Protein AF-A0A838IMT4-F1 (afdb_monomer)

Structure (mmCIF, N/CA/C/O backbone):
data_AF-A0A838IMT4-F1
#
_entry.id   AF-A0A838IMT4-F1
#
loop_
_atom_site.group_PDB
_atom_site.id
_atom_site.type_symbol
_atom_site.label_atom_id
_atom_site.label_alt_id
_atom_site.label_comp_id
_atom_site.label_asym_id
_atom_site.label_entity_id
_atom_site.label_seq_id
_atom_site.pdbx_PDB_ins_code
_atom_site.Cartn_x
_atom_site.Cartn_y
_atom_site.Cartn_z
_atom_site.occupancy
_atom_site.B_iso_or_equiv
_atom_site.auth_seq_id
_atom_site.auth_comp_id
_atom_site.auth_asym_id
_atom_site.auth_atom_id
_atom_site.pdbx_PDB_model_num
ATOM 1 N N . MET A 1 1 ? 3.061 51.584 -43.488 1.00 33.81 1 MET A N 1
ATOM 2 C CA . MET A 1 1 ? 2.482 52.390 -44.582 1.00 33.81 1 MET A CA 1
ATOM 3 C C . MET A 1 1 ? 1.877 51.439 -45.599 1.00 33.81 1 MET A C 1
ATOM 5 O O . MET A 1 1 ? 2.563 50.518 -46.006 1.00 33.81 1 MET A O 1
ATOM 9 N N . SER A 1 2 ? 0.575 51.619 -45.841 1.00 34.62 2 SER A N 1
ATOM 10 C CA . SER A 1 2 ? -0.239 51.247 -47.015 1.00 34.62 2 SER A CA 1
ATOM 11 C C . SER A 1 2 ? 0.308 50.240 -48.043 1.00 34.62 2 SER A C 1
ATOM 13 O O . SER A 1 2 ? 1.299 50.531 -48.696 1.00 34.62 2 SER A O 1
ATOM 15 N N . GLU A 1 3 ? -0.429 49.159 -48.323 1.00 31.17 3 GLU A N 1
ATOM 16 C CA . GLU A 1 3 ? -1.283 49.049 -49.527 1.00 31.17 3 GLU A CA 1
ATOM 17 C C . GLU A 1 3 ? -1.974 47.679 -49.651 1.00 31.17 3 GLU A C 1
ATOM 19 O O . GLU A 1 3 ? -1.508 46.655 -49.162 1.00 31.17 3 GLU A O 1
ATOM 24 N N . GLN A 1 4 ? -3.149 47.707 -50.282 1.00 36.06 4 GLN A N 1
ATOM 25 C CA . GLN A 1 4 ? -4.089 46.606 -50.493 1.00 36.06 4 GLN A CA 1
ATOM 26 C C . GLN A 1 4 ? -3.712 45.681 -51.665 1.00 36.06 4 GLN A C 1
ATOM 28 O O . GLN A 1 4 ? -3.199 46.161 -52.670 1.00 36.06 4 GLN A O 1
ATOM 33 N N . ARG A 1 5 ? -4.177 44.416 -51.629 1.00 29.59 5 ARG A N 1
ATOM 34 C CA . ARG A 1 5 ? -4.923 43.711 -52.717 1.00 29.59 5 ARG A CA 1
ATOM 35 C C . ARG A 1 5 ? -5.259 42.274 -52.274 1.00 29.59 5 ARG A C 1
ATOM 37 O O . ARG A 1 5 ? -4.373 41.530 -51.894 1.00 29.59 5 ARG A O 1
ATOM 44 N N . LYS A 1 6 ? -6.536 41.948 -52.036 1.00 31.09 6 LYS A N 1
ATOM 45 C CA . LYS A 1 6 ? -7.580 41.411 -52.948 1.00 31.09 6 LYS A CA 1
ATOM 46 C C . LYS A 1 6 ? -7.515 39.891 -53.220 1.00 31.09 6 LYS A C 1
ATOM 48 O O . LYS A 1 6 ? -6.675 39.427 -53.971 1.00 31.09 6 LYS A O 1
ATOM 53 N N . GLN A 1 7 ? -8.592 39.251 -52.743 1.00 30.72 7 GLN A N 1
ATOM 54 C CA . GLN A 1 7 ? -9.487 38.282 -53.406 1.00 30.72 7 GLN A CA 1
ATOM 55 C C . GLN A 1 7 ? -9.280 36.755 -53.302 1.00 30.72 7 GLN A C 1
ATOM 57 O O . GLN A 1 7 ? -8.290 36.199 -53.751 1.00 30.72 7 GLN A O 1
ATOM 62 N N . SER A 1 8 ? -10.396 36.147 -52.847 1.00 29.25 8 SER A N 1
ATOM 63 C CA . SER A 1 8 ? -10.973 34.805 -53.092 1.00 29.25 8 SER A CA 1
ATOM 64 C C . SER A 1 8 ? -10.205 33.584 -52.580 1.00 29.25 8 SER A C 1
ATOM 66 O O . SER A 1 8 ? -9.045 33.418 -52.899 1.00 29.25 8 SER A O 1
ATOM 68 N N . GLY A 1 9 ? -10.788 32.630 -51.855 1.00 25.86 9 GLY A N 1
ATOM 69 C CA . GLY A 1 9 ? -12.163 32.407 -51.412 1.00 25.86 9 GLY A CA 1
ATOM 70 C C . GLY A 1 9 ? -12.357 30.912 -51.111 1.00 25.86 9 GLY A C 1
ATOM 71 O O . GLY A 1 9 ? -11.765 30.085 -51.790 1.00 25.86 9 GLY A O 1
ATOM 72 N N . TRP A 1 10 ? -13.236 30.629 -50.140 1.00 26.02 10 TRP A N 1
ATOM 73 C CA . TRP A 1 10 ? -13.835 29.339 -49.738 1.00 26.02 10 TRP A CA 1
ATOM 74 C C . TRP A 1 10 ? -13.150 28.502 -48.646 1.00 26.02 10 TRP A C 1
ATOM 76 O O . TRP A 1 10 ? -12.015 28.068 -48.779 1.00 26.02 10 TRP A O 1
ATOM 86 N N . GLY A 1 11 ? -13.931 28.208 -47.593 1.00 25.17 11 GLY A N 1
ATOM 87 C CA . GLY A 1 11 ? -13.650 27.122 -46.648 1.00 25.17 11 GLY A CA 1
ATOM 88 C C . GLY A 1 11 ? -14.035 27.371 -45.187 1.00 25.17 11 GLY A C 1
ATOM 89 O O . GLY A 1 11 ? -13.162 27.559 -44.357 1.00 25.17 11 GLY A O 1
ATOM 90 N N . SER A 1 12 ? -15.337 27.294 -44.884 1.00 29.08 12 SER A N 1
ATOM 91 C CA . SER A 1 12 ? -15.966 27.033 -43.567 1.00 29.08 12 SER A CA 1
ATOM 92 C C . SER A 1 12 ? -15.750 27.997 -42.385 1.00 29.08 12 SER A C 1
ATOM 94 O O . SER A 1 12 ? -14.658 28.214 -41.875 1.00 29.08 12 SER A O 1
ATOM 96 N N . ARG A 1 13 ? -16.890 28.522 -41.920 1.00 28.00 13 ARG A N 1
ATOM 97 C CA . ARG A 1 13 ? -17.084 29.521 -40.868 1.00 28.00 13 ARG A CA 1
ATOM 98 C C . ARG A 1 13 ? -16.949 28.957 -39.456 1.00 28.00 13 ARG A C 1
ATOM 100 O O . ARG A 1 13 ? -17.481 27.901 -39.130 1.00 28.00 13 ARG A O 1
ATOM 107 N N . SER A 1 14 ? -16.340 29.786 -38.621 1.00 27.75 14 SER A N 1
ATOM 108 C CA . SER A 1 14 ? -16.332 29.746 -37.172 1.00 27.75 14 SER A CA 1
ATOM 109 C C . SER A 1 14 ? -17.545 30.479 -36.568 1.00 27.75 14 SER A C 1
ATOM 111 O O . SER A 1 14 ? -18.043 31.459 -37.115 1.00 27.75 14 SER A O 1
ATOM 113 N N . TRP A 1 15 ? -17.962 29.963 -35.410 1.00 27.00 15 TRP A N 1
ATOM 114 C CA . TRP A 1 15 ? -18.145 30.669 -34.135 1.00 27.00 15 TRP A CA 1
ATOM 115 C C . TRP A 1 15 ? -19.270 31.699 -33.910 1.00 27.00 15 TRP A C 1
ATOM 117 O O . TRP A 1 15 ? -19.452 32.674 -34.625 1.00 27.00 15 TRP A O 1
ATOM 127 N N . ALA A 1 16 ? -19.855 31.502 -32.722 1.00 29.53 16 ALA A N 1
ATOM 128 C CA . ALA A 1 16 ? -20.198 32.491 -31.703 1.00 29.53 16 ALA A CA 1
ATOM 129 C C . ALA A 1 16 ? -21.367 33.455 -31.964 1.00 29.53 16 ALA A C 1
ATOM 131 O O . ALA A 1 16 ? -21.300 34.434 -32.699 1.00 29.53 16 ALA A O 1
ATOM 132 N N . TRP A 1 17 ? -22.428 33.186 -31.207 1.00 25.17 17 TRP A N 1
ATOM 133 C CA . TRP A 1 17 ? -23.591 34.029 -30.980 1.00 25.17 17 TRP A CA 1
ATOM 134 C C . TRP A 1 17 ? -23.323 35.149 -29.966 1.00 25.17 17 TRP A C 1
ATOM 136 O O . TRP A 1 17 ? -22.798 34.895 -28.882 1.00 25.17 17 TRP A O 1
ATOM 146 N N . ARG A 1 18 ? -23.852 36.346 -30.254 1.00 29.22 18 ARG A N 1
ATOM 147 C CA . ARG A 1 18 ? -24.416 37.274 -29.258 1.00 29.22 18 ARG A CA 1
ATOM 148 C C . ARG A 1 18 ? -25.664 37.976 -29.821 1.00 29.22 18 ARG A C 1
ATOM 150 O O . ARG A 1 18 ? -25.575 38.703 -30.799 1.00 29.22 18 ARG A O 1
ATOM 157 N N . LEU A 1 19 ? -26.793 37.685 -29.168 1.00 30.95 19 LEU A N 1
ATOM 158 C CA . LEU A 1 19 ? -27.935 38.532 -28.770 1.00 30.95 19 LEU A CA 1
ATOM 159 C C . LEU A 1 19 ? -28.290 39.792 -29.591 1.00 30.95 19 LEU A C 1
ATOM 161 O O . LEU A 1 19 ? -27.517 40.742 -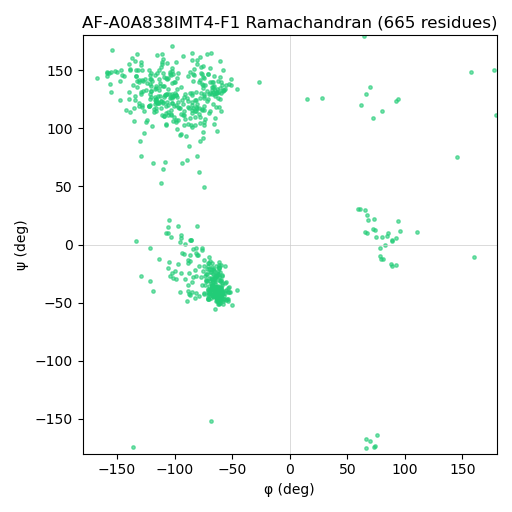29.614 1.00 30.95 19 LEU A O 1
ATOM 165 N N . CYS A 1 20 ? -29.555 39.882 -30.035 1.00 25.77 20 CYS A N 1
ATOM 166 C CA . CYS A 1 20 ? -30.503 40.864 -29.480 1.00 25.77 20 CYS A CA 1
ATOM 167 C C . CYS A 1 20 ? -31.979 40.625 -29.880 1.00 25.77 20 CYS A C 1
ATOM 169 O O . CYS A 1 20 ? -32.295 40.221 -30.993 1.00 25.77 20 CYS A O 1
ATOM 171 N N . PHE A 1 21 ? -32.829 40.912 -28.893 1.00 27.97 21 PHE A N 1
ATOM 172 C CA . PHE A 1 21 ? -34.288 41.052 -28.789 1.00 27.97 21 PHE A CA 1
ATOM 173 C C . PHE A 1 21 ? -35.126 41.455 -30.020 1.00 27.97 21 PHE A C 1
ATOM 175 O O . PHE A 1 21 ? -34.841 42.461 -30.661 1.00 27.97 21 PHE A O 1
ATOM 182 N N . ALA A 1 22 ? -36.301 40.817 -30.158 1.00 28.11 22 ALA A N 1
ATOM 183 C CA . ALA A 1 22 ? -37.596 41.499 -30.318 1.00 28.11 22 ALA A CA 1
ATOM 184 C C . ALA A 1 22 ? -38.766 40.568 -29.922 1.00 28.11 22 ALA A C 1
ATOM 186 O O . ALA A 1 22 ? -38.701 39.355 -30.096 1.00 28.11 22 ALA A O 1
ATOM 187 N N . ALA A 1 23 ? -39.804 41.164 -29.336 1.00 34.50 23 ALA A N 1
ATOM 188 C CA . ALA A 1 23 ? -40.899 40.541 -28.599 1.00 34.50 23 ALA A CA 1
ATOM 189 C C . ALA A 1 23 ? -42.047 40.002 -29.471 1.00 34.50 23 ALA A C 1
ATOM 191 O O . ALA A 1 23 ? -42.385 40.611 -30.482 1.00 34.50 23 ALA A O 1
ATOM 192 N N . PHE A 1 24 ? -42.736 38.958 -28.992 1.00 28.27 24 PHE A N 1
ATOM 193 C CA . PHE A 1 24 ? -44.176 38.781 -29.209 1.00 28.27 24 PHE A CA 1
ATOM 194 C C . PHE A 1 24 ? -44.791 37.900 -28.107 1.00 28.27 24 PHE A C 1
ATOM 196 O O . PHE A 1 24 ? -44.266 36.849 -27.750 1.00 28.27 24 PHE A O 1
ATOM 203 N N . THR A 1 25 ? -45.892 38.382 -27.542 1.00 36.84 25 THR A N 1
ATOM 204 C CA . THR A 1 25 ? -46.711 37.789 -26.478 1.00 36.84 25 THR A CA 1
ATOM 205 C C . THR A 1 25 ? -47.488 36.562 -26.955 1.00 36.84 25 THR A C 1
ATOM 207 O O . THR A 1 25 ? -48.232 36.682 -27.925 1.00 36.84 25 THR A O 1
ATOM 210 N N . LEU A 1 26 ? -47.425 35.434 -26.233 1.00 31.12 26 LEU A N 1
ATOM 211 C CA . LEU A 1 26 ? -48.472 34.402 -26.257 1.00 31.12 26 LEU A CA 1
ATOM 212 C C . LEU A 1 26 ? -48.439 33.506 -25.005 1.00 31.12 26 LEU A C 1
ATOM 214 O O . LEU A 1 26 ? -47.399 33.296 -24.388 1.00 31.12 26 LEU A O 1
ATOM 218 N N . ALA A 1 27 ? -49.634 33.058 -24.629 1.00 31.86 27 ALA A N 1
ATOM 219 C CA . ALA A 1 27 ? -50.050 32.437 -23.377 1.00 31.86 27 ALA A CA 1
ATOM 220 C C . ALA A 1 27 ? -49.133 31.332 -22.809 1.00 31.86 27 ALA A C 1
ATOM 222 O O . ALA A 1 27 ? -48.761 30.380 -23.490 1.00 31.86 27 ALA A O 1
ATOM 223 N N . PHE A 1 28 ? -48.865 31.430 -21.503 1.00 29.89 28 PHE A N 1
ATOM 224 C CA . PHE A 1 28 ? -48.197 30.414 -20.690 1.00 29.89 28 PHE A CA 1
ATOM 225 C C . PHE A 1 28 ? -49.169 29.257 -20.387 1.00 29.89 28 PHE A C 1
ATOM 227 O O . PHE A 1 28 ? -49.955 29.319 -19.445 1.00 29.89 28 PHE A O 1
ATOM 234 N N . ALA A 1 29 ? -49.096 28.187 -21.178 1.00 33.03 29 ALA A N 1
ATOM 235 C CA . ALA A 1 29 ? -49.524 26.850 -20.777 1.00 33.03 29 ALA A CA 1
ATOM 236 C C . ALA A 1 29 ? -48.253 26.012 -20.573 1.00 33.03 29 ALA A C 1
ATOM 238 O O . ALA A 1 29 ? -47.578 25.632 -21.529 1.00 33.03 29 ALA A O 1
ATOM 239 N N . LEU A 1 30 ? -47.874 25.797 -19.312 1.00 33.31 30 LEU A N 1
ATOM 240 C CA . LEU A 1 30 ? -46.681 25.043 -18.928 1.00 33.31 30 LEU A CA 1
ATOM 241 C C . LEU A 1 30 ? -46.910 23.539 -19.122 1.00 33.31 30 LEU A C 1
ATOM 243 O O . LEU A 1 30 ? -47.360 22.849 -18.212 1.00 33.31 30 LEU A O 1
ATOM 247 N N . GLY A 1 31 ? -46.556 23.029 -20.300 1.00 29.78 31 GLY A N 1
ATOM 248 C CA . GLY A 1 31 ? -46.234 21.617 -20.499 1.00 29.78 31 GLY A CA 1
ATOM 249 C C . GLY A 1 31 ? -44.784 21.358 -20.086 1.00 29.78 31 GLY A C 1
ATOM 250 O O . GLY A 1 31 ? -43.856 21.822 -20.746 1.00 29.78 31 GLY A O 1
ATOM 251 N N . ARG A 1 32 ? -44.585 20.644 -18.974 1.00 33.62 32 ARG A N 1
ATOM 252 C CA . ARG A 1 32 ? -43.292 20.057 -18.581 1.00 33.62 32 ARG A CA 1
ATOM 253 C C . ARG A 1 32 ? -43.015 18.789 -19.406 1.00 33.62 32 ARG A C 1
ATOM 255 O O . ARG A 1 32 ? -43.970 18.127 -19.809 1.00 33.62 32 ARG A O 1
ATOM 262 N N . PRO A 1 33 ? -41.739 18.423 -19.633 1.00 30.00 33 PRO A N 1
ATOM 263 C CA . PRO A 1 33 ? -41.394 17.165 -20.282 1.00 30.00 33 PRO A CA 1
ATOM 264 C C . PRO A 1 33 ? -41.841 16.001 -19.392 1.00 30.00 33 PRO A C 1
ATOM 266 O O . PRO A 1 33 ? -41.615 16.017 -18.181 1.00 30.00 33 PRO A O 1
ATOM 269 N N . ALA A 1 34 ? -42.499 15.015 -19.997 1.00 28.94 34 ALA A N 1
ATOM 270 C CA . ALA A 1 34 ? -42.914 13.793 -19.331 1.00 28.94 34 ALA A CA 1
ATOM 271 C C . ALA A 1 34 ? -41.672 12.996 -18.906 1.00 28.94 34 ALA A C 1
ATOM 273 O O . ALA A 1 34 ? -41.002 12.367 -19.722 1.00 28.94 34 ALA A O 1
ATOM 274 N N . VAL A 1 35 ? -41.365 13.060 -17.613 1.00 31.50 35 VAL A N 1
ATOM 275 C CA . VAL A 1 35 ? -40.592 12.040 -16.909 1.00 31.50 35 VAL A CA 1
ATOM 276 C C . VAL A 1 35 ? -41.558 10.880 -16.692 1.00 31.50 35 VAL A C 1
ATOM 278 O O . VAL A 1 35 ? -42.584 11.058 -16.039 1.00 31.50 35 VAL A O 1
ATOM 281 N N . ALA A 1 36 ? -41.270 9.720 -17.279 1.00 30.38 36 ALA A N 1
ATOM 282 C CA . ALA A 1 36 ? -41.964 8.488 -16.935 1.00 30.38 36 ALA A CA 1
ATOM 283 C C . ALA A 1 36 ? -41.623 8.156 -15.473 1.00 30.38 36 ALA A C 1
ATOM 285 O O . ALA A 1 36 ? -40.470 7.870 -15.154 1.00 30.38 36 ALA A O 1
ATOM 286 N N . GLN A 1 37 ? -42.606 8.306 -14.586 1.00 29.69 37 GLN A N 1
ATOM 287 C CA . GLN A 1 37 ? -42.544 7.832 -13.210 1.00 29.69 37 GLN A CA 1
ATOM 288 C C . GLN A 1 37 ? -42.972 6.365 -13.191 1.00 29.69 37 GLN A C 1
ATOM 290 O O . GLN A 1 37 ? -44.073 6.032 -13.626 1.00 29.69 37 GLN A O 1
ATOM 295 N N . ASP A 1 38 ? -42.090 5.510 -12.681 1.00 31.83 38 ASP A N 1
ATOM 296 C CA . ASP A 1 38 ? -42.415 4.163 -12.226 1.00 31.83 38 ASP A CA 1
ATOM 297 C C . ASP A 1 38 ? -43.392 4.257 -11.036 1.00 31.83 38 ASP A C 1
ATOM 299 O O . ASP A 1 38 ? -42.978 4.482 -9.898 1.00 31.83 38 ASP A O 1
ATOM 303 N N . ASP A 1 39 ? -44.692 4.104 -11.299 1.00 31.77 39 ASP A N 1
ATOM 304 C CA . ASP A 1 39 ? -45.774 4.116 -10.294 1.00 31.77 39 ASP A CA 1
ATOM 305 C C . ASP A 1 39 ? -46.204 2.700 -9.837 1.00 31.77 39 ASP A C 1
ATOM 307 O O . ASP A 1 39 ? -47.227 2.534 -9.179 1.00 31.77 39 ASP A O 1
ATOM 311 N N . GLU A 1 40 ? -45.416 1.650 -10.101 1.00 35.22 40 GLU A N 1
ATOM 312 C CA . GLU A 1 40 ? -45.731 0.280 -9.633 1.00 35.22 40 GLU A CA 1
ATOM 313 C C . GLU A 1 40 ? -45.370 0.022 -8.150 1.00 35.22 40 GLU A C 1
ATOM 315 O O . GLU A 1 40 ? -45.749 -0.996 -7.568 1.00 35.22 40 GLU A O 1
ATOM 320 N N . GLY A 1 41 ? -44.659 0.942 -7.486 1.00 31.59 41 GLY A N 1
ATOM 321 C CA . GLY A 1 41 ? -44.205 0.762 -6.099 1.00 31.59 41 GLY A CA 1
ATOM 322 C C . GLY A 1 41 ? -45.229 1.128 -5.014 1.00 31.59 41 GLY A C 1
ATOM 323 O O . GLY A 1 41 ? -45.185 0.570 -3.915 1.00 31.59 41 GLY A O 1
ATOM 324 N N . ALA A 1 42 ? -46.150 2.057 -5.292 1.00 34.31 42 ALA A N 1
ATOM 325 C CA . ALA A 1 42 ? -47.020 2.650 -4.270 1.00 34.31 42 ALA A CA 1
ATOM 326 C C . ALA A 1 42 ? -48.288 1.818 -3.972 1.00 34.31 42 ALA A C 1
ATOM 328 O O . ALA A 1 42 ? -48.723 1.756 -2.818 1.00 34.31 42 ALA A O 1
ATOM 329 N N . GLU A 1 43 ? -48.846 1.106 -4.958 1.00 37.97 43 GLU A N 1
ATOM 330 C CA . GLU A 1 43 ? -50.007 0.221 -4.746 1.00 37.97 43 GLU A CA 1
ATOM 331 C C . GLU A 1 43 ? -49.644 -1.065 -3.971 1.00 37.97 43 GLU A C 1
ATOM 333 O O . GLU A 1 43 ? -50.430 -1.556 -3.160 1.00 37.97 43 GLU A O 1
ATOM 338 N N . GLY A 1 44 ? -48.418 -1.585 -4.122 1.00 40.12 44 GLY A N 1
ATOM 339 C CA . GLY A 1 44 ? -47.969 -2.804 -3.430 1.00 40.12 44 GLY A CA 1
ATOM 340 C C . GLY A 1 44 ? -47.674 -2.632 -1.930 1.00 40.12 44 GLY A C 1
ATOM 341 O O . GLY A 1 44 ? -47.792 -3.589 -1.157 1.00 40.12 44 GLY A O 1
ATOM 342 N N . LEU A 1 45 ? -47.302 -1.422 -1.497 1.00 45.66 45 LEU A N 1
ATOM 343 C CA . LEU A 1 45 ? -47.043 -1.098 -0.087 1.00 45.66 45 LEU A CA 1
ATOM 344 C C . LEU A 1 45 ? -48.347 -0.992 0.720 1.00 45.66 45 LEU A C 1
ATOM 346 O O . LEU A 1 45 ? -48.439 -1.569 1.803 1.00 45.66 45 LEU A O 1
ATOM 350 N N . THR A 1 46 ? -49.381 -0.363 0.157 1.00 54.00 46 THR A N 1
ATOM 351 C CA . THR A 1 46 ? -50.685 -0.186 0.822 1.00 54.00 46 THR A CA 1
ATOM 352 C C . THR A 1 46 ? -51.461 -1.502 0.962 1.00 54.00 46 THR A C 1
ATOM 354 O O . THR A 1 46 ? -52.074 -1.749 2.002 1.00 54.00 46 THR A O 1
ATOM 357 N N . ALA A 1 47 ? -51.365 -2.408 -0.020 1.00 56.84 47 ALA A N 1
ATOM 358 C CA . ALA A 1 47 ? -51.966 -3.743 0.050 1.00 56.84 47 ALA A CA 1
ATOM 359 C C . ALA A 1 47 ? -51.289 -4.656 1.092 1.00 56.84 47 ALA A C 1
ATOM 361 O O . ALA A 1 47 ? -51.965 -5.400 1.809 1.00 56.84 47 ALA A O 1
ATOM 362 N N . ARG A 1 48 ? -49.954 -4.584 1.220 1.00 59.34 48 ARG A N 1
ATOM 363 C CA . ARG A 1 48 ? -49.208 -5.308 2.264 1.00 59.34 48 ARG A CA 1
ATOM 364 C C . ARG A 1 48 ? -49.542 -4.786 3.659 1.00 59.34 48 ARG A C 1
ATOM 366 O O . ARG A 1 48 ? -49.799 -5.596 4.542 1.00 59.34 48 ARG A O 1
ATOM 373 N N . GLU A 1 49 ? -49.605 -3.472 3.854 1.00 58.75 49 GLU A N 1
ATOM 374 C CA . GLU A 1 49 ? -49.978 -2.875 5.144 1.00 58.75 49 GLU A CA 1
ATOM 375 C C . GLU A 1 49 ? -51.430 -3.203 5.542 1.00 58.75 49 GLU A C 1
ATOM 377 O O . GLU A 1 49 ? -51.691 -3.541 6.700 1.00 58.75 49 GLU A O 1
ATOM 382 N N . ALA A 1 50 ? -52.364 -3.221 4.582 1.00 62.06 50 ALA A N 1
ATOM 383 C CA . ALA A 1 50 ? -53.751 -3.633 4.813 1.00 62.06 50 ALA A CA 1
ATOM 384 C C . ALA A 1 50 ? -53.879 -5.115 5.223 1.00 62.06 50 ALA A C 1
ATOM 386 O O . ALA A 1 50 ? -54.686 -5.447 6.093 1.00 62.06 50 ALA A O 1
ATOM 387 N N . ALA A 1 51 ? -53.055 -6.003 4.654 1.00 70.38 51 ALA A N 1
ATOM 388 C CA . ALA A 1 51 ? -53.016 -7.423 5.017 1.00 70.38 51 ALA A CA 1
ATOM 389 C C . ALA A 1 51 ? -52.428 -7.677 6.419 1.00 70.38 51 ALA A C 1
ATOM 391 O O . ALA A 1 51 ? -52.668 -8.727 7.017 1.00 70.38 51 ALA A O 1
ATOM 392 N N . GLU A 1 52 ? -51.657 -6.734 6.965 1.00 76.25 52 GLU A N 1
ATOM 393 C CA . GLU A 1 52 ? -51.056 -6.854 8.296 1.00 76.25 52 GLU A CA 1
ATOM 394 C C . GLU A 1 52 ? -51.886 -6.221 9.412 1.00 76.25 52 GLU A C 1
ATOM 396 O O . GLU A 1 52 ? -51.805 -6.683 10.553 1.00 76.25 52 GLU A O 1
ATOM 401 N N . ALA A 1 53 ? -52.732 -5.240 9.086 1.00 76.19 53 ALA A N 1
ATOM 402 C CA . ALA A 1 53 ? -53.591 -4.522 10.028 1.00 76.19 53 ALA A CA 1
ATOM 403 C C . ALA A 1 53 ? -54.356 -5.409 11.043 1.00 76.19 53 ALA A C 1
ATOM 405 O O . ALA A 1 53 ? -54.397 -5.036 12.218 1.00 76.19 53 ALA A O 1
ATOM 406 N N . PRO A 1 54 ? -54.899 -6.598 10.687 1.00 83.38 54 PRO A N 1
ATOM 407 C CA . PRO A 1 54 ? -55.628 -7.444 11.640 1.00 83.38 54 PRO A CA 1
ATOM 408 C C . PRO A 1 54 ? -54.761 -8.019 12.770 1.00 83.38 54 PRO A C 1
ATOM 410 O O . PRO A 1 54 ? -55.286 -8.396 13.820 1.00 83.38 54 PRO A O 1
ATOM 413 N N . PHE A 1 55 ? -53.448 -8.118 12.558 1.00 86.25 55 PHE A N 1
ATOM 414 C CA . PHE A 1 55 ? -52.513 -8.815 13.444 1.00 86.25 55 PHE A CA 1
ATOM 415 C C . PHE A 1 55 ? -51.743 -7.862 14.364 1.00 86.25 55 PHE A C 1
ATOM 417 O O . PHE A 1 55 ? -51.254 -8.284 15.413 1.00 86.25 55 PHE A O 1
ATOM 424 N N . ILE A 1 56 ? -51.627 -6.586 13.986 1.00 87.25 56 ILE A N 1
ATOM 425 C CA . ILE A 1 56 ? -50.826 -5.589 14.705 1.00 87.25 56 ILE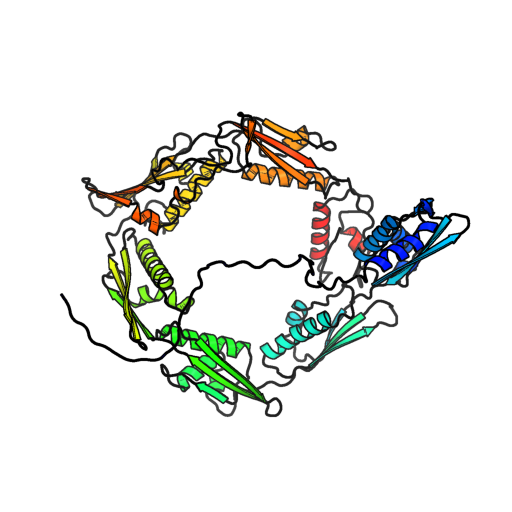 A CA 1
ATOM 426 C C . ILE A 1 56 ? -51.336 -5.425 16.144 1.00 87.25 56 ILE A C 1
ATOM 428 O O . ILE A 1 56 ? -52.527 -5.249 16.391 1.00 87.25 56 ILE A O 1
ATOM 432 N N . GLY A 1 57 ? -50.418 -5.494 17.111 1.00 84.50 57 GLY A N 1
ATOM 433 C CA . GLY A 1 57 ? -50.702 -5.262 18.532 1.00 84.50 57 GLY A CA 1
ATOM 434 C C . GLY A 1 57 ? -51.360 -6.433 19.269 1.00 84.50 57 GLY A C 1
ATOM 435 O O . GLY A 1 57 ? -51.406 -6.418 20.499 1.00 84.50 57 GLY A O 1
ATOM 436 N N . LYS A 1 58 ? -51.818 -7.478 18.567 1.00 90.75 58 LYS A N 1
ATOM 437 C CA . LYS A 1 58 ? -52.307 -8.707 19.208 1.00 90.75 58 LYS A CA 1
ATOM 438 C C . LYS A 1 58 ? -51.132 -9.545 19.727 1.00 90.75 58 LYS A C 1
ATOM 440 O O . LYS A 1 58 ? -50.084 -9.583 19.078 1.00 90.75 58 LYS A O 1
ATOM 445 N N . PRO A 1 59 ? -51.277 -10.231 20.874 1.00 92.06 59 PRO A N 1
ATOM 446 C CA . PRO A 1 59 ? -50.211 -11.067 21.409 1.00 92.06 59 PRO A CA 1
ATOM 447 C C . PRO A 1 59 ? -49.997 -12.302 20.527 1.00 92.06 59 PRO A C 1
ATOM 449 O O . PRO A 1 59 ? -50.956 -12.930 20.067 1.00 92.06 59 PRO A O 1
ATOM 452 N N . ILE A 1 60 ? -48.737 -12.675 20.321 1.00 90.75 60 ILE A N 1
ATOM 453 C CA . ILE A 1 60 ? -48.362 -13.930 19.666 1.00 90.75 60 ILE A CA 1
ATOM 454 C C . ILE A 1 60 ? -48.790 -15.088 20.575 1.00 90.75 60 ILE A C 1
ATOM 456 O O . ILE A 1 60 ? -48.386 -15.157 21.730 1.00 90.75 60 ILE A O 1
ATOM 460 N N . GLY A 1 61 ? -49.646 -15.981 20.087 1.00 87.75 61 GLY A N 1
ATOM 461 C CA . GLY A 1 61 ? -50.171 -17.110 20.859 1.00 87.75 61 GLY A CA 1
ATOM 462 C C . GLY A 1 61 ? -49.300 -18.358 20.780 1.00 87.75 61 GLY A C 1
ATOM 463 O O . GLY A 1 61 ? -49.191 -19.087 21.761 1.00 87.75 61 GLY A O 1
ATOM 464 N N . HIS A 1 62 ? -48.678 -18.590 19.626 1.00 89.12 62 HIS A N 1
ATOM 465 C CA . HIS A 1 62 ? -47.822 -19.740 19.364 1.00 89.12 62 HIS A CA 1
ATOM 466 C C . HIS A 1 62 ? -46.850 -19.412 18.227 1.00 89.12 62 HIS A C 1
ATOM 468 O O . HIS A 1 62 ? -47.201 -18.660 17.316 1.00 89.12 62 HIS A O 1
ATOM 474 N N . ILE A 1 63 ? -45.647 -19.989 18.279 1.00 88.81 63 ILE A N 1
ATOM 475 C CA . ILE A 1 63 ? -44.644 -19.907 17.214 1.00 88.81 63 ILE A CA 1
ATOM 476 C C . ILE A 1 63 ? -44.270 -21.339 16.837 1.00 88.81 63 ILE A C 1
ATOM 478 O O . ILE A 1 63 ? -43.570 -22.013 17.592 1.00 88.81 63 ILE A O 1
ATOM 482 N N . ALA A 1 64 ? -44.759 -21.803 15.690 1.00 88.62 64 ALA A N 1
ATOM 483 C CA . ALA A 1 64 ? -44.315 -23.046 15.079 1.00 88.62 64 ALA A CA 1
ATOM 484 C C . ALA A 1 64 ? -43.059 -22.758 14.246 1.00 88.62 64 ALA A C 1
ATOM 486 O O . ALA A 1 64 ? -43.051 -21.816 13.457 1.00 88.62 64 ALA A O 1
ATOM 487 N N . PHE A 1 65 ? -42.003 -23.548 14.430 1.00 89.25 65 PHE A N 1
ATOM 488 C CA . PHE A 1 65 ? -40.778 -23.455 13.639 1.00 89.25 65 PHE A CA 1
ATOM 489 C C . PHE A 1 65 ? -40.504 -24.814 13.006 1.00 89.25 65 PHE A C 1
ATOM 491 O O . PHE A 1 65 ? -40.124 -25.763 13.693 1.00 89.25 65 PHE A O 1
ATOM 498 N N . ASN A 1 66 ? -40.716 -24.895 11.698 1.00 88.81 66 ASN A N 1
ATOM 499 C CA . ASN A 1 66 ? -40.524 -26.099 10.909 1.00 88.81 66 ASN A CA 1
ATOM 500 C C . ASN A 1 66 ? -39.283 -25.924 10.045 1.00 88.81 66 ASN A C 1
ATOM 502 O O . ASN A 1 66 ? -39.130 -24.920 9.354 1.00 88.81 66 ASN A O 1
ATOM 506 N N . CYS A 1 67 ? -38.387 -26.900 10.103 1.00 87.12 67 CYS A N 1
ATOM 507 C CA . CYS A 1 67 ? -37.090 -26.834 9.456 1.00 87.12 67 CYS A CA 1
ATOM 508 C C . CYS A 1 67 ? -36.650 -28.231 9.012 1.00 87.12 67 CYS A C 1
ATOM 510 O O . CYS A 1 67 ? -36.852 -29.207 9.733 1.00 87.12 67 CYS A O 1
ATOM 512 N N . ASP A 1 68 ? -36.044 -28.317 7.831 1.00 85.62 68 ASP A N 1
ATOM 513 C CA . ASP A 1 68 ? -35.613 -29.562 7.180 1.00 85.62 68 ASP A CA 1
ATOM 514 C C . ASP A 1 68 ? -34.142 -29.950 7.457 1.00 85.62 68 ASP A C 1
ATOM 516 O O . ASP A 1 68 ? -33.731 -31.070 7.146 1.00 85.62 68 ASP A O 1
ATOM 520 N N . LEU A 1 69 ? -33.355 -29.088 8.117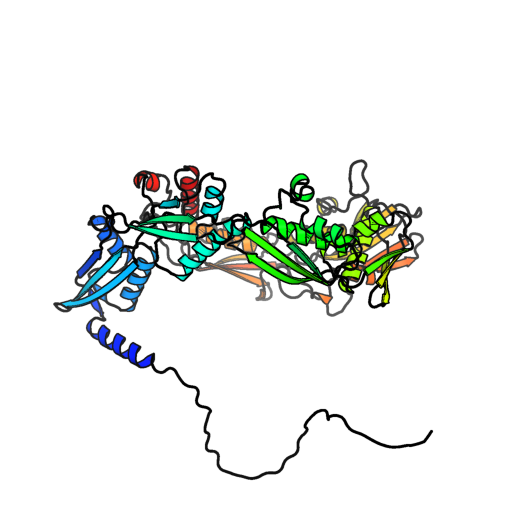 1.00 84.56 69 LEU A N 1
ATOM 521 C CA . LEU A 1 69 ? -31.985 -29.407 8.543 1.00 84.56 69 LEU A CA 1
ATOM 522 C C . LEU A 1 69 ? -31.948 -30.520 9.602 1.00 84.56 69 LEU A C 1
ATOM 524 O O . LEU A 1 69 ? -32.748 -30.535 10.537 1.00 84.56 69 LEU A O 1
ATOM 528 N N . GLU A 1 70 ? -30.915 -31.372 9.557 1.00 79.38 70 GLU A N 1
ATOM 529 C CA . GLU A 1 70 ? -30.655 -32.383 10.602 1.00 79.38 70 GLU A CA 1
ATOM 530 C C . GLU A 1 70 ? -30.577 -31.770 12.008 1.00 79.38 70 GLU A C 1
ATOM 532 O O . GLU A 1 70 ? -31.085 -32.353 12.966 1.00 79.38 70 GLU A O 1
ATOM 537 N N . LEU A 1 71 ? -29.998 -30.569 12.119 1.00 77.94 71 LEU A N 1
ATOM 538 C CA . LEU A 1 71 ? -29.919 -29.810 13.369 1.00 77.94 71 LEU A CA 1
ATOM 539 C C . LEU A 1 71 ? -31.308 -29.596 13.985 1.00 77.94 71 LEU A C 1
ATOM 541 O O . LEU A 1 71 ? -31.458 -29.754 15.191 1.00 77.94 71 LEU A O 1
ATOM 545 N N . CYS A 1 72 ? -32.334 -29.337 13.175 1.00 82.06 72 CYS A N 1
ATOM 546 C CA . CYS A 1 72 ? -33.697 -29.068 13.634 1.00 82.06 72 CYS A CA 1
ATOM 547 C C . CYS A 1 72 ? -34.473 -30.313 14.083 1.00 82.06 72 CYS A C 1
ATOM 549 O O . CYS A 1 72 ? -35.572 -30.187 14.611 1.00 82.06 72 CYS A O 1
ATOM 551 N N . ARG A 1 73 ? -33.915 -31.524 13.941 1.00 82.00 73 ARG A N 1
ATOM 552 C CA . ARG A 1 73 ? -34.506 -32.720 14.572 1.00 82.00 73 ARG A CA 1
ATOM 553 C C . ARG A 1 73 ? -34.386 -32.684 16.092 1.00 82.00 73 ARG A C 1
ATOM 555 O O . ARG A 1 73 ? -35.153 -33.349 16.782 1.00 82.00 73 ARG A O 1
ATOM 562 N N . SER A 1 74 ? -33.416 -31.935 16.614 1.00 82.31 74 SER A N 1
ATOM 563 C CA . SER A 1 74 ? -33.276 -31.712 18.046 1.00 82.31 74 SER A CA 1
ATOM 564 C C . SER A 1 74 ? -34.250 -30.619 18.495 1.00 82.31 74 SER A C 1
ATOM 566 O O . SER A 1 74 ? -34.108 -29.479 18.040 1.00 82.31 74 SER A O 1
ATOM 568 N N . PRO A 1 75 ? -35.178 -30.904 19.432 1.00 82.75 75 PRO A N 1
ATOM 569 C CA . PRO A 1 75 ? -36.063 -29.883 19.996 1.00 82.75 75 PRO A CA 1
ATOM 570 C C . PRO A 1 75 ? -35.285 -28.707 20.592 1.00 82.75 75 PRO A C 1
ATOM 572 O O . PRO A 1 75 ? -35.721 -27.565 20.504 1.00 82.75 75 PRO A O 1
ATOM 575 N N . VAL A 1 76 ? -34.091 -28.982 21.132 1.00 82.75 76 VAL A N 1
ATOM 576 C CA . VAL A 1 76 ? -33.190 -27.954 21.654 1.00 82.75 76 VAL A CA 1
ATOM 577 C C . VAL A 1 76 ? -32.777 -27.006 20.533 1.00 82.75 76 VAL A C 1
ATOM 579 O O . VAL A 1 76 ? -32.951 -25.810 20.668 1.00 82.75 76 VAL A O 1
ATOM 582 N N . ALA A 1 77 ? -32.295 -27.504 19.394 1.00 80.25 77 ALA A N 1
ATOM 583 C CA . ALA A 1 77 ? -31.841 -26.649 18.294 1.00 80.25 77 ALA A CA 1
ATOM 584 C C . ALA A 1 77 ? -32.965 -25.840 17.626 1.00 80.25 77 ALA A C 1
ATOM 586 O O . ALA A 1 77 ? -32.723 -24.734 17.151 1.00 80.25 77 ALA A O 1
ATOM 587 N N . VAL A 1 78 ? -34.192 -26.360 17.601 1.00 84.31 78 VAL A N 1
ATOM 588 C CA . VAL A 1 78 ? -35.356 -25.593 17.130 1.00 84.31 78 VAL A CA 1
ATOM 589 C C . VAL A 1 78 ? -35.642 -24.423 18.065 1.00 84.31 78 VAL A C 1
ATOM 591 O O . VAL A 1 78 ? -35.836 -23.298 17.606 1.00 84.31 78 VAL A O 1
ATOM 594 N N . GLU A 1 79 ? -35.598 -24.671 19.373 1.00 83.88 79 GLU A N 1
ATOM 595 C CA . GLU A 1 79 ? -35.760 -23.628 20.383 1.00 83.88 79 GLU A CA 1
ATOM 596 C C . GLU A 1 79 ? -34.688 -22.536 20.238 1.00 83.88 79 GLU A C 1
ATOM 598 O O . GLU A 1 79 ? -34.998 -21.350 20.256 1.00 83.88 79 GLU A O 1
ATOM 603 N N . ARG A 1 80 ? -33.447 -22.928 19.942 1.00 84.12 80 ARG A N 1
ATOM 604 C CA . ARG A 1 80 ? -32.327 -22.014 19.670 1.00 84.12 80 ARG A CA 1
ATOM 605 C C . ARG A 1 80 ? -32.576 -21.056 18.507 1.00 84.12 80 ARG A C 1
ATOM 607 O O . ARG A 1 80 ? -32.383 -19.846 18.625 1.00 84.12 80 ARG A O 1
ATOM 614 N N . PHE A 1 81 ? -33.035 -21.575 17.368 1.00 86.62 81 PHE A N 1
ATOM 615 C CA . PHE A 1 81 ? -33.392 -20.725 16.229 1.00 86.62 81 PHE A CA 1
ATOM 616 C C . PHE A 1 81 ? -34.602 -19.839 16.543 1.00 86.62 81 PHE A C 1
ATOM 618 O O . PHE A 1 81 ? -34.635 -18.671 16.146 1.00 86.62 81 PHE A O 1
ATOM 625 N N . ARG A 1 82 ? -35.570 -20.348 17.314 1.00 85.75 82 ARG A N 1
ATOM 626 C CA . ARG A 1 82 ? -36.703 -19.549 17.789 1.00 85.75 82 ARG A CA 1
ATOM 627 C C . ARG A 1 82 ? -36.227 -18.366 18.633 1.00 85.75 82 ARG A C 1
ATOM 629 O O . ARG A 1 82 ? -36.621 -17.236 18.350 1.00 85.75 82 ARG A O 1
ATOM 636 N N . GLU A 1 83 ? -35.328 -18.591 19.586 1.00 84.50 83 GLU A N 1
ATOM 637 C CA . GLU A 1 83 ? -34.733 -17.535 20.410 1.00 84.50 83 GLU A CA 1
ATOM 638 C C . GLU A 1 83 ? -33.958 -16.505 19.571 1.00 84.50 83 GLU A C 1
ATOM 640 O O . GLU A 1 83 ? -34.130 -15.300 19.767 1.00 84.50 83 GLU A O 1
ATOM 645 N N . LEU A 1 84 ? -33.172 -16.947 18.580 1.00 85.44 84 LEU A N 1
ATOM 646 C CA . LEU A 1 84 ? -32.409 -16.062 17.683 1.00 85.44 84 LEU A CA 1
ATOM 647 C C . LEU A 1 84 ? -33.287 -15.170 16.799 1.00 85.44 84 LEU A C 1
ATOM 649 O O . LEU A 1 84 ? -32.887 -14.053 16.454 1.00 85.44 84 LEU A O 1
ATOM 653 N N . SER A 1 85 ? -34.500 -15.616 16.460 1.00 86.44 85 SER A N 1
ATOM 654 C CA . SER A 1 85 ? -35.476 -14.765 15.772 1.00 86.44 85 SER A CA 1
ATOM 655 C C . SER A 1 85 ? -35.882 -13.550 16.627 1.00 86.44 85 SER A C 1
ATOM 657 O O . SER A 1 85 ? -36.235 -12.495 16.100 1.00 86.44 85 SER A O 1
ATOM 659 N N . GLY A 1 86 ? -35.774 -13.645 17.957 1.00 86.19 86 GLY A N 1
ATOM 660 C CA . GLY A 1 86 ? -36.210 -12.610 18.894 1.00 86.19 86 GLY A CA 1
ATOM 661 C C . GLY A 1 86 ? -37.727 -12.403 18.922 1.00 86.19 86 GLY A C 1
ATOM 662 O O . GLY A 1 86 ? -38.176 -11.297 19.231 1.00 86.19 86 GLY A O 1
ATOM 663 N N . LEU A 1 87 ? -38.493 -13.438 18.563 1.00 88.50 87 LEU A N 1
ATOM 664 C CA . LEU A 1 87 ? -39.949 -13.497 18.665 1.00 88.50 87 LEU A CA 1
ATOM 665 C C . LEU A 1 87 ? -40.336 -14.438 19.810 1.00 88.50 87 LEU A C 1
ATOM 667 O O . LEU A 1 87 ? -39.876 -15.578 19.854 1.00 88.50 87 LEU A O 1
ATOM 671 N N . TYR A 1 88 ? -41.211 -13.981 20.708 1.00 89.19 88 TYR A N 1
ATOM 672 C CA . TYR A 1 88 ? -41.649 -14.760 21.871 1.00 89.19 88 TYR A CA 1
ATOM 673 C C . TYR A 1 88 ? -43.173 -14.816 21.979 1.00 89.19 88 TYR A C 1
ATOM 675 O O . TYR A 1 88 ? -43.886 -13.881 21.608 1.00 89.19 88 TYR A O 1
ATOM 683 N N . VAL A 1 89 ? -43.686 -15.912 22.537 1.00 90.19 89 VAL A N 1
ATOM 684 C CA . VAL A 1 89 ? -45.113 -16.050 22.853 1.00 90.19 89 VAL A CA 1
ATOM 685 C C . VAL A 1 89 ? -45.512 -14.998 23.898 1.00 90.19 89 VAL A C 1
ATOM 687 O O . VAL A 1 89 ? -44.809 -14.782 24.879 1.00 90.19 89 VAL A O 1
ATOM 690 N N . GLY A 1 90 ? -46.638 -14.322 23.674 1.00 86.94 90 GLY A N 1
ATOM 691 C CA . GLY A 1 90 ? -47.159 -13.224 24.492 1.00 86.94 90 GLY A CA 1
ATOM 692 C C . GLY A 1 90 ? -46.723 -11.827 24.038 1.00 86.94 90 GLY A C 1
ATOM 693 O O . GLY A 1 90 ? -47.385 -10.851 24.384 1.00 86.94 90 GLY A O 1
ATOM 694 N N . GLN A 1 91 ? -45.669 -11.711 23.223 1.00 91.44 91 GLN A N 1
ATOM 695 C CA . GLN A 1 91 ? -45.217 -10.435 22.660 1.00 91.44 91 GLN A CA 1
ATOM 696 C C . GLN A 1 91 ? -46.260 -9.874 21.675 1.00 91.44 91 GLN A C 1
ATOM 698 O O . GLN A 1 91 ? -46.814 -10.648 20.890 1.00 91.44 91 GLN A O 1
ATOM 703 N N . PRO A 1 92 ? -46.532 -8.553 21.653 1.00 91.12 92 PRO A N 1
ATOM 704 C CA . PRO A 1 92 ? -47.384 -7.962 20.625 1.00 91.12 92 PRO A CA 1
ATOM 705 C C . PRO A 1 92 ? -46.725 -8.095 19.247 1.00 91.12 92 PRO A C 1
ATOM 707 O O . PRO A 1 92 ? -45.568 -7.708 19.056 1.00 91.12 92 PRO A O 1
ATOM 710 N N . TYR A 1 93 ? -47.464 -8.632 18.276 1.00 90.75 93 TYR A N 1
ATOM 711 C CA . TYR A 1 93 ? -46.983 -8.755 16.905 1.00 90.75 93 TYR A CA 1
ATOM 712 C C . TYR A 1 93 ? -46.835 -7.371 16.263 1.00 90.75 93 TYR A C 1
ATOM 714 O O . TYR A 1 93 ? -47.769 -6.562 16.266 1.00 90.75 93 TYR A O 1
ATOM 722 N N . THR A 1 94 ? -45.665 -7.120 15.670 1.00 90.69 94 THR A N 1
ATOM 723 C CA . THR A 1 94 ? -45.447 -5.999 14.753 1.00 90.69 94 THR A CA 1
ATOM 724 C C . THR A 1 94 ? -44.701 -6.484 13.507 1.00 90.69 94 THR A C 1
ATOM 726 O O . THR A 1 94 ? -43.802 -7.328 13.621 1.00 90.69 94 THR A O 1
ATOM 729 N N . PRO A 1 95 ? -45.002 -5.918 12.326 1.00 88.12 95 PRO A N 1
ATOM 730 C CA . PRO A 1 95 ? -44.295 -6.225 11.082 1.00 88.12 95 PRO A CA 1
ATOM 731 C C . PRO A 1 95 ? -42.778 -6.063 11.189 1.00 88.12 95 PRO A C 1
ATOM 733 O O . PRO A 1 95 ? -41.998 -6.883 10.710 1.00 88.12 95 PRO A O 1
ATOM 736 N N . GLN A 1 96 ? -42.352 -5.006 11.882 1.00 88.62 96 GLN A N 1
ATOM 737 C CA . GLN A 1 96 ? -40.943 -4.673 12.069 1.00 88.62 96 GLN A CA 1
ATOM 738 C C . GLN A 1 96 ? -40.212 -5.724 12.910 1.00 88.62 96 GLN A C 1
ATOM 740 O O . GLN A 1 96 ? -39.071 -6.060 12.600 1.00 88.62 96 GLN A O 1
ATOM 745 N N . ASN A 1 97 ? -40.851 -6.267 13.952 1.00 89.31 97 ASN A N 1
ATOM 746 C CA . ASN A 1 97 ? -40.248 -7.313 14.777 1.00 89.31 97 ASN A CA 1
ATOM 747 C C . ASN A 1 97 ? -40.125 -8.627 13.998 1.00 89.31 97 ASN A C 1
ATOM 749 O O . ASN A 1 97 ? -39.069 -9.253 14.046 1.00 89.31 97 ASN A O 1
ATOM 753 N N . ALA A 1 98 ? -41.158 -9.004 13.235 1.00 86.81 98 ALA A N 1
ATOM 754 C CA . ALA A 1 98 ? -41.124 -10.192 12.380 1.00 86.81 98 ALA A CA 1
ATOM 755 C C . ALA A 1 98 ? -40.015 -10.092 11.318 1.00 86.81 98 ALA A C 1
ATOM 757 O O . ALA A 1 98 ? -39.189 -10.998 11.202 1.00 86.81 98 ALA A O 1
ATOM 758 N N . ARG A 1 99 ? -39.921 -8.948 10.627 1.00 89.19 99 ARG A N 1
ATOM 759 C CA . ARG A 1 99 ? -38.868 -8.680 9.637 1.00 89.19 99 ARG A CA 1
ATOM 760 C C . ARG A 1 99 ? -37.467 -8.709 10.249 1.00 89.19 99 ARG A C 1
ATOM 762 O O . ARG A 1 99 ? -36.579 -9.350 9.701 1.00 89.19 99 ARG A O 1
ATOM 769 N N . ARG A 1 100 ? -37.263 -8.078 11.412 1.00 89.62 100 ARG A N 1
ATOM 770 C CA . ARG A 1 100 ? -35.981 -8.146 12.140 1.00 89.62 100 ARG A CA 1
ATOM 771 C C . ARG A 1 100 ? -35.616 -9.581 12.518 1.00 89.62 100 ARG A C 1
ATOM 773 O O . ARG A 1 100 ? -34.441 -9.932 12.462 1.00 89.62 100 ARG A O 1
ATOM 780 N N . GLY A 1 101 ? -36.594 -10.404 12.896 1.00 88.19 101 GLY A N 1
ATOM 781 C CA . GLY A 1 101 ? -36.370 -11.818 13.191 1.00 88.19 101 GLY A CA 1
ATOM 782 C C . GLY A 1 101 ? -35.966 -12.626 11.963 1.00 88.19 101 GLY A C 1
ATOM 783 O O . GLY A 1 101 ? -35.001 -13.388 12.029 1.00 88.19 101 GLY A O 1
ATOM 784 N N . GLN A 1 102 ? -36.626 -12.387 10.829 1.00 89.56 102 GLN A N 1
ATOM 785 C CA . GLN A 1 102 ? -36.253 -12.977 9.544 1.00 89.56 102 GLN A CA 1
ATOM 786 C C . GLN A 1 102 ? -34.829 -12.570 9.137 1.00 89.56 102 GLN A C 1
ATOM 788 O O . GLN A 1 102 ? -34.024 -13.425 8.776 1.00 89.56 102 GLN A O 1
ATOM 793 N N . GLU A 1 103 ? -34.480 -11.285 9.256 1.00 88.50 103 GLU A N 1
ATOM 794 C CA . GLU A 1 103 ? -33.138 -10.773 8.950 1.00 88.50 103 GLU A CA 1
ATOM 795 C C . GLU A 1 103 ? -32.060 -11.382 9.862 1.00 88.50 103 GLU A C 1
ATOM 797 O O . GLU A 1 103 ? -30.979 -11.729 9.385 1.00 88.50 103 GLU A O 1
ATOM 802 N N . ARG A 1 104 ? -32.338 -11.557 11.163 1.00 88.06 104 ARG A N 1
ATOM 803 C CA . ARG A 1 104 ? -31.418 -12.222 12.104 1.00 88.06 104 ARG A CA 1
ATOM 804 C C . ARG A 1 104 ? -31.160 -13.669 11.712 1.00 88.06 104 ARG A C 1
ATOM 806 O O . ARG A 1 104 ? -30.003 -14.066 11.630 1.00 88.06 104 ARG A O 1
ATOM 813 N N . LEU A 1 105 ? -32.216 -14.432 11.430 1.00 88.12 105 LEU A N 1
ATOM 814 C CA . LEU A 1 105 ? -32.091 -15.828 11.015 1.00 88.12 105 LEU A CA 1
ATOM 815 C C . LEU A 1 105 ? -31.396 -15.964 9.658 1.00 88.12 105 LEU A C 1
ATOM 817 O O . LEU A 1 105 ? -30.539 -16.833 9.506 1.00 88.12 105 LEU A O 1
ATOM 821 N N . ALA A 1 106 ? -31.680 -15.079 8.702 1.00 86.56 106 ALA A N 1
ATOM 822 C CA . ALA A 1 106 ? -31.001 -15.058 7.410 1.00 86.56 106 ALA A CA 1
ATOM 823 C C . ALA A 1 106 ? -29.492 -14.788 7.560 1.00 86.56 106 ALA A C 1
ATOM 825 O O . ALA A 1 106 ? -28.679 -15.481 6.948 1.00 86.56 106 ALA A O 1
ATOM 826 N N . LYS A 1 107 ? -29.102 -13.850 8.436 1.00 85.06 107 LYS A N 1
ATOM 827 C CA . LYS A 1 107 ? -27.690 -13.533 8.720 1.00 85.06 107 LYS A CA 1
ATOM 828 C C . LYS A 1 107 ? -26.900 -14.696 9.317 1.00 85.06 107 LYS A C 1
ATOM 830 O O . LYS A 1 107 ? -25.688 -14.730 9.157 1.00 85.06 107 LYS A O 1
ATOM 835 N N . THR A 1 108 ? -27.558 -15.672 9.944 1.00 83.38 108 THR A N 1
ATOM 836 C CA . THR A 1 108 ? -26.870 -16.883 10.426 1.00 83.38 108 THR A CA 1
ATOM 837 C C . THR A 1 108 ? -26.330 -17.754 9.282 1.00 83.38 108 THR A C 1
ATOM 839 O O . THR A 1 108 ? -25.460 -18.601 9.485 1.00 83.38 108 THR A O 1
ATOM 842 N N . GLY A 1 109 ? -26.876 -17.596 8.070 1.00 82.94 109 GLY A N 1
ATOM 843 C CA . GLY A 1 109 ? -26.514 -18.379 6.895 1.00 82.94 109 GLY A CA 1
ATOM 844 C C . GLY A 1 109 ? -26.891 -19.863 6.970 1.00 82.94 109 GLY A C 1
ATOM 845 O O . GLY A 1 109 ? -26.423 -20.629 6.124 1.00 82.94 109 GLY A O 1
ATOM 846 N N . PHE A 1 110 ? -27.676 -20.305 7.960 1.00 85.88 110 PHE A N 1
ATOM 847 C CA . PHE A 1 110 ? -28.178 -21.686 8.041 1.00 85.88 110 PHE A CA 1
ATOM 848 C C . PHE A 1 110 ? -29.371 -21.942 7.124 1.00 85.88 110 PHE A C 1
ATOM 850 O O . PHE A 1 110 ? -29.641 -23.097 6.817 1.00 85.88 110 PHE A O 1
ATOM 857 N N . PHE A 1 111 ? -30.060 -20.899 6.664 1.00 88.62 111 PHE A N 1
ATOM 858 C CA . PHE A 1 111 ? -31.300 -21.023 5.902 1.00 88.62 111 PHE A CA 1
ATOM 859 C C . PHE A 1 111 ? -31.166 -20.370 4.528 1.00 88.62 111 PHE A C 1
ATOM 861 O O . PHE A 1 111 ? -30.572 -19.302 4.396 1.00 88.62 111 PHE A O 1
ATOM 868 N N . GLN A 1 112 ? -31.702 -21.035 3.507 1.00 86.19 112 GLN A N 1
ATOM 869 C CA . GLN A 1 112 ? -31.798 -20.521 2.143 1.00 86.19 112 GLN A CA 1
ATOM 870 C C . GLN A 1 112 ? -33.051 -19.658 1.965 1.00 86.19 112 GLN A C 1
ATOM 872 O O . GLN A 1 112 ? -32.992 -18.621 1.309 1.00 86.19 112 GLN A O 1
ATOM 877 N N . SER A 1 113 ? -34.175 -20.084 2.544 1.00 87.38 113 SER A N 1
ATOM 878 C CA . SER A 1 113 ? -35.423 -19.323 2.571 1.00 87.38 113 SER A CA 1
ATOM 879 C C . SER A 1 113 ? -36.088 -19.442 3.938 1.00 87.38 113 SER A C 1
ATOM 881 O O . SER A 1 113 ? -35.910 -20.431 4.653 1.00 87.38 113 SER A O 1
ATOM 883 N N . LEU A 1 114 ? -36.827 -18.397 4.300 1.00 90.19 114 LEU A N 1
ATOM 884 C CA . LEU A 1 114 ? -37.574 -18.297 5.545 1.00 90.19 114 LEU A CA 1
ATOM 885 C C . LEU A 1 114 ? -38.954 -17.735 5.216 1.00 90.19 114 LEU A C 1
ATOM 887 O O . LEU A 1 114 ? -39.074 -16.538 4.937 1.00 90.19 114 LEU A O 1
ATOM 891 N N . ASP A 1 115 ? -39.963 -18.595 5.254 1.00 89.50 115 ASP A N 1
ATOM 892 C CA . ASP A 1 115 ? -41.344 -18.255 4.940 1.00 89.50 115 ASP A CA 1
ATOM 893 C C . ASP A 1 115 ? -42.135 -18.096 6.245 1.00 89.50 115 ASP A C 1
ATOM 895 O O . ASP A 1 115 ? -42.175 -18.994 7.086 1.00 89.50 115 ASP A O 1
ATOM 899 N N . TYR A 1 116 ? -42.728 -16.917 6.445 1.00 88.88 116 TYR A N 1
ATOM 900 C CA . TYR A 1 116 ? -43.479 -16.573 7.653 1.00 88.88 116 TYR A CA 1
ATOM 901 C C . TYR A 1 116 ? -44.969 -16.500 7.328 1.00 88.88 116 TYR A C 1
ATOM 903 O O . TYR A 1 116 ? -45.425 -15.560 6.673 1.00 88.88 116 TYR A O 1
ATOM 911 N N . THR A 1 117 ? -45.735 -17.453 7.846 1.00 88.88 117 THR A N 1
ATOM 912 C CA . THR A 1 117 ? -47.196 -17.491 7.730 1.00 88.88 117 THR A CA 1
ATOM 913 C C . THR A 1 117 ? -47.827 -17.111 9.063 1.00 88.88 117 THR A C 1
ATOM 915 O O . THR A 1 117 ? -47.310 -17.443 10.132 1.00 88.88 117 THR A O 1
ATOM 918 N N . LYS A 1 118 ? -48.943 -16.382 9.015 1.00 88.94 118 LYS A N 1
ATOM 919 C CA . LYS A 1 118 ? -49.646 -15.893 10.203 1.00 88.94 118 LYS A CA 1
ATOM 920 C C . LYS A 1 118 ? -51.138 -16.171 10.110 1.00 88.94 118 LYS A C 1
ATOM 922 O O . LYS A 1 118 ? -51.759 -15.898 9.089 1.00 88.94 118 LYS A O 1
ATOM 927 N N . GLU A 1 119 ? -51.705 -16.653 11.207 1.00 90.81 119 GLU A N 1
ATOM 928 C CA . GLU A 1 119 ? -53.137 -16.907 11.351 1.00 90.81 119 GLU A CA 1
ATOM 929 C C . GLU A 1 119 ? -53.656 -16.312 12.658 1.00 90.81 119 GLU A C 1
ATOM 931 O O . GLU A 1 119 ? -52.930 -16.191 13.645 1.00 90.81 119 GLU A O 1
ATOM 936 N N . LEU A 1 120 ? -54.925 -15.906 12.674 1.00 88.62 120 LEU A N 1
ATOM 937 C CA . LEU A 1 120 ? -55.548 -15.300 13.845 1.00 88.62 120 LEU A CA 1
ATOM 938 C C . LEU A 1 120 ? -56.486 -16.315 14.490 1.00 88.62 120 LEU A C 1
ATOM 940 O O . LEU A 1 120 ? -57.500 -16.682 13.905 1.00 88.62 120 LEU A O 1
ATOM 944 N N . SER A 1 121 ? -56.163 -16.756 15.703 1.00 90.00 121 SER A N 1
ATOM 945 C CA . SER A 1 121 ? -56.966 -17.744 16.427 1.00 90.00 121 SER A CA 1
ATOM 946 C C . SER A 1 121 ? -57.154 -17.312 17.877 1.00 90.00 121 SER A C 1
ATOM 948 O O . SER A 1 121 ? -56.191 -16.996 18.580 1.00 90.00 121 SER A O 1
ATOM 950 N N . GLY A 1 122 ? -58.413 -17.209 18.316 1.00 83.81 122 GLY A N 1
ATOM 951 C CA . GLY A 1 122 ? -58.761 -16.786 19.679 1.00 83.81 122 GLY A CA 1
ATOM 952 C C . GLY A 1 122 ? -58.246 -15.390 20.059 1.00 83.81 122 GLY A C 1
ATOM 953 O O . GLY A 1 122 ? -57.888 -15.157 21.211 1.00 83.81 122 GLY A O 1
ATOM 954 N N . GLY A 1 123 ? -58.131 -14.472 19.091 1.00 85.44 123 GLY A N 1
ATOM 955 C CA . GLY A 1 123 ? -57.594 -13.123 19.314 1.00 85.44 123 GLY A CA 1
ATOM 956 C C . GLY A 1 123 ? -56.069 -13.051 19.480 1.00 85.44 123 GLY A C 1
ATOM 957 O O . GLY A 1 123 ? -55.553 -11.969 19.762 1.00 85.44 123 GLY A O 1
ATOM 958 N N . ARG A 1 124 ? -55.354 -14.165 19.276 1.00 89.44 124 ARG A N 1
ATOM 959 C CA . ARG A 1 124 ? -53.888 -14.256 19.296 1.00 89.44 124 ARG A CA 1
ATOM 960 C C . ARG A 1 124 ? -53.343 -14.554 17.899 1.00 89.44 124 ARG A C 1
ATOM 962 O O . ARG A 1 124 ? -54.028 -15.169 17.083 1.00 89.44 124 ARG A O 1
ATOM 969 N N . VAL A 1 125 ? -52.110 -14.128 17.638 1.00 89.88 125 VAL A N 1
ATOM 970 C CA . VAL A 1 125 ? -51.413 -14.390 16.368 1.00 89.88 125 VAL A CA 1
ATOM 971 C C . VAL A 1 125 ? -50.676 -15.724 16.464 1.00 89.88 125 VAL A C 1
ATOM 973 O O . VAL A 1 125 ? -49.793 -15.880 17.305 1.00 89.88 125 VAL A O 1
ATOM 976 N N . MET A 1 126 ? -51.038 -16.682 15.620 1.00 91.56 126 MET A N 1
ATOM 977 C CA . MET A 1 126 ? -50.315 -17.939 15.444 1.00 91.56 126 MET A CA 1
ATOM 978 C C . MET A 1 126 ? -49.311 -17.747 14.316 1.00 91.56 126 MET A C 1
ATOM 980 O O . MET A 1 126 ? -49.704 -17.486 13.181 1.00 91.56 126 MET A O 1
ATOM 984 N N . LEU A 1 127 ? -48.023 -17.816 14.642 1.00 89.62 127 LEU A N 1
ATOM 985 C CA . LEU A 1 127 ? -46.941 -17.645 13.679 1.00 89.62 127 LEU A CA 1
ATOM 986 C C . LEU A 1 127 ? -46.382 -19.017 13.302 1.00 89.62 127 LEU A C 1
ATOM 988 O O . LEU A 1 127 ? -46.023 -19.793 14.186 1.00 89.62 127 LEU A O 1
ATOM 992 N N . SER A 1 128 ? -46.289 -19.303 12.009 1.00 90.50 128 SER A N 1
ATOM 993 C CA . SER A 1 128 ? -45.608 -20.481 11.473 1.00 90.50 128 SER A CA 1
ATOM 994 C C . SER A 1 128 ? -44.419 -20.033 10.635 1.00 90.50 128 SER A C 1
ATOM 996 O O . SER A 1 128 ? -44.578 -19.232 9.716 1.00 90.50 128 SER A O 1
ATOM 998 N N . ILE A 1 129 ? -43.231 -20.518 10.982 1.00 90.81 129 ILE A N 1
ATOM 999 C CA . ILE A 1 129 ? -41.978 -20.245 10.284 1.00 90.81 129 ILE A CA 1
ATOM 1000 C C . ILE A 1 129 ? -41.570 -21.534 9.580 1.00 90.81 129 ILE A C 1
ATOM 1002 O O . ILE A 1 129 ? -41.191 -22.504 10.237 1.00 90.81 129 ILE A O 1
ATOM 1006 N N . GLU A 1 130 ? -41.646 -21.539 8.255 1.00 91.38 130 GLU A N 1
ATOM 1007 C CA . GLU A 1 130 ? -41.130 -22.616 7.414 1.00 91.38 130 GLU A CA 1
ATOM 1008 C C . GLU A 1 130 ? -39.737 -22.226 6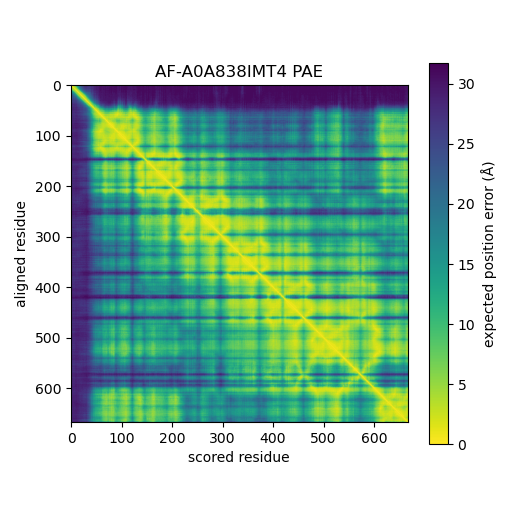.914 1.00 91.38 130 GLU A C 1
ATOM 1010 O O . GLU A 1 130 ? -39.564 -21.330 6.087 1.00 91.38 130 GLU A O 1
ATOM 1015 N N . ALA A 1 131 ? -38.716 -22.872 7.469 1.00 90.38 131 ALA A N 1
ATOM 1016 C CA . ALA A 1 131 ? -37.319 -22.588 7.195 1.00 90.38 131 ALA A CA 1
ATOM 1017 C C . ALA A 1 131 ? -36.705 -23.697 6.336 1.00 90.38 131 ALA A C 1
ATOM 1019 O O . ALA A 1 131 ? -36.618 -24.846 6.768 1.00 90.38 131 ALA A O 1
ATOM 1020 N N . ARG A 1 132 ? -36.228 -23.350 5.136 1.00 89.81 132 ARG A N 1
ATOM 1021 C CA . ARG A 1 132 ? -35.484 -24.286 4.280 1.00 89.81 132 ARG A CA 1
ATOM 1022 C C . ARG A 1 132 ? -33.991 -24.142 4.515 1.00 89.81 132 ARG A C 1
ATOM 1024 O O . ARG A 1 132 ? -33.426 -23.056 4.374 1.00 89.81 132 ARG A O 1
ATOM 1031 N N . GLY A 1 133 ? -33.345 -25.243 4.853 1.00 88.12 133 GLY A N 1
ATOM 1032 C CA . GLY A 1 133 ? -31.938 -25.349 5.176 1.00 88.12 133 GLY A CA 1
ATOM 1033 C C . GLY A 1 133 ? -31.028 -24.987 4.012 1.00 88.12 133 GLY A C 1
ATOM 1034 O O . GLY A 1 133 ? -31.169 -25.494 2.896 1.00 88.12 133 GLY A O 1
ATOM 1035 N N . ALA A 1 134 ? -30.040 -24.140 4.284 1.00 88.19 134 ALA A N 1
ATOM 1036 C CA . ALA A 1 134 ? -28.984 -23.828 3.340 1.00 88.19 134 ALA A CA 1
ATOM 1037 C C . ALA A 1 134 ? -28.171 -25.087 3.040 1.00 88.19 134 ALA A C 1
ATOM 1039 O O . ALA A 1 134 ? -27.701 -25.785 3.938 1.00 88.19 134 ALA A O 1
ATOM 1040 N N . THR A 1 135 ? -27.967 -25.350 1.753 1.00 89.31 135 THR A N 1
ATOM 1041 C CA . THR A 1 135 ? -27.099 -26.441 1.317 1.00 89.31 135 THR A CA 1
ATOM 1042 C C . THR A 1 135 ? -25.646 -26.031 1.533 1.00 89.31 135 THR A C 1
ATOM 1044 O O . THR A 1 135 ? -25.253 -24.972 1.059 1.00 89.31 135 THR A O 1
ATOM 1047 N N . LEU A 1 136 ? -24.838 -26.820 2.241 1.00 88.69 136 LEU A N 1
ATOM 1048 C CA . LEU A 1 136 ? -23.434 -26.501 2.517 1.00 88.69 136 LEU A CA 1
ATOM 1049 C C . LEU A 1 136 ? -22.480 -27.317 1.654 1.00 88.69 136 LEU A C 1
ATOM 1051 O O . LEU A 1 136 ? -22.711 -28.492 1.362 1.00 88.69 136 LEU A O 1
ATOM 1055 N N . ILE A 1 137 ? -21.362 -26.692 1.300 1.00 90.50 137 ILE A N 1
ATOM 1056 C CA . ILE A 1 137 ? -20.278 -27.341 0.568 1.00 90.50 137 ILE A CA 1
ATOM 1057 C C . ILE A 1 137 ? -19.474 -28.159 1.566 1.00 90.50 137 ILE A C 1
ATOM 1059 O O . ILE A 1 137 ? -18.807 -27.603 2.436 1.00 90.50 137 ILE A O 1
ATOM 1063 N N . ARG A 1 138 ? -19.516 -29.485 1.459 1.00 88.06 138 ARG A N 1
ATOM 1064 C CA . ARG A 1 138 ? -18.752 -30.361 2.354 1.00 88.06 138 ARG A CA 1
ATOM 1065 C C . ARG A 1 138 ? -17.307 -30.501 1.899 1.00 88.06 138 ARG A C 1
ATOM 1067 O O . ARG A 1 138 ? -16.386 -30.436 2.711 1.00 88.06 138 ARG A O 1
ATOM 1074 N N . LYS A 1 139 ? -17.116 -30.738 0.604 1.00 88.56 139 LYS A N 1
ATOM 1075 C CA . LYS A 1 139 ? -15.808 -30.960 -0.006 1.00 88.56 139 LYS A CA 1
ATOM 1076 C C . LYS A 1 139 ? -15.789 -30.387 -1.416 1.00 88.56 139 LYS A C 1
ATOM 1078 O O . LYS A 1 139 ? -16.782 -30.457 -2.137 1.00 88.56 139 LYS A O 1
ATOM 1083 N N . VAL A 1 140 ? -14.623 -29.879 -1.801 1.00 91.12 140 VAL A N 1
ATOM 1084 C CA . VAL A 1 140 ? -14.291 -29.562 -3.189 1.00 91.12 140 VAL A CA 1
ATOM 1085 C C . VAL A 1 140 ? -13.186 -30.502 -3.657 1.00 91.12 140 VAL A C 1
ATOM 1087 O O . VAL A 1 140 ? -12.215 -30.743 -2.930 1.00 91.12 140 VAL A O 1
ATOM 1090 N N . SER A 1 141 ? -13.356 -31.075 -4.844 1.00 90.00 141 SER A N 1
ATOM 1091 C CA . SER A 1 141 ? -12.384 -31.984 -5.453 1.00 90.00 141 SER A CA 1
ATOM 1092 C C . SER A 1 141 ? -12.246 -31.739 -6.947 1.00 90.00 141 SER A C 1
ATOM 1094 O O . SER A 1 141 ? -13.167 -31.235 -7.586 1.00 90.00 141 SER A O 1
ATOM 1096 N N . PHE A 1 142 ? -11.091 -32.118 -7.482 1.00 89.88 142 PHE A N 1
ATOM 1097 C CA . PHE A 1 142 ? -10.753 -31.992 -8.891 1.00 89.88 142 PHE A CA 1
ATOM 1098 C C . PHE A 1 142 ? -10.549 -33.391 -9.481 1.00 89.88 142 PHE A C 1
ATOM 1100 O O . PHE A 1 142 ? -9.902 -34.234 -8.860 1.00 89.88 142 PHE A O 1
ATOM 1107 N N . GLN A 1 143 ? -11.118 -33.646 -10.655 1.00 88.56 143 GLN A N 1
ATOM 1108 C CA . GLN A 1 143 ? -10.968 -34.893 -11.411 1.00 88.56 143 GLN A CA 1
ATOM 1109 C C . GLN A 1 143 ? -10.397 -34.586 -12.798 1.00 88.56 143 GLN A C 1
ATOM 1111 O O . GLN A 1 143 ? -10.640 -33.507 -13.330 1.00 88.56 143 GLN A O 1
ATOM 1116 N N . GLY A 1 144 ? -9.651 -35.531 -13.379 1.00 80.00 144 GLY A N 1
ATOM 1117 C CA . GLY A 1 144 ? -9.001 -35.360 -14.690 1.00 80.00 144 GLY A CA 1
ATOM 1118 C C . GLY A 1 144 ? -7.589 -34.759 -14.639 1.00 80.00 144 GLY A C 1
ATOM 1119 O O . GLY A 1 144 ? -6.965 -34.556 -15.673 1.00 80.00 144 GLY A O 1
ATOM 1120 N N . LEU A 1 145 ? -7.044 -34.523 -13.440 1.00 72.69 145 LEU A N 1
ATOM 1121 C CA . LEU A 1 145 ? -5.679 -34.030 -13.243 1.00 72.69 145 LEU A CA 1
ATOM 1122 C C . LEU A 1 145 ? -4.711 -35.197 -13.006 1.00 72.69 145 LEU A C 1
ATOM 1124 O O . LEU A 1 145 ? -4.565 -35.660 -11.878 1.00 72.69 145 LEU A O 1
ATOM 1128 N N . SER A 1 146 ? -4.044 -35.678 -14.056 1.00 59.31 146 SER A N 1
ATOM 1129 C CA . SER A 1 146 ? -2.910 -36.603 -13.922 1.00 59.31 146 SER A CA 1
ATOM 1130 C C . SER A 1 146 ? -1.881 -36.373 -15.039 1.00 59.31 146 SER A C 1
ATOM 1132 O O . SER A 1 146 ? -2.274 -36.444 -16.204 1.00 59.31 146 SER A O 1
ATOM 1134 N N . PRO A 1 147 ? -0.586 -36.118 -14.736 1.00 53.12 147 PRO A N 1
ATOM 1135 C CA . PRO A 1 147 ? 0.039 -35.994 -13.410 1.00 53.12 147 PRO A CA 1
ATOM 1136 C C . PRO A 1 147 ? -0.083 -34.571 -12.796 1.00 53.12 147 PRO A C 1
ATOM 1138 O O . PRO A 1 147 ? -0.310 -33.608 -13.531 1.00 53.12 147 PRO A O 1
ATOM 1141 N N . PRO A 1 148 ? 0.043 -34.408 -11.458 1.00 53.72 148 PRO A N 1
ATOM 1142 C CA . PRO A 1 148 ? -0.353 -33.183 -10.756 1.00 53.72 148 PRO A CA 1
ATOM 1143 C C . PRO A 1 148 ? 0.811 -32.211 -10.482 1.00 53.72 148 PRO A C 1
ATOM 1145 O O . PRO A 1 148 ? 1.739 -32.549 -9.749 1.00 53.72 148 PRO A O 1
ATOM 1148 N N . PRO A 1 149 ? 0.707 -30.962 -10.972 1.00 57.62 149 PRO A N 1
ATOM 1149 C CA . PRO A 1 149 ? 1.238 -29.819 -10.218 1.00 57.62 149 PRO A CA 1
ATOM 1150 C C . PRO A 1 149 ? 0.186 -28.741 -9.881 1.00 57.62 149 PRO A C 1
ATOM 1152 O O . PRO A 1 149 ? 0.498 -27.790 -9.173 1.00 57.62 149 PRO A O 1
ATOM 1155 N N . PHE A 1 150 ? -1.072 -28.878 -10.321 1.00 69.44 150 PHE A N 1
ATOM 1156 C CA . PHE A 1 150 ? -2.039 -27.768 -10.260 1.00 69.44 150 PHE A CA 1
ATOM 1157 C C . PHE A 1 150 ? -2.999 -27.766 -9.066 1.00 69.44 150 PHE A C 1
ATOM 1159 O O . PHE A 1 150 ? -3.583 -26.726 -8.781 1.00 69.44 150 PHE A O 1
ATOM 1166 N N . GLU A 1 151 ? -3.181 -28.872 -8.336 1.00 78.31 151 GLU A N 1
ATOM 1167 C CA . GLU A 1 151 ? -4.248 -28.940 -7.321 1.00 78.31 151 GLU A CA 1
ATOM 1168 C C . GLU A 1 151 ? -4.099 -27.866 -6.229 1.00 78.31 151 GLU A C 1
ATOM 1170 O O . GLU A 1 151 ? -5.076 -27.212 -5.863 1.00 78.31 151 GLU A O 1
ATOM 1175 N N . THR A 1 152 ? -2.878 -27.630 -5.746 1.00 81.44 152 THR A N 1
ATOM 1176 C CA . THR A 1 152 ? -2.604 -26.612 -4.724 1.00 81.44 152 THR A CA 1
ATOM 1177 C C . THR A 1 152 ? -2.930 -25.202 -5.219 1.00 81.44 152 THR A C 1
ATOM 1179 O O . THR A 1 152 ? -3.535 -24.426 -4.481 1.00 81.44 152 THR A O 1
ATOM 1182 N N . GLU A 1 153 ? -2.582 -24.870 -6.465 1.00 81.75 153 GLU A N 1
ATOM 1183 C CA . GLU A 1 153 ? -2.866 -23.554 -7.051 1.00 81.75 153 GLU A CA 1
ATOM 1184 C C . GLU A 1 153 ? -4.361 -23.361 -7.321 1.00 81.75 153 GLU A C 1
ATOM 1186 O O . GLU A 1 153 ? -4.923 -22.321 -6.978 1.00 81.75 153 GLU A O 1
ATOM 1191 N N . LEU A 1 154 ? -5.044 -24.389 -7.835 1.00 87.50 154 LEU A N 1
ATOM 1192 C CA . LEU A 1 154 ? -6.492 -24.347 -8.052 1.00 87.50 154 LEU A CA 1
ATOM 1193 C C . LEU A 1 154 ? -7.249 -24.178 -6.728 1.00 87.50 154 LEU A C 1
ATOM 1195 O O . LEU A 1 154 ? -8.198 -23.399 -6.659 1.00 87.50 154 LEU A O 1
ATOM 1199 N N . ARG A 1 155 ? -6.801 -24.842 -5.650 1.00 87.25 155 ARG A N 1
ATOM 1200 C CA . ARG A 1 155 ? -7.391 -24.703 -4.306 1.00 87.25 155 ARG A CA 1
ATOM 1201 C C . ARG A 1 155 ? -7.318 -23.273 -3.768 1.00 87.25 155 ARG A C 1
ATOM 1203 O O . ARG A 1 155 ? -8.274 -22.833 -3.133 1.00 87.25 155 ARG A O 1
ATOM 1210 N N . LYS A 1 156 ? -6.234 -22.533 -4.035 1.00 86.38 156 LYS A N 1
ATOM 1211 C CA . LYS A 1 156 ? -6.090 -21.127 -3.602 1.00 86.38 156 LYS A CA 1
ATOM 1212 C C . LYS A 1 156 ? -7.109 -20.200 -4.274 1.00 86.38 156 LYS A C 1
ATOM 1214 O O . LYS A 1 156 ? -7.508 -19.203 -3.675 1.00 86.38 156 LYS A O 1
ATOM 1219 N N . LEU A 1 157 ? -7.547 -20.546 -5.484 1.00 89.44 157 LEU A N 1
ATOM 1220 C CA . LEU A 1 157 ? -8.470 -19.762 -6.313 1.00 89.44 157 LEU A CA 1
ATOM 1221 C C . LEU A 1 157 ? -9.944 -20.176 -6.146 1.00 89.44 157 LEU A C 1
ATOM 1223 O O . LEU A 1 157 ? -10.820 -19.682 -6.859 1.00 89.44 157 LEU A O 1
ATOM 1227 N N . LEU A 1 158 ? -10.250 -21.087 -5.215 1.00 90.69 158 LEU A N 1
ATOM 1228 C CA . LEU A 1 158 ? -11.626 -21.497 -4.940 1.00 90.69 158 LEU A CA 1
ATOM 1229 C C . LEU A 1 158 ? -12.415 -20.371 -4.250 1.00 90.69 158 LEU A C 1
ATOM 1231 O O . LEU A 1 158 ? -12.176 -20.024 -3.087 1.00 90.69 158 LEU A O 1
ATOM 1235 N N . ILE A 1 159 ? -13.406 -19.857 -4.977 1.00 91.69 159 ILE A N 1
ATOM 1236 C CA . ILE A 1 159 ? -14.511 -19.027 -4.493 1.00 91.69 159 ILE A CA 1
ATOM 1237 C C . ILE A 1 159 ? -15.468 -19.895 -3.668 1.00 91.69 159 ILE A C 1
ATOM 1239 O O . ILE A 1 159 ? -15.917 -19.484 -2.601 1.00 91.69 159 ILE A O 1
ATOM 1243 N N . TYR A 1 160 ? -15.770 -21.104 -4.148 1.00 91.00 160 TYR A N 1
ATOM 1244 C CA . TYR A 1 160 ? -16.567 -22.089 -3.419 1.00 91.00 160 TYR A CA 1
ATOM 1245 C C . TYR A 1 160 ? -15.689 -22.840 -2.422 1.00 91.00 160 TYR A C 1
ATOM 1247 O O . TYR A 1 160 ? -14.937 -23.736 -2.804 1.00 91.00 160 TYR A O 1
ATOM 1255 N N . ARG A 1 161 ? -15.779 -22.488 -1.137 1.00 88.19 161 ARG A N 1
ATOM 1256 C CA . ARG A 1 161 ? -14.975 -23.126 -0.085 1.00 88.19 161 ARG A CA 1
ATOM 1257 C C . ARG A 1 161 ? -15.791 -24.113 0.751 1.00 88.19 161 ARG A C 1
ATOM 1259 O O . ARG A 1 161 ? -16.981 -23.878 0.973 1.00 88.19 161 ARG A O 1
ATOM 1266 N N . PRO A 1 162 ? -15.169 -25.193 1.260 1.00 87.62 162 PRO A N 1
ATOM 1267 C CA . PRO A 1 162 ? -15.802 -26.053 2.253 1.00 87.62 162 PRO A CA 1
ATOM 1268 C C . PRO A 1 162 ? -16.364 -25.245 3.435 1.00 87.62 162 PRO A C 1
ATOM 1270 O O . PRO A 1 162 ? -15.738 -24.302 3.910 1.00 87.62 162 PRO A O 1
ATOM 1273 N N . GLY A 1 163 ? -17.566 -25.598 3.888 1.00 82.00 163 GLY A N 1
ATOM 1274 C CA . GLY A 1 163 ? -18.298 -24.938 4.974 1.00 82.00 163 GLY A CA 1
ATOM 1275 C C . GLY A 1 163 ? -19.195 -23.771 4.543 1.00 82.00 163 GLY A C 1
ATOM 1276 O O . GLY A 1 163 ? -20.123 -23.418 5.275 1.00 82.00 163 GLY A O 1
ATOM 1277 N N . GLN A 1 164 ? -18.987 -23.200 3.352 1.00 84.94 164 GLN A N 1
ATOM 1278 C CA . GLN A 1 164 ? -19.830 -22.119 2.834 1.00 84.94 164 GLN A CA 1
ATOM 1279 C C . GLN A 1 164 ? -21.191 -22.630 2.332 1.00 84.94 164 GLN A C 1
ATOM 1281 O O . GLN A 1 164 ? -21.302 -23.788 1.913 1.00 84.94 164 GLN A O 1
ATOM 1286 N N . PRO A 1 165 ? -22.236 -21.775 2.342 1.00 85.94 165 PRO A N 1
ATOM 1287 C CA . PRO A 1 165 ? -23.489 -22.098 1.677 1.00 85.94 165 PRO A CA 1
ATOM 1288 C C . PRO A 1 165 ? -23.279 -22.167 0.159 1.00 85.94 165 PRO A C 1
ATOM 1290 O O . PRO A 1 165 ? -22.691 -21.275 -0.455 1.00 85.94 165 PRO A O 1
ATOM 1293 N N . TYR A 1 166 ? -23.766 -23.246 -0.441 1.00 89.31 166 TYR A N 1
ATOM 1294 C CA . TYR A 1 166 ? -23.884 -23.414 -1.875 1.00 89.31 166 TYR A CA 1
ATOM 1295 C C . TYR A 1 166 ? -25.141 -22.694 -2.364 1.00 89.31 166 TYR A C 1
ATOM 1297 O O . TYR A 1 166 ? -26.265 -23.050 -2.007 1.00 89.31 166 TYR A O 1
ATOM 1305 N N . THR A 1 167 ? -24.934 -21.694 -3.210 1.00 86.25 167 THR A N 1
ATOM 1306 C CA . THR A 1 167 ? -25.981 -21.043 -3.991 1.00 86.25 167 THR A CA 1
ATOM 1307 C C . THR A 1 167 ? -25.802 -21.428 -5.454 1.00 86.25 167 THR A C 1
ATOM 1309 O O . THR A 1 167 ? -24.677 -21.441 -5.965 1.00 86.25 167 THR A O 1
ATOM 1312 N N . ASN A 1 168 ? -26.908 -21.745 -6.133 1.00 85.31 168 ASN A N 1
ATOM 1313 C CA . ASN A 1 168 ? -26.911 -21.970 -7.578 1.00 85.31 168 ASN A CA 1
ATOM 1314 C C . ASN A 1 168 ? -26.903 -20.624 -8.317 1.00 85.31 168 ASN A C 1
ATOM 1316 O O . ASN A 1 168 ? -27.867 -20.246 -8.974 1.00 85.31 168 ASN A O 1
ATOM 1320 N N . ASP A 1 169 ? -25.835 -19.872 -8.091 1.00 88.75 169 ASP A N 1
ATOM 1321 C CA . ASP A 1 169 ? -25.566 -18.580 -8.701 1.00 88.75 169 ASP A CA 1
ATOM 1322 C C . ASP A 1 169 ? -24.735 -18.815 -9.966 1.00 88.75 169 ASP A C 1
ATOM 1324 O O . ASP A 1 169 ? -23.585 -19.262 -9.892 1.00 88.75 169 ASP A O 1
ATOM 1328 N N . SER A 1 170 ? -25.344 -18.560 -11.126 1.00 89.75 170 SER A N 1
ATOM 1329 C CA . SER A 1 170 ? -24.710 -18.762 -12.428 1.00 89.75 170 SER A CA 1
ATOM 1330 C C . SER A 1 170 ? -23.517 -17.838 -12.646 1.00 89.75 170 SER A C 1
ATOM 1332 O O . SER A 1 170 ? -22.544 -18.262 -13.263 1.00 89.75 170 SER A O 1
ATOM 1334 N N . GLU A 1 171 ? -23.551 -16.610 -12.123 1.00 92.00 171 GLU A N 1
ATOM 1335 C CA . GLU A 1 171 ? -22.450 -15.654 -12.268 1.00 92.00 171 GLU A CA 1
ATOM 1336 C C . GLU A 1 171 ? -21.256 -16.093 -11.427 1.00 92.00 171 GLU A C 1
ATOM 1338 O O . GLU A 1 171 ? -20.131 -16.168 -11.924 1.00 92.00 171 GLU A O 1
ATOM 1343 N N . LYS A 1 172 ? -21.504 -16.483 -10.171 1.00 92.44 172 LYS A N 1
ATOM 1344 C CA . LYS A 1 172 ? -20.465 -17.024 -9.284 1.00 92.44 172 LYS A CA 1
ATOM 1345 C C . LYS A 1 172 ? -19.866 -18.321 -9.831 1.00 92.44 172 LYS A C 1
ATOM 1347 O O . LYS A 1 172 ? -18.647 -18.505 -9.773 1.00 92.44 172 LYS A O 1
ATOM 1352 N N . ALA A 1 173 ? -20.700 -19.210 -10.374 1.00 92.19 173 ALA A N 1
ATOM 1353 C CA . ALA A 1 173 ? -20.250 -20.443 -11.012 1.00 92.19 173 ALA A CA 1
ATOM 1354 C C . ALA A 1 173 ? -19.387 -20.145 -12.241 1.00 92.19 173 ALA A C 1
ATOM 1356 O O . ALA A 1 173 ? -18.284 -20.680 -12.351 1.00 92.19 173 ALA A O 1
ATOM 1357 N N . GLN A 1 174 ? -19.831 -19.240 -13.114 1.00 93.12 174 GLN A N 1
ATOM 1358 C CA . GLN A 1 174 ? -19.070 -18.846 -14.293 1.00 93.12 174 GLN A CA 1
ATOM 1359 C C . GLN A 1 174 ? -17.738 -18.189 -13.911 1.00 93.12 174 GLN A C 1
ATOM 1361 O O . GLN A 1 174 ? -16.703 -18.557 -14.457 1.00 93.12 174 GLN A O 1
ATOM 1366 N N . ALA A 1 175 ? -17.727 -17.288 -12.925 1.00 93.44 175 ALA A N 1
ATOM 1367 C CA . ALA A 1 175 ? -16.509 -16.649 -12.432 1.00 93.44 175 ALA A CA 1
ATOM 1368 C C . ALA A 1 175 ? -15.504 -17.668 -11.873 1.00 93.44 175 ALA A C 1
ATOM 1370 O O . ALA A 1 175 ? -14.301 -17.559 -12.127 1.00 93.44 175 ALA A O 1
ATOM 1371 N N . GLN A 1 176 ? -15.985 -18.683 -11.146 1.00 93.88 176 GLN A N 1
ATOM 1372 C CA . GLN A 1 176 ? -15.151 -19.785 -10.669 1.00 93.88 176 GLN A CA 1
ATOM 1373 C C . GLN A 1 176 ? -14.556 -20.582 -11.833 1.00 93.88 176 GLN A C 1
ATOM 1375 O O . GLN A 1 176 ? -13.356 -20.854 -11.813 1.00 93.88 176 GLN A O 1
ATOM 1380 N N . LEU A 1 177 ? -15.374 -20.967 -12.818 1.00 93.38 177 LEU A N 1
ATOM 1381 C CA . LEU A 1 177 ? -14.933 -21.758 -13.970 1.00 93.38 177 LEU A CA 1
ATOM 1382 C C . LEU A 1 177 ? -13.913 -20.989 -14.815 1.00 93.38 177 LEU A C 1
ATOM 1384 O O . LEU A 1 177 ? -12.836 -21.520 -15.070 1.00 93.38 177 LEU A O 1
ATOM 1388 N N . SER A 1 178 ? -14.190 -19.723 -15.142 1.00 91.50 178 SER A N 1
ATOM 1389 C CA . SER A 1 178 ? -13.270 -18.855 -15.887 1.00 91.50 178 SER A CA 1
ATOM 1390 C C . SER A 1 178 ? -11.938 -18.669 -15.154 1.00 91.50 178 SER A C 1
ATOM 1392 O O . SER A 1 178 ? -10.878 -18.706 -15.772 1.00 91.50 178 SER A O 1
ATOM 1394 N N . SER A 1 179 ? -11.972 -18.519 -13.824 1.00 91.50 179 SER A N 1
ATOM 1395 C CA . SER A 1 179 ? -10.762 -18.359 -13.005 1.00 91.50 179 SER A CA 1
ATOM 1396 C C . SER A 1 179 ? -9.897 -19.626 -12.984 1.00 91.50 179 SER A C 1
ATOM 1398 O O . SER A 1 179 ? -8.673 -19.525 -12.977 1.00 91.50 179 SER A O 1
ATOM 1400 N N . LEU A 1 180 ? -10.510 -20.817 -12.989 1.00 90.44 180 LEU A N 1
ATOM 1401 C CA . LEU A 1 180 ? -9.788 -22.092 -13.082 1.00 90.44 180 LEU A CA 1
ATOM 1402 C C . LEU A 1 180 ? -9.268 -22.338 -14.508 1.00 90.44 180 LEU A C 1
ATOM 1404 O O . LEU A 1 180 ? -8.119 -22.738 -14.664 1.00 90.44 180 LEU A O 1
ATOM 1408 N N . GLN A 1 181 ? -10.072 -22.053 -15.537 1.00 89.31 181 GLN A N 1
ATOM 1409 C CA . GLN A 1 181 ? -9.692 -22.186 -16.950 1.00 89.31 181 GLN A CA 1
ATOM 1410 C C . GLN A 1 181 ? -8.494 -21.294 -17.304 1.00 89.31 181 GLN A C 1
ATOM 1412 O O . GLN A 1 181 ? -7.551 -21.756 -17.945 1.00 89.31 181 GLN A O 1
ATOM 1417 N N . ALA A 1 182 ? -8.467 -20.060 -16.794 1.00 87.12 182 ALA A N 1
ATOM 1418 C CA . ALA A 1 182 ? -7.355 -19.134 -16.993 1.00 87.12 182 ALA A CA 1
ATOM 1419 C C . ALA A 1 182 ? -6.009 -19.675 -16.473 1.00 87.12 182 ALA A C 1
ATOM 1421 O O . ALA A 1 182 ? -4.955 -19.292 -16.981 1.00 87.12 182 ALA A O 1
ATOM 1422 N N . VAL A 1 183 ? -6.015 -20.570 -15.474 1.00 86.88 183 VAL A N 1
ATOM 1423 C CA . VAL A 1 183 ? -4.790 -21.245 -15.020 1.00 86.88 183 VAL A CA 1
ATOM 1424 C C . VAL A 1 183 ? -4.280 -22.198 -16.097 1.00 86.88 183 VAL A C 1
ATOM 1426 O O . VAL A 1 183 ? -3.100 -22.150 -16.409 1.00 86.88 183 VAL A O 1
ATOM 1429 N N . PHE A 1 184 ? -5.137 -23.017 -16.708 1.00 85.31 184 PHE A N 1
ATOM 1430 C CA . PHE A 1 184 ? -4.719 -23.960 -17.754 1.00 85.31 184 PHE A CA 1
ATOM 1431 C C . PHE A 1 184 ? -4.190 -23.244 -18.997 1.00 85.31 184 PHE A C 1
ATOM 1433 O O . PHE A 1 184 ? -3.111 -23.585 -19.481 1.00 85.31 184 PHE A O 1
ATOM 1440 N N . GLU A 1 185 ? -4.876 -22.190 -19.439 1.00 82.62 185 GLU A N 1
ATOM 1441 C CA . GLU A 1 185 ? -4.430 -21.363 -20.568 1.00 82.62 185 GLU A CA 1
ATOM 1442 C C . GLU A 1 185 ? -3.088 -20.681 -20.275 1.00 82.62 185 GLU A C 1
ATOM 1444 O O . GLU A 1 185 ? -2.226 -20.566 -21.150 1.00 82.62 185 GLU A O 1
ATOM 1449 N N . ARG A 1 186 ? -2.856 -20.270 -19.021 1.00 81.56 186 ARG A N 1
ATOM 1450 C CA . ARG A 1 186 ? -1.565 -19.715 -18.599 1.00 81.56 186 ARG A CA 1
ATOM 1451 C C . ARG A 1 186 ? -0.416 -20.700 -18.734 1.00 81.56 186 ARG A C 1
ATOM 1453 O O . ARG A 1 186 ? 0.667 -20.302 -19.154 1.00 81.56 186 ARG A O 1
ATOM 1460 N N . GLU A 1 187 ? -0.680 -21.957 -18.423 1.00 78.88 187 GLU A N 1
ATOM 1461 C CA . GLU A 1 187 ? 0.289 -23.052 -18.460 1.00 78.88 187 GLU A CA 1
ATOM 1462 C C . GLU A 1 187 ? 0.402 -23.687 -19.859 1.00 78.88 187 GLU A C 1
ATOM 1464 O O . GLU A 1 187 ? 1.139 -24.652 -20.038 1.00 78.88 187 GLU A O 1
ATOM 1469 N N . GLY A 1 188 ? -0.302 -23.134 -20.857 1.00 77.56 188 GLY A N 1
ATOM 1470 C CA . GLY A 1 188 ? -0.197 -23.516 -22.269 1.00 77.56 188 GLY A CA 1
ATOM 1471 C C . GLY A 1 188 ? -1.226 -24.530 -22.764 1.00 77.56 188 GLY A C 1
ATOM 1472 O O . GLY A 1 188 ? -1.081 -25.046 -23.872 1.00 77.56 188 GLY A O 1
ATOM 1473 N N . TYR A 1 189 ? -2.264 -24.809 -21.976 1.00 83.88 189 TYR A N 1
ATOM 1474 C CA . TYR A 1 189 ? -3.336 -25.727 -22.350 1.00 83.88 189 TYR A CA 1
ATOM 1475 C C . TYR A 1 189 ? -4.587 -24.957 -22.766 1.00 83.88 189 TYR A C 1
ATOM 1477 O O . TYR A 1 189 ? -5.206 -24.263 -21.959 1.00 83.88 189 TYR A O 1
ATOM 1485 N N . PHE A 1 190 ? -4.966 -25.091 -24.034 1.00 83.62 190 PHE A N 1
ATOM 1486 C CA . PHE A 1 190 ? -6.083 -24.368 -24.637 1.00 83.62 190 PHE A CA 1
ATOM 1487 C C . PHE A 1 190 ? -7.243 -25.306 -24.954 1.00 83.62 190 PHE A C 1
ATOM 1489 O O . PHE A 1 190 ? -7.072 -26.513 -25.129 1.00 83.62 190 PHE A O 1
ATOM 1496 N N . GLY A 1 191 ? -8.450 -24.740 -25.006 1.00 83.75 191 GLY A N 1
ATOM 1497 C CA . GLY A 1 191 ? -9.674 -25.528 -25.152 1.00 83.75 191 GLY A CA 1
ATOM 1498 C C . GLY A 1 191 ? -9.983 -26.385 -23.921 1.00 83.75 191 GLY A C 1
ATOM 1499 O O . GLY A 1 191 ? -10.714 -27.367 -24.035 1.00 83.75 191 GLY A O 1
ATOM 1500 N N . SER A 1 192 ? -9.422 -26.039 -22.754 1.00 87.75 192 SER A N 1
ATOM 1501 C CA . SER A 1 192 ? -9.737 -26.736 -21.507 1.00 87.75 192 SER A CA 1
ATOM 1502 C C . SER A 1 192 ? -11.231 -26.611 -21.206 1.00 87.75 192 SER A C 1
ATOM 1504 O O . SER A 1 192 ? -11.821 -25.537 -21.340 1.00 87.75 192 SER A O 1
ATOM 1506 N N . SER A 1 193 ? -11.857 -27.721 -20.821 1.00 88.94 193 SER A N 1
ATOM 1507 C CA . SER A 1 193 ? -13.273 -27.736 -20.464 1.00 88.94 193 SER A CA 1
ATOM 1508 C C . SER A 1 193 ? -13.417 -28.119 -19.000 1.00 88.94 193 SER A C 1
ATOM 1510 O O . SER A 1 193 ? -13.018 -29.197 -18.561 1.00 88.94 193 SER A O 1
ATOM 1512 N N . ILE A 1 194 ? -13.969 -27.200 -18.211 1.00 92.31 194 ILE A N 1
ATOM 1513 C CA . ILE A 1 194 ? -14.171 -27.406 -16.780 1.00 92.31 194 ILE A CA 1
ATOM 1514 C C . ILE A 1 194 ? -15.665 -27.445 -16.520 1.00 92.31 194 ILE A C 1
ATOM 1516 O O . ILE A 1 194 ? -16.391 -26.493 -16.800 1.00 92.31 194 ILE A O 1
ATOM 1520 N N . ARG A 1 195 ? -16.130 -28.556 -15.953 1.00 93.12 195 ARG A N 1
ATOM 1521 C CA . ARG A 1 195 ? -17.522 -28.717 -15.535 1.00 93.12 195 ARG A CA 1
ATOM 1522 C C . ARG A 1 195 ? -17.592 -28.840 -14.028 1.00 93.12 195 ARG A C 1
ATOM 1524 O O . ARG A 1 195 ? -16.922 -29.684 -13.434 1.00 93.12 195 ARG A O 1
ATOM 1531 N N . MET A 1 196 ? -18.436 -28.018 -13.417 1.00 93.62 196 MET A N 1
ATOM 1532 C CA . MET A 1 196 ? -18.780 -28.142 -12.007 1.00 93.62 196 MET A CA 1
ATOM 1533 C C . MET A 1 196 ? -19.946 -29.120 -11.866 1.00 93.62 196 MET A C 1
ATOM 1535 O O . MET A 1 196 ? -21.078 -28.811 -12.232 1.00 93.62 196 MET A O 1
ATOM 1539 N N . ILE A 1 197 ? -19.668 -30.301 -11.325 1.00 93.56 197 ILE A N 1
ATOM 1540 C CA . ILE A 1 197 ? -20.672 -31.316 -11.017 1.00 93.56 197 ILE A CA 1
ATOM 1541 C C . ILE A 1 197 ? -21.024 -31.188 -9.538 1.00 93.56 197 ILE A C 1
ATOM 1543 O O . ILE A 1 197 ? -20.174 -31.356 -8.661 1.00 93.56 197 ILE A O 1
ATOM 1547 N N . VAL A 1 198 ? -22.290 -30.888 -9.263 1.00 93.81 198 VAL A N 1
ATOM 1548 C CA . VAL A 1 198 ? -22.822 -30.782 -7.903 1.00 93.81 198 VAL A CA 1
ATOM 1549 C C . VAL A 1 198 ? -23.366 -32.146 -7.497 1.00 93.81 198 VAL A C 1
ATOM 1551 O O . VAL A 1 198 ? -24.448 -32.545 -7.925 1.00 93.81 198 VAL A O 1
ATOM 1554 N N . GLN A 1 199 ? -22.617 -32.875 -6.676 1.00 92.38 199 GLN A N 1
ATOM 1555 C CA . GLN A 1 199 ? -23.027 -34.179 -6.168 1.00 92.38 199 GLN A CA 1
ATOM 1556 C C . GLN A 1 199 ? -23.776 -33.999 -4.848 1.00 92.38 199 GLN A C 1
ATOM 1558 O O . GLN A 1 199 ? -23.187 -33.658 -3.820 1.00 92.38 199 GLN A O 1
ATOM 1563 N N . ARG A 1 200 ? -25.094 -34.210 -4.878 1.00 88.62 200 ARG A N 1
ATOM 1564 C CA . ARG A 1 200 ? -25.930 -34.230 -3.671 1.00 88.62 200 ARG A CA 1
ATOM 1565 C C . ARG A 1 200 ? -25.723 -35.549 -2.935 1.00 88.62 200 ARG A C 1
ATOM 1567 O O . ARG A 1 200 ? -25.666 -36.603 -3.559 1.00 88.62 200 ARG A O 1
ATOM 1574 N N . ILE A 1 201 ? -25.623 -35.486 -1.613 1.00 84.88 201 ILE A N 1
ATOM 1575 C CA . ILE A 1 201 ? -25.431 -36.673 -0.778 1.00 84.88 201 ILE A CA 1
ATOM 1576 C C . ILE A 1 201 ? -26.800 -37.145 -0.297 1.00 84.88 201 ILE A C 1
ATOM 1578 O O . ILE A 1 201 ? -27.429 -36.474 0.514 1.00 84.88 201 ILE A O 1
ATOM 1582 N N . GLU A 1 202 ? -27.252 -38.307 -0.765 1.00 75.62 202 GLU A N 1
ATOM 1583 C CA . GLU A 1 202 ? -28.590 -38.833 -0.443 1.00 75.62 202 GLU A CA 1
ATOM 1584 C C . GLU A 1 202 ? -28.809 -39.035 1.064 1.00 75.62 202 GLU A C 1
ATOM 1586 O O . GLU A 1 202 ? -29.873 -38.727 1.589 1.00 75.62 202 GLU A O 1
ATOM 1591 N N . VAL A 1 203 ? -27.777 -39.497 1.779 1.00 72.31 203 VAL A N 1
ATOM 1592 C CA . VAL A 1 203 ? -27.850 -39.795 3.222 1.00 72.31 203 VAL A CA 1
ATOM 1593 C C . VAL A 1 203 ? -27.918 -38.528 4.083 1.00 72.31 203 VAL A C 1
ATOM 1595 O O . VAL A 1 203 ? -28.423 -38.578 5.200 1.00 72.31 203 VAL A O 1
ATOM 1598 N N . ARG A 1 204 ? -27.404 -37.395 3.588 1.00 72.12 204 ARG A N 1
ATOM 1599 C CA . ARG A 1 204 ? -27.344 -36.122 4.319 1.00 72.12 204 ARG A CA 1
ATOM 1600 C C . ARG A 1 204 ? -27.910 -35.013 3.449 1.00 72.12 204 ARG A C 1
ATOM 1602 O O . ARG A 1 204 ? -27.178 -34.354 2.704 1.00 72.12 204 ARG A O 1
ATOM 1609 N N . ALA A 1 205 ? -29.222 -34.819 3.566 1.00 70.50 205 ALA A N 1
ATOM 1610 C CA . ALA A 1 205 ? -29.908 -33.691 2.955 1.00 70.50 205 ALA A CA 1
ATOM 1611 C C . ALA A 1 205 ? -29.188 -32.379 3.334 1.00 70.50 205 ALA A C 1
ATOM 1613 O O . ALA A 1 205 ? -28.687 -32.238 4.448 1.00 70.50 205 ALA A O 1
ATOM 1614 N N . HIS A 1 206 ? -29.106 -31.430 2.400 1.00 85.56 206 HIS A N 1
ATOM 1615 C CA . HIS A 1 206 ? -28.393 -30.147 2.546 1.00 85.56 206 HIS A CA 1
ATOM 1616 C C . HIS A 1 206 ? -26.855 -30.201 2.533 1.00 85.56 206 HIS A C 1
ATOM 1618 O O . HIS A 1 206 ? -26.222 -29.191 2.836 1.00 85.56 206 HIS A O 1
ATOM 1624 N N . LEU A 1 207 ? -26.220 -31.305 2.126 1.00 87.94 207 LEU A N 1
ATOM 1625 C CA . LEU A 1 207 ? -24.781 -31.324 1.827 1.00 87.94 207 LEU A CA 1
ATOM 1626 C C . LEU A 1 207 ? -24.513 -31.626 0.354 1.00 87.94 207 LEU A C 1
ATOM 1628 O O . LEU A 1 207 ? -25.099 -32.541 -0.230 1.00 87.94 207 LEU A O 1
ATOM 1632 N N . VAL A 1 208 ? -23.578 -30.873 -0.226 1.00 91.75 208 VAL A N 1
ATOM 1633 C CA . VAL A 1 208 ? -23.078 -31.107 -1.584 1.00 91.75 208 VAL A CA 1
ATOM 1634 C C . VAL A 1 208 ? -21.566 -31.244 -1.605 1.00 91.75 208 VAL A C 1
ATOM 1636 O O . VAL A 1 208 ? -20.840 -30.524 -0.911 1.00 91.75 208 VAL A O 1
ATOM 1639 N N . ASP A 1 209 ? -21.106 -32.151 -2.455 1.00 92.31 209 ASP A N 1
ATOM 1640 C CA . ASP A 1 209 ? -19.725 -32.200 -2.904 1.00 92.31 209 ASP A CA 1
ATOM 1641 C C . ASP A 1 209 ? -19.641 -31.535 -4.273 1.00 92.31 209 ASP A C 1
ATOM 1643 O O . ASP A 1 209 ? -20.397 -31.859 -5.191 1.00 92.31 209 ASP A O 1
ATOM 1647 N N . LEU A 1 210 ? -18.715 -30.590 -4.404 1.00 93.62 210 LEU A N 1
ATOM 1648 C CA . LEU A 1 210 ? -18.427 -29.960 -5.683 1.00 93.62 210 LEU A CA 1
ATOM 1649 C C . LEU A 1 210 ? -17.253 -30.693 -6.323 1.00 93.62 210 LEU A C 1
ATOM 1651 O O . LEU A 1 210 ? -16.142 -30.725 -5.780 1.00 93.62 210 LEU A O 1
ATOM 1655 N N . VAL A 1 211 ? -17.513 -31.300 -7.475 1.00 93.12 211 VAL A N 1
ATOM 1656 C CA . VAL A 1 211 ? -16.507 -31.999 -8.268 1.00 93.12 211 VAL A CA 1
ATOM 1657 C C . VAL A 1 211 ? -16.268 -31.201 -9.536 1.00 93.12 211 VAL A C 1
ATOM 1659 O O . VAL A 1 211 ? -17.138 -31.107 -10.398 1.00 93.12 211 VAL A O 1
ATOM 1662 N N . PHE A 1 212 ? -15.081 -30.619 -9.649 1.00 92.56 212 PHE A N 1
ATOM 1663 C CA . PHE A 1 212 ? -14.634 -29.984 -10.879 1.00 92.56 212 PHE A CA 1
ATOM 1664 C C . PHE A 1 212 ? -14.012 -31.059 -11.769 1.00 92.56 212 PHE A C 1
ATOM 1666 O O . PHE A 1 212 ? -12.894 -31.514 -11.524 1.00 92.56 212 PHE A O 1
ATOM 1673 N N . SER A 1 213 ? -14.769 -31.496 -12.774 1.00 91.75 213 SER A N 1
ATOM 1674 C CA . SER A 1 213 ? -14.269 -32.370 -13.833 1.00 91.75 213 SER A CA 1
ATOM 1675 C C . SER A 1 213 ? -13.542 -31.503 -14.845 1.00 91.75 213 SER A C 1
ATOM 1677 O O . SER A 1 213 ? -14.172 -30.670 -15.497 1.00 91.75 213 SER A O 1
ATOM 1679 N N . ILE A 1 214 ? -12.236 -31.702 -14.960 1.00 90.88 214 ILE A N 1
ATOM 1680 C CA . ILE A 1 214 ? -11.361 -30.908 -15.812 1.00 90.88 214 ILE A CA 1
ATOM 1681 C C . ILE A 1 214 ? -10.897 -31.780 -16.970 1.00 90.88 214 ILE A C 1
ATOM 1683 O O . ILE A 1 214 ? -10.265 -32.813 -16.760 1.00 90.88 214 ILE A O 1
ATOM 1687 N N . ASP A 1 215 ? -11.190 -31.334 -18.183 1.00 88.88 215 ASP A N 1
ATOM 1688 C CA . ASP A 1 215 ? -10.407 -31.684 -19.355 1.00 88.88 215 ASP A CA 1
ATOM 1689 C C . ASP A 1 215 ? -9.358 -30.594 -19.551 1.00 88.88 215 ASP A C 1
ATOM 1691 O O . ASP A 1 215 ? -9.687 -29.413 -19.688 1.00 88.88 215 ASP A O 1
ATOM 1695 N N . LYS A 1 216 ? -8.092 -31.002 -19.521 1.00 82.50 216 LYS A N 1
ATOM 1696 C CA . LYS A 1 216 ? -6.951 -30.103 -19.642 1.00 82.50 216 LYS A CA 1
ATOM 1697 C C . LYS A 1 216 ? -6.936 -29.403 -21.003 1.00 82.50 216 LYS A C 1
ATOM 1699 O O . LYS A 1 216 ? -6.439 -28.289 -21.078 1.00 82.50 216 LYS A O 1
ATOM 1704 N N . GLY A 1 217 ? -7.508 -30.013 -22.041 1.00 85.38 217 GLY A N 1
ATOM 1705 C CA . GLY A 1 217 ? -7.399 -29.526 -23.413 1.00 85.38 217 GLY A CA 1
ATOM 1706 C C . GLY A 1 217 ? -6.033 -29.831 -24.033 1.00 85.38 217 GLY A C 1
ATOM 1707 O O . GLY A 1 217 ? -5.270 -30.664 -23.533 1.00 85.38 217 GLY A O 1
ATOM 1708 N N . ASN A 1 218 ? -5.726 -29.146 -25.134 1.00 84.00 218 ASN A N 1
ATOM 1709 C CA . ASN A 1 218 ? -4.548 -29.417 -25.954 1.00 84.00 218 ASN A CA 1
ATOM 1710 C C . ASN A 1 218 ? -3.414 -28.435 -25.649 1.00 84.00 218 ASN A C 1
ATOM 1712 O O . ASN A 1 218 ? -3.634 -27.231 -25.507 1.00 84.00 218 ASN A O 1
ATOM 1716 N N . GLU A 1 219 ? -2.186 -28.950 -25.609 1.00 83.94 219 GLU A N 1
ATOM 1717 C CA . GLU A 1 219 ? -0.993 -28.107 -25.692 1.00 83.94 219 GLU A CA 1
ATOM 1718 C C . GLU A 1 219 ? -0.882 -27.562 -27.111 1.00 83.94 219 GLU A C 1
ATOM 1720 O O . GLU A 1 219 ? -0.851 -28.334 -28.074 1.00 83.94 219 GLU A O 1
ATOM 1725 N N . LEU A 1 220 ? -0.798 -26.242 -27.247 1.00 84.81 220 LEU A N 1
ATOM 1726 C CA . LEU A 1 220 ? -0.568 -25.630 -28.548 1.00 84.81 220 LEU A CA 1
ATOM 1727 C C . LEU A 1 220 ? 0.908 -25.298 -28.730 1.00 84.81 220 LEU A C 1
ATOM 1729 O O . LEU A 1 220 ? 1.591 -24.888 -27.791 1.00 84.81 220 LEU A O 1
ATOM 1733 N N . LYS A 1 221 ? 1.411 -25.453 -29.953 1.00 85.38 221 LYS A N 1
ATOM 1734 C CA . LYS A 1 221 ? 2.785 -25.097 -30.322 1.00 85.38 221 LYS A CA 1
ATOM 1735 C C . LYS A 1 221 ? 2.807 -23.779 -31.081 1.00 85.38 221 LYS A C 1
ATOM 1737 O O . LYS A 1 221 ? 1.869 -23.452 -31.800 1.00 85.38 221 LYS A O 1
ATOM 1742 N N . ILE A 1 222 ? 3.891 -23.024 -30.944 1.00 86.81 222 ILE A N 1
ATOM 1743 C CA . ILE A 1 222 ? 4.097 -21.797 -31.716 1.00 86.81 222 ILE A CA 1
ATOM 1744 C C . ILE A 1 222 ? 4.550 -22.194 -33.119 1.00 86.81 222 ILE A C 1
ATOM 1746 O O . ILE A 1 222 ? 5.672 -22.675 -33.298 1.00 86.81 222 ILE A O 1
ATOM 1750 N N . CYS A 1 223 ? 3.677 -21.988 -34.101 1.00 84.50 223 CYS A N 1
ATOM 1751 C CA . CYS A 1 223 ? 3.929 -22.387 -35.484 1.00 84.50 223 CYS A CA 1
ATOM 1752 C C . CYS A 1 223 ? 4.502 -21.218 -36.294 1.00 84.50 223 CYS A C 1
ATOM 1754 O O . CYS A 1 223 ? 5.492 -21.392 -37.005 1.00 84.50 223 CYS A O 1
ATOM 1756 N N . GLU A 1 224 ? 3.980 -20.007 -36.091 1.00 85.69 224 GLU A N 1
ATOM 1757 C CA . GLU A 1 224 ? 4.465 -18.803 -36.764 1.00 85.69 224 GLU A CA 1
ATOM 1758 C C . GLU A 1 224 ? 4.401 -17.571 -35.847 1.00 85.69 224 GLU A C 1
ATOM 1760 O O . GLU A 1 224 ? 3.516 -17.446 -35.000 1.00 85.69 224 GLU A O 1
ATOM 1765 N N . ILE A 1 225 ? 5.383 -16.673 -35.998 1.00 90.31 225 ILE A N 1
ATOM 1766 C CA . ILE A 1 225 ? 5.421 -15.375 -35.314 1.00 90.31 225 ILE A CA 1
ATOM 1767 C C . ILE A 1 225 ? 5.602 -14.283 -36.371 1.00 90.31 225 ILE A C 1
ATOM 1769 O O . ILE A 1 225 ? 6.723 -13.974 -36.758 1.00 90.31 225 ILE A O 1
ATOM 1773 N N . GLY A 1 226 ? 4.521 -13.665 -36.826 1.00 92.12 226 GLY A N 1
ATOM 1774 C CA . GLY A 1 226 ? 4.574 -12.477 -37.670 1.00 92.12 226 GLY A CA 1
ATOM 1775 C C . GLY A 1 226 ? 4.960 -11.237 -36.860 1.00 92.12 226 GLY A C 1
ATOM 1776 O O . GLY A 1 226 ? 4.324 -10.920 -35.859 1.00 92.12 226 GLY A O 1
ATOM 1777 N N . LEU A 1 227 ? 5.979 -10.499 -37.303 1.00 93.94 227 LEU A N 1
ATOM 1778 C CA . LEU A 1 227 ? 6.366 -9.217 -36.705 1.00 93.94 227 LEU A CA 1
ATOM 1779 C C . LEU A 1 227 ? 6.293 -8.115 -37.753 1.00 93.94 227 LEU A C 1
ATOM 1781 O O . LEU A 1 227 ? 7.005 -8.171 -38.757 1.00 93.94 227 LEU A O 1
ATOM 1785 N N . ARG A 1 228 ? 5.466 -7.096 -37.510 1.00 94.44 228 ARG A N 1
ATOM 1786 C CA . ARG A 1 228 ? 5.376 -5.909 -38.368 1.00 94.44 228 ARG A CA 1
ATOM 1787 C C . ARG A 1 228 ? 5.867 -4.676 -37.625 1.00 94.44 228 ARG A C 1
ATOM 1789 O O . ARG A 1 228 ? 5.776 -4.584 -36.405 1.00 94.44 228 ARG A O 1
ATOM 1796 N N . GLY A 1 229 ? 6.409 -3.721 -38.374 1.00 90.06 229 GLY A N 1
ATOM 1797 C CA . GLY A 1 229 ? 6.912 -2.458 -37.822 1.00 90.06 229 GLY A CA 1
ATOM 1798 C C . GLY A 1 229 ? 8.291 -2.534 -37.154 1.00 90.06 229 GLY A C 1
ATOM 1799 O O . GLY A 1 229 ? 8.829 -1.490 -36.802 1.00 90.06 229 GLY A O 1
ATOM 1800 N N . VAL A 1 230 ? 8.893 -3.726 -37.071 1.00 93.06 230 VAL A N 1
ATOM 1801 C CA . VAL A 1 230 ? 10.268 -3.957 -36.600 1.00 93.06 230 VAL A CA 1
ATOM 1802 C C . VAL A 1 230 ? 11.268 -3.503 -37.676 1.00 93.06 230 VAL A C 1
ATOM 1804 O O . VAL A 1 230 ? 11.419 -4.161 -38.705 1.00 93.06 230 VAL A O 1
ATOM 1807 N N . ARG A 1 231 ? 11.933 -2.366 -37.459 1.00 91.00 231 ARG A N 1
ATOM 1808 C CA . ARG A 1 231 ? 12.958 -1.762 -38.328 1.00 91.00 231 ARG A CA 1
ATOM 1809 C C . ARG A 1 231 ? 14.300 -1.567 -37.620 1.00 91.00 231 ARG A C 1
ATOM 1811 O O . ARG A 1 231 ? 15.333 -1.660 -38.276 1.00 91.00 231 ARG A O 1
ATOM 1818 N N . ALA A 1 232 ? 14.307 -1.326 -36.310 1.00 89.19 232 ALA A N 1
ATOM 1819 C CA . ALA A 1 232 ? 15.531 -1.090 -35.542 1.00 89.19 232 ALA A CA 1
ATOM 1820 C C . ALA A 1 232 ? 16.365 -2.357 -35.281 1.00 89.19 232 ALA A C 1
ATOM 1822 O O . ALA A 1 232 ? 17.543 -2.271 -34.940 1.00 89.19 232 ALA A O 1
ATOM 1823 N N . MET A 1 233 ? 15.763 -3.540 -35.418 1.00 92.38 233 MET A N 1
ATOM 1824 C CA . MET A 1 233 ? 16.435 -4.832 -35.276 1.00 92.38 233 MET A CA 1
ATOM 1825 C C . MET A 1 233 ? 15.996 -5.797 -36.375 1.00 92.38 233 MET A C 1
ATOM 1827 O O . MET A 1 233 ? 14.953 -5.621 -36.999 1.00 92.38 233 MET A O 1
ATOM 1831 N N . SER A 1 234 ? 16.792 -6.837 -36.620 1.00 93.56 234 SER A N 1
ATOM 1832 C CA . SER A 1 234 ? 16.396 -7.888 -37.561 1.00 93.56 234 SER A CA 1
ATOM 1833 C C . SER A 1 234 ? 15.232 -8.719 -37.009 1.00 93.56 234 SER A C 1
ATOM 1835 O O . SER A 1 234 ? 15.117 -8.927 -35.798 1.00 93.56 234 SER A O 1
ATOM 1837 N N . TYR A 1 235 ? 14.411 -9.273 -37.906 1.00 91.25 235 TYR A N 1
ATOM 1838 C CA . TYR A 1 235 ? 13.323 -10.188 -37.543 1.00 91.25 235 TYR A CA 1
ATOM 1839 C C . TYR A 1 235 ? 13.801 -11.343 -36.643 1.00 91.25 235 TYR A C 1
ATOM 1841 O O . TYR A 1 235 ? 13.146 -11.674 -35.657 1.00 91.25 235 TYR A O 1
ATOM 1849 N N . SER A 1 236 ? 14.977 -11.917 -36.923 1.00 89.12 236 SER A N 1
ATOM 1850 C CA . SER A 1 236 ? 15.558 -12.994 -36.113 1.00 89.12 236 SER A CA 1
ATOM 1851 C C . SER A 1 236 ? 15.878 -12.561 -34.683 1.00 89.12 236 SER A C 1
ATOM 1853 O O . SER A 1 236 ? 15.601 -13.315 -33.755 1.00 89.12 236 SER A O 1
ATOM 1855 N N . GLN A 1 237 ? 16.416 -11.351 -34.496 1.00 91.50 237 GLN A N 1
ATOM 1856 C CA . GLN A 1 237 ? 16.721 -10.814 -33.166 1.00 91.50 237 GLN A CA 1
ATOM 1857 C C . GLN A 1 237 ? 15.440 -10.547 -32.371 1.00 91.50 237 GLN A C 1
ATOM 1859 O O . GLN A 1 237 ? 15.360 -10.922 -31.204 1.00 91.50 237 GLN A O 1
ATOM 1864 N N . ALA A 1 238 ? 14.421 -9.956 -33.001 1.00 91.62 238 ALA A N 1
ATOM 1865 C CA . ALA A 1 238 ? 13.134 -9.707 -32.354 1.00 91.62 238 ALA A CA 1
ATOM 1866 C C . ALA A 1 238 ? 12.424 -11.018 -31.969 1.00 91.62 238 ALA A C 1
ATOM 1868 O O . ALA A 1 238 ? 11.933 -11.164 -30.848 1.00 91.62 238 ALA A O 1
ATOM 1869 N N . ARG A 1 239 ? 12.442 -12.011 -32.869 1.00 90.88 239 ARG A N 1
ATOM 1870 C CA . ARG A 1 239 ? 11.907 -13.355 -32.614 1.00 90.88 239 ARG A CA 1
ATOM 1871 C C . ARG A 1 239 ? 12.623 -14.052 -31.459 1.00 90.88 239 ARG A C 1
ATOM 1873 O O . ARG A 1 239 ? 11.978 -14.734 -30.668 1.00 90.88 239 ARG A O 1
ATOM 1880 N N . GLU A 1 240 ? 13.938 -13.890 -31.342 1.00 88.44 240 GLU A N 1
ATOM 1881 C CA . GLU A 1 240 ? 14.709 -14.467 -30.239 1.00 88.44 240 GLU A CA 1
ATOM 1882 C C . GLU A 1 240 ? 14.270 -13.912 -28.877 1.00 88.44 240 GLU A C 1
ATOM 1884 O O . GLU A 1 240 ? 14.092 -14.698 -27.944 1.00 88.44 240 GLU A O 1
ATOM 1889 N N . GLN A 1 241 ? 14.014 -12.599 -28.779 1.00 91.19 241 GLN A N 1
ATOM 1890 C CA . GLN A 1 241 ? 13.529 -11.979 -27.538 1.00 91.19 241 GLN A CA 1
ATOM 1891 C C . GLN A 1 241 ? 12.152 -12.517 -27.129 1.00 91.19 241 GLN A C 1
ATOM 1893 O O . GLN A 1 241 ? 11.941 -12.857 -25.964 1.00 91.19 241 GLN A O 1
ATOM 1898 N N . LEU A 1 242 ? 11.240 -12.686 -28.091 1.00 89.12 242 LEU A N 1
ATOM 1899 C CA . LEU A 1 242 ? 9.912 -13.261 -27.844 1.00 89.12 242 LEU A CA 1
ATOM 1900 C C . LEU A 1 242 ? 9.958 -14.713 -27.357 1.00 89.12 242 LEU A C 1
ATOM 1902 O O . LEU A 1 242 ? 9.036 -15.161 -26.683 1.00 89.12 242 LEU A O 1
ATOM 1906 N N . LEU A 1 243 ? 11.033 -15.437 -27.666 1.00 87.19 243 LEU A N 1
ATOM 1907 C CA . LEU A 1 243 ? 11.244 -16.822 -27.253 1.00 87.19 243 LEU A CA 1
ATOM 1908 C C . LEU A 1 243 ? 12.270 -16.937 -26.115 1.00 87.19 243 LEU A C 1
ATOM 1910 O O . LEU A 1 243 ? 12.863 -17.999 -25.949 1.00 87.19 243 LEU A O 1
ATOM 1914 N N . THR A 1 244 ? 12.534 -15.881 -25.338 1.00 80.69 244 THR A N 1
ATOM 1915 C CA . THR A 1 244 ? 13.620 -15.859 -24.333 1.00 80.69 244 THR A CA 1
ATOM 1916 C C . THR A 1 244 ? 13.555 -17.027 -23.340 1.00 80.69 244 THR A C 1
ATOM 1918 O O . THR A 1 244 ? 14.564 -17.717 -23.182 1.00 80.69 244 THR A O 1
ATOM 1921 N N . ASN A 1 245 ? 12.378 -17.326 -22.781 1.00 76.25 245 ASN A N 1
ATOM 1922 C CA . ASN A 1 245 ? 12.176 -18.383 -21.774 1.00 76.25 245 ASN A CA 1
ATOM 1923 C C . ASN A 1 245 ? 12.049 -19.804 -22.346 1.00 76.25 245 ASN A C 1
ATOM 1925 O O . ASN A 1 245 ? 11.972 -20.779 -21.602 1.00 76.25 245 ASN A O 1
ATOM 1929 N N . VAL A 1 246 ? 12.062 -19.950 -23.669 1.00 76.19 246 VAL A N 1
ATOM 1930 C CA . VAL A 1 246 ? 12.015 -21.260 -24.323 1.00 76.19 246 VAL A CA 1
ATOM 1931 C C . VAL A 1 246 ? 13.388 -21.939 -24.238 1.00 76.19 246 VAL A C 1
ATOM 1933 O O . VAL A 1 246 ? 14.425 -21.279 -24.300 1.00 76.19 246 VAL A O 1
ATOM 1936 N N . SER A 1 247 ? 13.440 -23.271 -24.132 1.00 68.81 247 SER A N 1
ATOM 1937 C CA . SER A 1 247 ? 14.720 -23.997 -24.107 1.00 68.81 247 SER A CA 1
ATOM 1938 C C . SER A 1 247 ? 15.557 -23.740 -25.374 1.00 68.81 247 SER A C 1
ATOM 1940 O O . SER A 1 247 ? 15.049 -23.753 -26.495 1.00 68.81 247 SER A O 1
ATOM 1942 N N . ALA A 1 248 ? 16.871 -23.536 -25.220 1.00 63.88 248 ALA A N 1
ATOM 1943 C CA . ALA A 1 248 ? 17.773 -23.245 -26.344 1.00 63.88 248 ALA A CA 1
ATOM 1944 C C . ALA A 1 248 ? 17.795 -24.352 -27.422 1.00 63.88 248 ALA A C 1
ATOM 1946 O O . ALA A 1 248 ? 18.056 -24.068 -28.591 1.00 63.88 248 ALA A O 1
ATOM 1947 N N . LEU A 1 249 ? 17.496 -25.599 -27.035 1.00 56.03 249 LEU A N 1
ATOM 1948 C CA . LEU A 1 249 ? 17.353 -26.738 -27.943 1.00 56.03 249 LEU A CA 1
ATOM 1949 C C . LEU A 1 249 ? 16.090 -26.610 -28.814 1.00 56.03 249 LEU A C 1
ATOM 1951 O O . LEU A 1 249 ? 16.186 -26.729 -30.035 1.00 56.03 249 LEU A O 1
ATOM 1955 N N . ALA A 1 250 ? 14.941 -26.275 -28.214 1.00 63.53 250 ALA A N 1
ATOM 1956 C CA . ALA A 1 250 ? 13.685 -26.044 -28.938 1.00 63.53 250 ALA A CA 1
ATOM 1957 C C . ALA A 1 250 ? 13.739 -24.801 -29.848 1.00 63.53 250 ALA A C 1
ATOM 1959 O O . ALA A 1 250 ? 13.061 -24.744 -30.868 1.00 63.53 250 ALA A O 1
ATOM 1960 N N . LYS A 1 251 ? 14.597 -23.815 -29.541 1.00 63.28 251 LYS A N 1
ATOM 1961 C CA . LYS A 1 251 ? 14.829 -22.656 -30.426 1.00 63.28 251 LYS A CA 1
ATOM 1962 C C . LYS A 1 251 ? 15.590 -23.007 -31.712 1.00 63.28 251 LYS A C 1
ATOM 1964 O O . LYS A 1 251 ? 15.436 -22.302 -32.708 1.00 63.28 251 LYS A O 1
ATOM 1969 N N . ARG A 1 252 ? 16.450 -24.036 -31.682 1.00 62.38 252 ARG A N 1
ATOM 1970 C CA . ARG A 1 252 ? 17.410 -24.355 -32.760 1.00 62.38 252 ARG A CA 1
ATOM 1971 C C . ARG A 1 252 ? 16.997 -25.522 -33.652 1.00 62.38 252 ARG A C 1
ATOM 1973 O O . ARG A 1 252 ? 17.470 -25.588 -34.782 1.00 62.38 252 ARG A O 1
ATOM 1980 N N . VAL A 1 253 ? 16.158 -26.437 -33.165 1.00 63.88 253 VAL A N 1
ATOM 1981 C CA . VAL A 1 253 ? 15.788 -27.664 -33.887 1.00 63.88 253 VAL A CA 1
ATOM 1982 C C . VAL A 1 253 ? 14.356 -27.550 -34.437 1.00 63.88 253 VAL A C 1
ATOM 1984 O O . VAL A 1 253 ? 13.413 -27.603 -33.650 1.00 63.88 253 VAL A O 1
ATOM 1987 N N . PRO A 1 254 ? 14.153 -27.464 -35.771 1.00 59.66 254 PRO A N 1
ATOM 1988 C CA . PRO A 1 254 ? 12.823 -27.324 -36.384 1.00 59.66 254 PRO A CA 1
ATOM 1989 C C . PRO A 1 254 ? 11.860 -28.488 -36.107 1.00 59.66 254 PRO A C 1
ATOM 1991 O O . PRO A 1 254 ? 10.652 -28.322 -36.231 1.00 59.66 254 PRO A O 1
ATOM 1994 N N . LEU A 1 255 ? 12.379 -29.662 -35.724 1.00 61.09 255 LEU A N 1
ATOM 1995 C CA . LEU A 1 255 ? 11.564 -30.831 -35.371 1.00 61.09 255 LEU A CA 1
ATOM 1996 C C . LEU A 1 255 ? 10.797 -30.683 -34.043 1.00 61.09 255 LEU A C 1
ATOM 1998 O O . LEU A 1 255 ? 9.873 -31.458 -33.804 1.00 61.09 255 LEU A O 1
ATOM 2002 N N . PHE A 1 256 ? 11.147 -29.716 -33.187 1.00 65.69 256 PHE A N 1
ATOM 2003 C CA . PHE A 1 256 ? 10.512 -29.521 -31.878 1.00 65.69 256 PHE A CA 1
ATOM 2004 C C . PHE A 1 256 ? 10.076 -28.062 -31.683 1.00 65.69 256 PHE A C 1
ATOM 2006 O O . PHE A 1 256 ? 10.747 -27.315 -30.965 1.00 65.69 256 PHE A O 1
ATOM 2013 N N . PRO A 1 257 ? 8.966 -27.629 -32.315 1.00 68.69 257 PRO A N 1
ATOM 2014 C CA . PRO A 1 257 ? 8.455 -26.283 -32.104 1.00 68.69 257 PRO A CA 1
ATOM 2015 C C . PRO A 1 257 ? 8.051 -26.090 -30.635 1.00 68.69 257 PRO A C 1
ATOM 2017 O O . PRO A 1 257 ? 7.510 -27.020 -30.024 1.00 68.69 257 PRO A O 1
ATOM 2020 N N . PRO A 1 258 ? 8.331 -24.912 -30.050 1.00 78.94 258 PRO A N 1
ATOM 2021 C CA . PRO A 1 258 ? 8.090 -24.671 -28.638 1.00 78.94 258 PRO A CA 1
ATOM 2022 C C . PRO A 1 258 ? 6.600 -24.572 -28.329 1.00 78.94 258 PRO A C 1
ATOM 2024 O O . PRO A 1 258 ? 5.817 -24.076 -29.138 1.00 78.94 258 PRO A O 1
ATOM 2027 N N . THR A 1 259 ? 6.218 -25.027 -27.141 1.00 82.56 259 THR A N 1
ATOM 2028 C CA . THR A 1 259 ? 4.856 -24.895 -26.618 1.00 82.56 259 THR A CA 1
ATOM 2029 C C . THR A 1 259 ? 4.533 -23.428 -26.350 1.00 82.56 259 THR A C 1
ATOM 2031 O O . THR A 1 259 ? 5.350 -22.693 -25.793 1.00 82.56 259 THR A O 1
ATOM 2034 N N . PHE A 1 260 ? 3.344 -22.993 -26.752 1.00 85.81 260 PHE A N 1
ATOM 2035 C CA . PHE A 1 260 ? 2.838 -21.663 -26.461 1.00 85.81 260 PHE A CA 1
ATOM 2036 C C . PHE A 1 260 ? 2.257 -21.641 -25.049 1.00 85.81 260 PHE A C 1
ATOM 2038 O O . PHE A 1 260 ? 1.278 -22.325 -24.765 1.00 85.81 260 PHE A O 1
ATOM 2045 N N . THR A 1 261 ? 2.829 -20.818 -24.175 1.00 84.56 261 THR A N 1
ATOM 2046 C CA . THR A 1 261 ? 2.247 -20.494 -22.868 1.00 84.56 261 THR A CA 1
ATOM 2047 C C . THR A 1 261 ? 2.022 -18.985 -22.804 1.00 84.56 261 THR A C 1
ATOM 2049 O O . THR A 1 261 ? 2.838 -18.203 -23.308 1.00 84.56 261 THR A O 1
ATOM 2052 N N . THR A 1 262 ? 0.922 -18.529 -22.193 1.00 82.75 262 THR A N 1
ATOM 2053 C CA . THR A 1 262 ? 0.707 -17.073 -22.078 1.00 82.75 262 THR A CA 1
ATOM 2054 C C . THR A 1 262 ? 1.708 -16.427 -21.116 1.00 82.75 262 THR A C 1
ATOM 2056 O O . THR A 1 262 ? 2.007 -15.239 -21.258 1.00 82.75 262 THR A O 1
ATOM 2059 N N . HIS A 1 263 ? 2.267 -17.203 -20.178 1.00 82.62 263 HIS A N 1
ATOM 2060 C CA . HIS A 1 263 ? 3.343 -16.766 -19.293 1.00 82.62 263 HIS A CA 1
ATOM 2061 C C . HIS A 1 263 ? 4.632 -16.454 -20.066 1.00 82.62 263 HIS A C 1
ATOM 2063 O O . HIS A 1 263 ? 5.123 -15.325 -19.995 1.00 82.62 263 HIS A O 1
ATOM 2069 N N . ASP A 1 264 ? 5.139 -17.405 -20.856 1.00 85.81 264 ASP A N 1
ATOM 2070 C CA . ASP A 1 264 ? 6.382 -17.219 -21.612 1.00 85.81 264 ASP A CA 1
ATOM 2071 C C . ASP A 1 264 ? 6.222 -16.165 -22.697 1.00 85.81 264 ASP A C 1
ATOM 2073 O O . ASP A 1 264 ? 7.128 -15.367 -22.922 1.00 85.81 264 ASP A O 1
ATOM 2077 N N . PHE A 1 265 ? 5.052 -16.106 -23.335 1.00 88.19 265 PHE A N 1
ATOM 2078 C CA . PHE A 1 265 ? 4.770 -15.076 -24.324 1.00 88.19 265 PHE A CA 1
ATOM 2079 C C . PHE A 1 265 ? 4.760 -13.670 -23.717 1.00 88.19 265 PHE A C 1
ATOM 2081 O O . PHE A 1 265 ? 5.319 -12.740 -24.302 1.00 88.19 265 PHE A O 1
ATOM 2088 N N . ARG A 1 266 ? 4.163 -13.495 -22.529 1.00 88.88 266 ARG A N 1
ATOM 2089 C CA . ARG A 1 266 ? 4.202 -12.216 -21.806 1.00 88.88 266 ARG A CA 1
ATOM 2090 C C . ARG A 1 266 ? 5.638 -11.827 -21.466 1.00 88.88 266 ARG A C 1
ATOM 2092 O O . ARG A 1 266 ? 6.043 -10.714 -21.790 1.00 88.88 266 ARG A O 1
ATOM 2099 N N . ALA A 1 267 ? 6.408 -12.753 -20.898 1.00 89.44 267 ALA A N 1
ATOM 2100 C CA . ALA A 1 267 ? 7.812 -12.523 -20.576 1.00 89.44 267 ALA A CA 1
ATOM 2101 C C . ALA A 1 267 ? 8.642 -12.190 -21.829 1.00 89.44 267 ALA A C 1
ATOM 2103 O O . ALA A 1 267 ? 9.453 -11.269 -21.815 1.00 89.44 267 ALA A O 1
ATOM 2104 N N . GLY A 1 268 ? 8.399 -12.881 -22.945 1.00 91.94 268 GLY A N 1
ATOM 2105 C CA . GLY A 1 268 ? 9.052 -12.614 -24.224 1.00 91.94 268 GLY A CA 1
ATOM 2106 C C . GLY A 1 268 ? 8.706 -11.242 -24.805 1.00 91.94 268 GLY A C 1
ATOM 2107 O O . GLY A 1 268 ? 9.580 -10.553 -25.331 1.00 91.94 268 GLY A O 1
ATOM 2108 N N . ARG A 1 269 ? 7.448 -10.797 -24.688 1.00 93.44 269 ARG A N 1
ATOM 2109 C CA . ARG A 1 269 ? 7.037 -9.436 -25.076 1.00 93.44 269 ARG A CA 1
ATOM 2110 C C . ARG A 1 269 ? 7.731 -8.373 -24.238 1.00 93.44 269 ARG A C 1
ATOM 2112 O O . ARG A 1 269 ? 8.181 -7.369 -24.784 1.00 93.44 269 ARG A O 1
ATOM 2119 N N . GLU A 1 270 ? 7.807 -8.588 -22.929 1.00 92.12 270 GLU A N 1
ATOM 2120 C CA . GLU A 1 270 ? 8.533 -7.703 -22.021 1.00 92.12 270 GLU A CA 1
ATOM 2121 C C . GLU A 1 270 ? 10.021 -7.670 -22.382 1.00 92.12 270 GLU A C 1
ATOM 2123 O O . GLU A 1 270 ? 10.573 -6.585 -22.533 1.00 92.12 270 GLU A O 1
ATOM 2128 N N . ALA A 1 271 ? 10.645 -8.821 -22.646 1.00 92.50 271 ALA A N 1
ATOM 2129 C CA . ALA A 1 271 ? 12.030 -8.904 -23.111 1.00 92.50 271 ALA A CA 1
ATOM 2130 C C . ALA A 1 271 ? 12.250 -8.151 -24.436 1.00 92.50 271 ALA A C 1
ATOM 2132 O O . ALA A 1 271 ? 13.226 -7.413 -24.568 1.00 92.50 271 ALA A O 1
ATOM 2133 N N . LEU A 1 272 ? 11.323 -8.265 -25.396 1.00 93.56 272 LEU A N 1
ATOM 2134 C CA . LEU A 1 272 ? 11.370 -7.511 -26.652 1.00 93.56 272 LEU A CA 1
ATOM 2135 C C . LEU A 1 272 ? 11.319 -5.998 -26.394 1.00 93.56 272 LEU A C 1
ATOM 2137 O O . LEU A 1 272 ? 12.175 -5.266 -26.888 1.00 93.56 272 LEU A O 1
ATOM 2141 N N . ILE A 1 273 ? 10.353 -5.532 -25.594 1.00 92.19 273 ILE A N 1
ATOM 2142 C CA . ILE A 1 273 ? 10.220 -4.118 -25.207 1.00 92.19 273 ILE A CA 1
ATOM 2143 C C . ILE A 1 273 ? 11.494 -3.630 -24.510 1.00 92.19 273 ILE A C 1
ATOM 2145 O O . ILE A 1 273 ? 12.032 -2.588 -24.876 1.00 92.19 273 ILE A O 1
ATOM 2149 N N . GLN A 1 274 ? 12.021 -4.394 -23.554 1.00 90.00 274 GLN A N 1
ATOM 2150 C CA . GLN A 1 274 ? 13.243 -4.043 -22.834 1.00 90.00 274 GLN A CA 1
ATOM 2151 C C . GLN A 1 274 ? 14.455 -3.976 -23.763 1.00 90.00 274 GLN A C 1
ATOM 2153 O O . GLN A 1 274 ? 15.261 -3.050 -23.666 1.00 90.00 274 GLN A O 1
ATOM 2158 N N . ARG A 1 275 ? 14.558 -4.890 -24.734 1.00 92.38 275 ARG A N 1
ATOM 2159 C CA . ARG A 1 275 ? 15.619 -4.845 -25.741 1.00 92.38 275 ARG A CA 1
ATOM 2160 C C . ARG A 1 275 ? 15.546 -3.580 -26.595 1.00 92.38 275 ARG A C 1
ATOM 2162 O O . ARG A 1 275 ? 16.579 -2.979 -26.867 1.00 92.38 275 ARG A O 1
ATOM 2169 N N . TYR A 1 276 ? 14.349 -3.152 -26.990 1.00 91.69 276 TYR A N 1
ATOM 2170 C CA . TYR A 1 276 ? 14.149 -1.880 -27.687 1.00 91.69 276 TYR A CA 1
ATOM 2171 C C . TYR A 1 276 ? 14.545 -0.671 -26.832 1.00 91.69 276 TYR A C 1
ATOM 2173 O O . TYR A 1 276 ? 15.236 0.222 -27.324 1.00 91.69 276 TYR A O 1
ATOM 2181 N N . ARG A 1 277 ? 14.179 -0.662 -25.543 1.00 89.00 277 ARG A N 1
ATOM 2182 C CA . ARG A 1 277 ? 14.570 0.401 -24.602 1.00 89.00 277 ARG A CA 1
ATOM 2183 C C . ARG A 1 277 ? 16.090 0.503 -24.454 1.00 89.00 277 ARG A C 1
ATOM 2185 O O . ARG A 1 277 ? 16.624 1.604 -24.504 1.00 89.00 277 ARG A O 1
ATOM 2192 N N . GLN A 1 278 ? 16.798 -0.628 -24.382 1.00 86.88 278 GLN A N 1
ATOM 2193 C CA . GLN A 1 278 ? 18.271 -0.668 -24.378 1.00 86.88 278 GLN A CA 1
ATOM 2194 C C . GLN A 1 278 ? 18.904 -0.085 -25.651 1.00 86.88 278 GLN A C 1
ATOM 2196 O O . GLN A 1 278 ? 20.026 0.405 -25.603 1.00 86.88 278 GLN A O 1
ATOM 2201 N N . LEU A 1 279 ? 18.203 -0.141 -26.787 1.00 89.19 279 LEU A N 1
ATOM 2202 C CA . LEU A 1 279 ? 18.644 0.444 -28.058 1.00 89.19 279 LEU A CA 1
ATOM 2203 C C . LEU A 1 279 ? 18.256 1.930 -28.210 1.00 89.19 279 LEU A C 1
ATOM 2205 O O . LEU A 1 279 ? 18.490 2.509 -29.270 1.00 89.19 279 LEU A O 1
ATOM 2209 N N . GLY A 1 280 ? 17.648 2.542 -27.186 1.00 88.69 280 GLY A N 1
ATOM 2210 C CA . GLY A 1 280 ? 17.220 3.946 -27.183 1.00 88.69 280 GLY A CA 1
ATOM 2211 C C . GLY A 1 280 ? 15.774 4.186 -27.636 1.00 88.69 280 GLY A C 1
ATOM 2212 O O . GLY A 1 280 ? 15.348 5.332 -27.749 1.00 88.69 280 GLY A O 1
ATOM 2213 N N . TYR A 1 281 ? 14.980 3.141 -27.880 1.00 90.75 281 TYR A N 1
ATOM 2214 C CA . TYR A 1 281 ? 13.573 3.263 -28.286 1.00 90.75 281 TYR A CA 1
ATOM 2215 C C . TYR A 1 281 ? 12.646 3.193 -27.073 1.00 90.75 281 TYR A C 1
ATOM 2217 O O . TYR A 1 281 ? 11.929 2.215 -26.862 1.00 90.75 281 TYR A O 1
ATOM 2225 N N . PHE A 1 282 ? 12.664 4.234 -26.239 1.00 88.38 282 PHE A N 1
ATOM 2226 C CA . PHE A 1 282 ? 11.911 4.227 -24.980 1.00 88.38 282 PHE A CA 1
ATOM 2227 C C . PHE A 1 282 ? 10.399 4.121 -25.189 1.00 88.38 282 PHE A C 1
ATOM 2229 O O . PHE A 1 282 ? 9.751 3.362 -24.479 1.00 88.38 282 PHE A O 1
ATOM 2236 N N . ARG A 1 283 ? 9.860 4.801 -26.213 1.00 87.62 283 ARG A N 1
ATOM 2237 C CA . ARG A 1 283 ? 8.420 4.837 -26.545 1.00 87.62 283 ARG A CA 1
ATOM 2238 C C . ARG A 1 283 ? 7.923 3.613 -27.330 1.00 87.62 283 ARG A C 1
ATOM 2240 O O . ARG A 1 283 ? 6.851 3.678 -27.940 1.00 87.62 283 ARG A O 1
ATOM 2247 N N . VAL A 1 284 ? 8.692 2.526 -27.351 1.00 91.12 284 VAL A N 1
ATOM 2248 C CA . VAL A 1 284 ? 8.280 1.289 -28.011 1.00 91.12 284 VAL A CA 1
ATOM 2249 C C . VAL A 1 284 ? 6.969 0.784 -27.412 1.00 91.12 284 VAL A C 1
ATOM 2251 O O . VAL A 1 284 ? 6.795 0.704 -26.194 1.00 91.12 284 VAL A O 1
ATOM 2254 N N . ARG A 1 285 ? 6.029 0.421 -28.279 1.00 91.06 285 ARG A N 1
ATOM 2255 C CA . ARG A 1 285 ? 4.769 -0.202 -27.876 1.00 91.06 285 ARG A CA 1
ATOM 2256 C C . ARG A 1 285 ? 4.290 -1.187 -28.924 1.00 91.06 285 ARG A C 1
ATOM 2258 O O . ARG A 1 285 ? 4.502 -1.000 -30.119 1.00 91.06 285 ARG A O 1
ATOM 2265 N N . ILE A 1 286 ? 3.587 -2.210 -28.465 1.00 92.44 286 ILE A N 1
ATOM 2266 C CA . ILE A 1 286 ? 2.847 -3.126 -29.331 1.00 92.44 286 ILE A CA 1
ATOM 2267 C C . ILE A 1 286 ? 1.485 -2.468 -29.576 1.00 92.44 286 ILE A C 1
ATOM 2269 O O . ILE A 1 286 ? 0.743 -2.230 -28.625 1.00 92.44 286 ILE A O 1
ATOM 2273 N N . VAL A 1 287 ? 1.220 -2.070 -30.822 1.00 92.31 287 VAL A N 1
ATOM 2274 C CA . VAL A 1 287 ? 0.004 -1.345 -31.227 1.00 92.31 287 VAL A CA 1
ATOM 2275 C C . VAL A 1 287 ? -1.163 -2.302 -31.372 1.00 92.31 287 VAL A C 1
ATOM 2277 O O . VAL A 1 287 ? -2.255 -1.994 -30.905 1.00 92.31 287 VAL A O 1
ATOM 2280 N N . ASP A 1 288 ? -0.905 -3.442 -32.002 1.00 88.69 288 ASP A N 1
ATOM 2281 C CA . ASP A 1 288 ? -1.885 -4.491 -32.216 1.00 88.69 288 ASP A CA 1
ATOM 2282 C C . ASP A 1 288 ? -1.248 -5.864 -31.981 1.00 88.69 288 ASP A C 1
ATOM 2284 O O . ASP A 1 288 ? -0.037 -6.055 -32.150 1.00 88.69 288 ASP A O 1
ATOM 2288 N N . GLN A 1 289 ? -2.073 -6.804 -31.536 1.00 91.75 289 GLN A N 1
ATOM 2289 C CA . GLN A 1 289 ? -1.698 -8.194 -31.324 1.00 91.75 289 GLN A CA 1
ATOM 2290 C C . GLN A 1 289 ? -2.844 -9.093 -31.793 1.00 91.75 289 GLN A C 1
ATOM 2292 O O . GLN A 1 289 ? -3.970 -8.989 -31.308 1.00 91.75 289 GLN A O 1
ATOM 2297 N N . ALA A 1 290 ? -2.540 -10.023 -32.691 1.00 89.12 290 ALA A N 1
ATOM 2298 C CA . ALA A 1 290 ? -3.453 -11.086 -33.080 1.00 89.12 290 ALA A CA 1
ATOM 2299 C C . ALA A 1 290 ? -2.836 -12.430 -32.694 1.00 89.12 290 ALA A C 1
ATOM 2301 O O . ALA A 1 290 ? -1.685 -12.713 -33.025 1.00 89.12 290 ALA A O 1
ATOM 2302 N N . ILE A 1 291 ? -3.591 -13.239 -31.957 1.00 87.94 291 ILE A N 1
ATOM 2303 C CA . ILE A 1 291 ? -3.205 -14.601 -31.588 1.00 87.94 291 ILE A CA 1
ATOM 2304 C C . ILE A 1 291 ? -4.273 -15.510 -32.180 1.00 87.94 291 ILE A C 1
ATOM 2306 O O . ILE A 1 291 ? -5.378 -15.601 -31.648 1.00 87.94 291 ILE A O 1
ATOM 2310 N N . ASN A 1 292 ? -3.946 -16.143 -33.301 1.00 88.31 292 ASN A N 1
ATOM 2311 C CA . ASN A 1 292 ? -4.826 -17.080 -33.978 1.00 88.31 292 ASN A CA 1
ATOM 2312 C C . ASN A 1 292 ? -4.496 -18.482 -33.476 1.00 88.31 292 ASN A C 1
ATOM 2314 O O . ASN A 1 292 ? -3.412 -19.013 -33.722 1.00 88.31 292 ASN A O 1
ATOM 2318 N N . THR A 1 293 ? -5.429 -19.067 -32.736 1.00 85.56 293 THR A N 1
ATOM 2319 C CA . THR A 1 293 ? -5.318 -20.423 -32.203 1.00 85.56 293 THR A CA 1
ATOM 2320 C C . THR A 1 293 ? -6.030 -21.396 -33.133 1.00 85.56 293 THR A C 1
ATOM 2322 O O . THR A 1 293 ? -7.250 -21.320 -33.285 1.00 85.56 293 THR A O 1
ATOM 2325 N N . ASP A 1 294 ? -5.287 -22.334 -33.706 1.00 84.75 294 ASP A N 1
ATOM 2326 C CA . ASP A 1 294 ? -5.817 -23.501 -34.399 1.00 84.75 294 ASP A CA 1
ATOM 2327 C C . ASP A 1 294 ? -5.801 -24.702 -33.440 1.00 84.75 294 ASP A C 1
ATOM 2329 O O . ASP A 1 294 ? -4.764 -25.326 -33.195 1.00 84.75 294 ASP A O 1
ATOM 2333 N N . LEU A 1 295 ? -6.967 -24.999 -32.856 1.00 76.94 295 LEU A N 1
ATOM 2334 C CA . LEU A 1 295 ? -7.135 -26.109 -31.914 1.00 76.94 295 LEU A CA 1
ATOM 2335 C C . LEU A 1 295 ? -7.072 -27.482 -32.599 1.00 76.94 295 LEU A C 1
ATOM 2337 O O . LEU A 1 295 ? -6.722 -28.456 -31.932 1.00 76.94 295 LEU A O 1
ATOM 2341 N N . GLU A 1 296 ? -7.400 -27.567 -33.893 1.00 78.25 296 GLU A N 1
ATOM 2342 C CA . GLU A 1 296 ? -7.376 -28.819 -34.661 1.00 78.25 296 GLU A CA 1
ATOM 2343 C C . GLU A 1 296 ? -5.953 -29.145 -35.127 1.00 78.25 296 GLU A C 1
ATOM 2345 O O . GLU A 1 296 ? -5.504 -30.285 -35.003 1.00 78.25 296 GLU A O 1
ATOM 2350 N N . GLY A 1 297 ? -5.213 -28.136 -35.593 1.00 77.56 297 GLY A N 1
ATOM 2351 C CA . GLY A 1 297 ? -3.801 -28.255 -35.964 1.00 77.56 297 GLY A CA 1
ATOM 2352 C C . GLY A 1 297 ? -2.824 -28.210 -34.785 1.00 77.56 297 GLY A C 1
ATOM 2353 O O . GLY A 1 297 ? -1.634 -28.474 -34.968 1.00 77.56 297 GLY A O 1
ATOM 2354 N N . GLY A 1 298 ? -3.292 -27.889 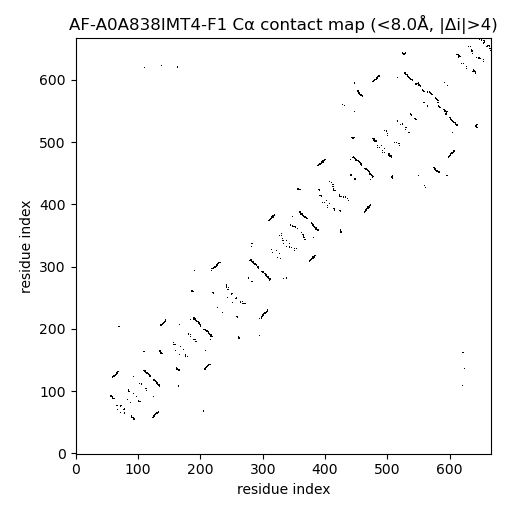-33.573 1.00 83.12 298 GLY A N 1
ATOM 2355 C CA . GLY A 1 298 ? -2.446 -27.772 -32.379 1.00 83.12 298 GLY A CA 1
ATOM 2356 C C . GLY A 1 298 ? -1.444 -26.614 -32.464 1.00 83.12 298 GLY A C 1
ATOM 2357 O O . GLY A 1 298 ? -0.347 -26.694 -31.903 1.00 83.12 298 GLY A O 1
ATOM 2358 N N . CYS A 1 299 ? -1.800 -25.557 -33.192 1.00 85.12 299 CYS A N 1
ATOM 2359 C CA . CYS A 1 299 ? -0.911 -24.469 -33.583 1.00 85.12 299 CYS A CA 1
ATOM 2360 C C . CYS A 1 299 ? -1.413 -23.114 -33.082 1.00 85.12 299 CYS A C 1
ATOM 2362 O O . CYS A 1 299 ? -2.608 -22.836 -33.053 1.00 85.12 299 CYS A O 1
ATOM 2364 N N . VAL A 1 300 ? -0.475 -22.235 -32.741 1.00 87.62 300 VAL A N 1
ATOM 2365 C CA . VAL A 1 300 ? -0.727 -20.810 -32.525 1.00 87.62 300 VAL A CA 1
ATOM 2366 C C . VAL A 1 300 ? 0.120 -20.010 -33.499 1.00 87.62 300 VAL A C 1
ATOM 2368 O O . VAL A 1 300 ? 1.343 -20.177 -33.566 1.00 87.62 300 VAL A O 1
ATOM 2371 N N . GLU A 1 301 ? -0.547 -19.128 -34.231 1.00 89.38 301 GLU A N 1
ATOM 2372 C CA . GLU A 1 301 ? 0.066 -18.070 -35.019 1.00 89.38 301 GLU A CA 1
ATOM 2373 C C . GLU A 1 301 ? -0.067 -16.752 -34.253 1.00 89.38 301 GLU A C 1
ATOM 2375 O O . GLU A 1 301 ? -1.150 -16.365 -33.810 1.00 89.38 301 GLU A O 1
ATOM 2380 N N . ILE A 1 302 ? 1.058 -16.067 -34.078 1.00 91.25 302 ILE A N 1
ATOM 2381 C CA . ILE A 1 302 ? 1.130 -14.809 -33.341 1.00 91.25 302 ILE A CA 1
ATOM 2382 C C . ILE A 1 302 ? 1.538 -13.715 -34.314 1.00 91.25 302 ILE A C 1
ATOM 2384 O O . ILE A 1 302 ? 2.619 -13.788 -34.885 1.00 91.25 302 ILE A O 1
ATOM 2388 N N . VAL A 1 303 ? 0.736 -12.666 -34.453 1.00 93.50 303 VAL A N 1
ATOM 2389 C CA . VAL A 1 303 ? 1.094 -11.470 -35.219 1.00 93.50 303 VAL A CA 1
ATOM 2390 C C . VAL A 1 303 ? 1.182 -10.282 -34.271 1.00 93.50 303 VAL A C 1
ATOM 2392 O O . VAL A 1 303 ? 0.216 -9.962 -33.578 1.00 93.50 303 VAL A O 1
ATOM 2395 N N . LEU A 1 304 ? 2.346 -9.635 -34.226 1.00 94.25 304 LEU A N 1
ATOM 2396 C CA . LEU A 1 304 ? 2.584 -8.432 -33.430 1.00 94.25 304 LEU A CA 1
ATOM 2397 C C . LEU A 1 304 ? 2.909 -7.244 -34.331 1.00 94.25 304 LEU A C 1
ATOM 2399 O O . LEU A 1 304 ? 3.889 -7.276 -35.081 1.00 94.25 304 LEU A O 1
ATOM 2403 N N . ASP A 1 305 ? 2.145 -6.168 -34.169 1.00 94.69 305 ASP A N 1
ATOM 2404 C CA . ASP A 1 305 ? 2.412 -4.886 -34.811 1.00 94.69 305 ASP A CA 1
ATOM 2405 C C . ASP A 1 305 ? 3.125 -3.965 -33.814 1.00 94.69 305 ASP A C 1
ATOM 2407 O O . ASP A 1 305 ? 2.543 -3.472 -32.843 1.00 94.69 305 ASP A O 1
ATOM 2411 N N . VAL A 1 306 ? 4.418 -3.741 -34.039 1.00 94.75 306 VAL A N 1
ATOM 2412 C CA . VAL A 1 306 ? 5.288 -2.959 -33.156 1.00 94.75 306 VAL A CA 1
ATOM 2413 C C . VAL A 1 306 ? 5.430 -1.535 -33.687 1.00 94.75 306 VAL A C 1
ATOM 2415 O O . VAL A 1 306 ? 5.817 -1.306 -34.830 1.00 94.75 306 VAL A O 1
ATOM 2418 N N . SER A 1 307 ? 5.157 -0.554 -32.831 1.00 93.06 307 SER A N 1
ATOM 2419 C CA . SER A 1 307 ? 5.521 0.845 -33.046 1.00 93.06 307 SER A CA 1
ATOM 2420 C C . SER A 1 307 ? 6.752 1.154 -32.209 1.00 93.06 307 SER A C 1
ATOM 2422 O O . SER A 1 307 ? 6.648 1.310 -30.995 1.00 93.06 307 SER A O 1
ATOM 2424 N N . GLU A 1 308 ? 7.902 1.284 -32.860 1.00 91.56 308 GLU A N 1
ATOM 2425 C CA . GLU A 1 308 ? 9.194 1.509 -32.195 1.00 91.56 308 GLU A CA 1
ATOM 2426 C C . GLU A 1 308 ? 9.286 2.893 -31.533 1.00 91.56 308 GLU A C 1
ATOM 2428 O O . GLU A 1 308 ? 9.879 3.038 -30.468 1.00 91.56 308 GLU A O 1
ATOM 2433 N N . GLY A 1 309 ? 8.643 3.905 -32.124 1.00 89.06 309 GLY A N 1
ATOM 2434 C CA . GLY A 1 309 ? 8.809 5.298 -31.706 1.00 89.06 309 GLY A CA 1
ATOM 2435 C C . GLY A 1 309 ? 10.172 5.875 -32.122 1.00 89.06 309 GLY A C 1
ATOM 2436 O O . GLY A 1 309 ? 10.914 5.226 -32.858 1.00 89.06 309 GLY A O 1
ATOM 2437 N N . PRO A 1 310 ? 10.497 7.109 -31.698 1.00 89.06 310 PRO A N 1
ATOM 2438 C CA . PRO A 1 310 ? 11.784 7.723 -32.009 1.00 89.06 310 PRO A CA 1
ATOM 2439 C C . PRO A 1 310 ? 12.924 7.051 -31.233 1.00 89.06 310 PRO A C 1
ATOM 2441 O O . PRO A 1 310 ? 12.746 6.656 -30.076 1.00 89.06 310 PRO A O 1
ATOM 2444 N N . ASN A 1 311 ? 14.102 6.985 -31.854 1.00 90.06 311 ASN A N 1
ATOM 2445 C CA . ASN A 1 311 ? 15.347 6.640 -31.178 1.00 90.06 311 ASN A CA 1
ATOM 2446 C C . ASN A 1 311 ? 15.853 7.854 -30.388 1.00 90.06 311 ASN A C 1
ATOM 2448 O O . ASN A 1 311 ? 15.931 8.954 -30.936 1.00 90.06 311 ASN A O 1
ATOM 2452 N N . TRP A 1 312 ? 16.200 7.663 -29.120 1.00 89.00 312 TRP A N 1
ATOM 2453 C CA . TRP A 1 312 ? 16.746 8.703 -28.258 1.00 89.00 312 TRP A CA 1
ATOM 2454 C C . TRP A 1 312 ? 18.255 8.534 -28.086 1.00 89.00 312 TRP A C 1
ATOM 2456 O O . TRP A 1 312 ? 18.717 7.618 -27.406 1.00 89.00 312 TRP A O 1
ATOM 2466 N N . ALA A 1 313 ? 19.016 9.468 -28.650 1.00 88.88 313 ALA A N 1
ATOM 2467 C CA . ALA A 1 313 ? 20.440 9.612 -28.391 1.00 88.88 313 ALA A CA 1
ATOM 2468 C C . ALA A 1 313 ? 20.647 10.464 -27.131 1.00 88.88 313 ALA A C 1
ATOM 2470 O O . ALA A 1 313 ? 20.279 11.639 -27.100 1.00 88.88 313 ALA A O 1
ATOM 2471 N N . ILE A 1 314 ? 21.226 9.876 -26.088 1.00 90.62 314 ILE A N 1
ATOM 2472 C CA . ILE A 1 314 ? 21.504 10.571 -24.828 1.00 90.62 314 ILE A CA 1
ATOM 2473 C C . ILE A 1 314 ? 23.000 10.854 -24.757 1.00 90.62 314 ILE A C 1
ATOM 2475 O O . ILE A 1 314 ? 23.807 9.948 -24.953 1.00 90.62 314 ILE A O 1
ATOM 2479 N N . SER A 1 315 ? 23.376 12.096 -24.467 1.00 92.25 315 SER A N 1
ATOM 2480 C CA . SER A 1 315 ? 24.764 12.481 -24.213 1.00 92.25 315 SER A CA 1
ATOM 2481 C C . SER A 1 315 ? 24.895 13.272 -22.916 1.00 92.25 315 SER A C 1
ATOM 2483 O O . SER A 1 315 ? 23.951 13.909 -22.446 1.00 92.25 315 SER A O 1
ATOM 2485 N N . PHE A 1 316 ? 26.091 13.215 -22.341 1.00 95.56 316 PHE A N 1
ATOM 2486 C CA . PHE A 1 316 ? 26.453 13.915 -21.116 1.00 95.56 316 PHE A CA 1
ATOM 2487 C C . PHE A 1 316 ? 27.674 14.787 -21.394 1.00 95.56 316 PHE A C 1
ATOM 2489 O O . PHE A 1 316 ? 28.586 14.361 -22.106 1.00 95.56 316 PHE A O 1
ATOM 2496 N N . GLU A 1 317 ? 27.674 15.996 -20.848 1.00 94.88 317 GLU A N 1
ATOM 2497 C CA . GLU A 1 317 ? 28.770 16.957 -20.953 1.00 94.88 317 GLU A CA 1
ATOM 2498 C C . GLU A 1 317 ? 29.150 17.451 -19.556 1.00 94.88 317 GLU A C 1
ATOM 2500 O O . GLU A 1 317 ? 28.278 17.667 -18.719 1.00 94.88 317 GLU A O 1
ATOM 2505 N N . GLY A 1 318 ? 30.445 17.649 -19.302 1.00 91.38 318 GLY A N 1
ATOM 2506 C CA . GLY A 1 318 ? 30.943 18.154 -18.015 1.00 91.38 318 GLY A CA 1
ATOM 2507 C C . GLY A 1 318 ? 31.116 17.096 -16.916 1.00 91.38 318 GLY A C 1
ATOM 2508 O O . GLY A 1 318 ? 31.601 17.423 -15.836 1.00 91.38 318 GLY A O 1
ATOM 2509 N N . ASN A 1 319 ? 30.805 15.825 -17.191 1.00 93.56 319 ASN A N 1
ATOM 2510 C CA . ASN A 1 319 ? 31.087 14.717 -16.282 1.00 93.56 319 ASN A CA 1
ATOM 2511 C C . ASN A 1 319 ? 32.568 14.295 -16.335 1.00 93.56 319 ASN A C 1
ATOM 2513 O O . ASN A 1 319 ? 33.103 13.968 -17.395 1.00 93.56 319 ASN A O 1
ATOM 2517 N N . VAL A 1 320 ? 33.217 14.259 -15.172 1.00 90.81 320 VAL A N 1
ATOM 2518 C CA . VAL A 1 320 ? 34.598 13.791 -14.969 1.00 90.81 320 VAL A CA 1
ATOM 2519 C C . VAL A 1 320 ? 34.619 12.591 -14.026 1.00 90.81 320 VAL A C 1
ATOM 2521 O O . VAL A 1 320 ? 35.359 11.636 -14.263 1.00 90.81 320 VAL A O 1
ATOM 2524 N N . LEU A 1 321 ? 33.790 12.612 -12.977 1.00 91.25 321 LEU A N 1
ATOM 2525 C CA . LEU A 1 321 ? 33.752 11.567 -11.955 1.00 91.25 321 LEU A CA 1
ATOM 2526 C C . LEU A 1 321 ? 33.145 10.254 -12.462 1.00 91.25 321 LEU A C 1
ATOM 2528 O O . LEU A 1 321 ? 33.683 9.178 -12.202 1.00 91.25 321 LEU A O 1
ATOM 2532 N N . PHE A 1 322 ? 32.008 10.345 -13.152 1.00 94.25 322 PHE A N 1
ATOM 2533 C CA . PHE A 1 322 ? 31.253 9.191 -13.635 1.00 94.25 322 PHE A CA 1
ATOM 2534 C C . PHE A 1 322 ? 31.404 9.024 -15.141 1.00 94.25 322 PHE A C 1
ATOM 2536 O O . PHE A 1 322 ? 31.404 9.992 -15.907 1.00 94.25 322 PHE A O 1
ATOM 2543 N N . LYS A 1 323 ? 31.490 7.768 -15.578 1.00 94.50 323 LYS A N 1
ATOM 2544 C CA . LYS A 1 323 ? 31.512 7.416 -17.001 1.00 94.50 323 LYS A CA 1
ATOM 2545 C C . LYS A 1 323 ? 30.109 7.479 -17.604 1.00 94.50 323 LYS A C 1
ATOM 2547 O O . LYS A 1 323 ? 29.113 7.383 -16.894 1.00 94.50 323 LYS A O 1
ATOM 2552 N N . HIS A 1 324 ? 30.049 7.561 -18.933 1.00 91.50 324 HIS A N 1
ATOM 2553 C CA . HIS A 1 324 ? 28.797 7.609 -19.693 1.00 91.50 324 HIS A CA 1
ATOM 2554 C C . HIS A 1 324 ? 27.813 6.496 -19.294 1.00 91.50 324 HIS A C 1
ATOM 2556 O O . HIS A 1 324 ? 26.678 6.790 -18.933 1.00 91.50 324 HIS A O 1
ATOM 2562 N N . ASP A 1 325 ? 28.261 5.238 -19.291 1.00 90.38 325 ASP A N 1
ATOM 2563 C CA . ASP A 1 325 ? 27.398 4.084 -18.998 1.00 90.38 325 ASP A CA 1
ATOM 2564 C C . ASP A 1 325 ? 26.861 4.096 -17.557 1.00 90.38 325 ASP A C 1
ATOM 2566 O O . ASP A 1 325 ? 25.738 3.663 -17.307 1.00 90.38 325 ASP A O 1
ATOM 2570 N N . GLU A 1 326 ? 27.641 4.628 -16.609 1.00 92.19 326 GLU A N 1
ATOM 2571 C CA . GLU A 1 326 ? 27.236 4.748 -15.204 1.00 92.19 326 GLU A CA 1
ATOM 2572 C C . GLU A 1 326 ? 26.123 5.789 -15.034 1.00 92.19 326 GLU A C 1
ATOM 2574 O O . GLU A 1 326 ? 25.173 5.542 -14.293 1.00 92.19 326 GLU A O 1
ATOM 2579 N N . LEU A 1 327 ? 26.208 6.916 -15.753 1.00 93.38 327 LEU A N 1
ATOM 2580 C CA . LEU A 1 327 ? 25.166 7.948 -15.777 1.00 93.38 327 LEU A CA 1
ATOM 2581 C C . LEU A 1 327 ? 23.915 7.460 -16.512 1.00 93.38 327 LEU A C 1
ATOM 2583 O O . LEU A 1 327 ? 22.799 7.663 -16.037 1.00 93.38 327 LEU A O 1
ATOM 2587 N N . LEU A 1 328 ? 24.098 6.771 -17.642 1.00 90.31 328 LEU A N 1
ATOM 2588 C CA . LEU A 1 328 ? 23.006 6.208 -18.431 1.00 90.31 328 LEU A CA 1
ATOM 2589 C C . LEU A 1 328 ? 22.176 5.217 -17.602 1.00 90.31 328 LEU A C 1
ATOM 2591 O O . LEU A 1 328 ? 20.950 5.277 -17.626 1.00 90.31 328 LEU A O 1
ATOM 2595 N N . ALA A 1 329 ? 22.831 4.362 -16.813 1.00 88.94 329 ALA A N 1
ATOM 2596 C CA . ALA A 1 329 ? 22.167 3.382 -15.956 1.00 88.94 329 ALA A CA 1
ATOM 2597 C C . ALA A 1 329 ? 21.305 3.997 -14.834 1.00 88.94 329 ALA A C 1
ATOM 2599 O O . ALA A 1 329 ? 20.450 3.301 -14.294 1.00 88.94 329 ALA A O 1
ATOM 2600 N N . GLN A 1 330 ? 21.506 5.273 -14.474 1.00 91.62 330 GLN A N 1
ATOM 2601 C CA . GLN A 1 330 ? 20.686 5.956 -13.460 1.00 91.62 330 GLN A CA 1
ATOM 2602 C C . GLN A 1 330 ? 19.407 6.589 -14.017 1.00 91.62 330 GLN A C 1
ATOM 2604 O O . GLN A 1 330 ? 18.588 7.098 -13.249 1.00 91.62 330 GLN A O 1
ATOM 2609 N N . LEU A 1 331 ? 19.234 6.633 -15.339 1.00 90.06 331 LEU A N 1
ATOM 2610 C CA . LEU A 1 331 ? 18.098 7.330 -15.930 1.00 90.06 331 LEU A CA 1
ATOM 2611 C C . LEU A 1 331 ? 16.802 6.521 -15.762 1.00 90.06 331 LEU A C 1
ATOM 2613 O O . LEU A 1 331 ? 16.770 5.341 -16.110 1.00 90.06 331 LEU A O 1
ATOM 2617 N N . PRO A 1 332 ? 15.687 7.152 -15.353 1.00 87.00 332 PRO A N 1
ATOM 2618 C CA . PRO A 1 332 ? 14.410 6.460 -15.150 1.00 87.00 332 PRO A CA 1
ATOM 2619 C C . PRO A 1 332 ? 13.741 5.990 -16.457 1.00 87.00 332 PRO A C 1
ATOM 2621 O O . PRO A 1 332 ? 12.780 5.223 -16.419 1.00 87.00 332 PRO A O 1
ATOM 2624 N N . PHE A 1 333 ? 14.238 6.425 -17.622 1.00 84.06 333 PHE A N 1
ATOM 2625 C CA . PHE A 1 333 ? 13.634 6.168 -18.938 1.00 84.06 333 PHE A CA 1
ATOM 2626 C C . PHE A 1 333 ? 13.508 4.678 -19.282 1.00 84.06 333 PHE A C 1
ATOM 2628 O O . PHE A 1 333 ? 12.582 4.276 -19.994 1.00 84.06 333 PHE A O 1
ATOM 2635 N N . PHE A 1 334 ? 14.431 3.853 -18.780 1.00 74.94 334 PHE A N 1
ATOM 2636 C CA . PHE A 1 334 ? 14.425 2.407 -19.009 1.00 74.94 334 PHE A CA 1
ATOM 2637 C C . PHE A 1 334 ? 13.242 1.719 -18.315 1.00 74.94 334 PHE A C 1
ATOM 2639 O O . PHE A 1 334 ? 12.695 0.749 -18.849 1.00 74.94 334 PHE A O 1
ATOM 2646 N N . ASP A 1 335 ? 12.777 2.274 -17.197 1.00 76.12 335 ASP A N 1
ATOM 2647 C CA . ASP A 1 335 ? 11.649 1.742 -16.439 1.00 76.12 335 ASP A CA 1
ATOM 2648 C C . ASP A 1 335 ? 10.322 2.328 -16.932 1.00 76.12 335 ASP A C 1
ATOM 2650 O O . ASP A 1 335 ? 9.391 1.574 -17.243 1.00 76.12 335 ASP A O 1
ATOM 2654 N N . SER A 1 336 ? 10.246 3.657 -17.093 1.00 74.12 336 SER A N 1
ATOM 2655 C CA . SER A 1 336 ? 8.997 4.355 -17.429 1.00 74.12 336 SER A CA 1
ATOM 2656 C C . SER A 1 336 ? 8.533 4.145 -18.872 1.00 74.12 336 SER A C 1
ATOM 2658 O O . SER A 1 336 ? 7.329 4.090 -19.125 1.00 74.12 336 SER A O 1
ATOM 2660 N N . GLY A 1 337 ? 9.449 3.940 -19.826 1.00 71.75 337 GLY A N 1
ATOM 2661 C CA . GLY A 1 337 ? 9.091 3.637 -21.219 1.00 71.75 337 GLY A CA 1
ATOM 2662 C C . GLY A 1 337 ? 8.539 4.826 -22.009 1.00 71.75 337 GLY A C 1
ATOM 2663 O O . GLY A 1 337 ? 7.827 4.655 -22.999 1.00 71.75 337 GLY A O 1
ATOM 2664 N N . TYR A 1 338 ? 8.841 6.044 -21.581 1.00 79.94 338 TYR A N 1
ATOM 2665 C CA . TYR A 1 338 ? 8.616 7.253 -22.357 1.00 79.94 338 TYR A CA 1
ATOM 2666 C C . TYR A 1 338 ? 9.604 8.331 -21.913 1.00 79.94 338 TYR A C 1
ATOM 2668 O O . TYR A 1 338 ? 10.308 8.185 -20.921 1.00 79.94 338 TYR A O 1
ATOM 2676 N N . VAL A 1 339 ? 9.686 9.399 -22.700 1.00 84.06 339 VAL A N 1
ATOM 2677 C CA . VAL A 1 339 ? 10.503 10.573 -22.393 1.00 84.06 339 VAL A CA 1
ATOM 2678 C C . VAL A 1 339 ? 9.649 11.795 -22.688 1.00 84.06 339 VAL A C 1
ATOM 2680 O O . VAL A 1 339 ? 9.209 11.987 -23.828 1.00 84.06 339 VAL A O 1
ATOM 2683 N N . ASP A 1 340 ? 9.385 12.582 -21.658 1.00 86.56 340 ASP A N 1
ATOM 2684 C CA . ASP A 1 340 ? 8.757 13.896 -21.727 1.00 86.56 340 ASP A CA 1
ATOM 2685 C C . ASP A 1 340 ? 9.503 14.876 -20.804 1.00 86.56 340 ASP A C 1
ATOM 2687 O O . ASP A 1 340 ? 10.556 14.549 -20.253 1.00 86.56 340 ASP A O 1
ATOM 2691 N N . ARG A 1 341 ? 8.989 16.102 -20.657 1.00 87.44 341 ARG A N 1
ATOM 2692 C CA . ARG A 1 341 ? 9.643 17.134 -19.839 1.00 87.44 341 ARG A CA 1
ATOM 2693 C C . ARG A 1 341 ? 9.744 16.751 -18.361 1.00 87.44 341 ARG A C 1
ATOM 2695 O O . ARG A 1 341 ? 10.748 17.077 -17.734 1.00 87.44 341 ARG A O 1
ATOM 2702 N N . GLU A 1 342 ? 8.737 16.075 -17.815 1.00 89.44 342 GLU A N 1
ATOM 2703 C CA . GLU A 1 342 ? 8.743 15.642 -16.416 1.00 89.44 342 GLU A CA 1
ATOM 2704 C C . GLU A 1 342 ? 9.746 14.507 -16.219 1.00 89.44 342 GLU A C 1
ATOM 2706 O O . GLU A 1 342 ? 10.496 14.501 -15.246 1.00 89.44 342 GLU A O 1
ATOM 2711 N N . GLU A 1 343 ? 9.831 13.591 -17.182 1.00 89.38 343 GLU A N 1
ATOM 2712 C CA . GLU A 1 343 ? 10.804 12.507 -17.169 1.00 89.38 343 GLU A CA 1
ATOM 2713 C C . GLU A 1 343 ? 12.241 13.030 -17.223 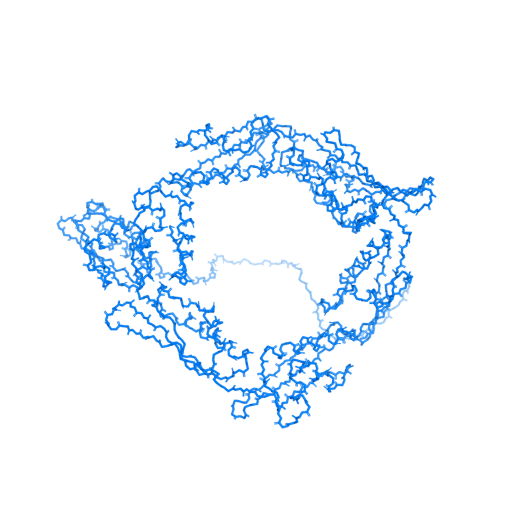1.00 89.38 343 GLU A C 1
ATOM 2715 O O . GLU A 1 343 ? 13.112 12.536 -16.506 1.00 89.38 343 GLU A O 1
ATOM 2720 N N . ILE A 1 344 ? 12.496 14.053 -18.046 1.00 90.94 344 ILE A N 1
ATOM 2721 C CA . ILE A 1 344 ? 13.806 14.709 -18.124 1.00 90.94 344 ILE A CA 1
ATOM 2722 C C . ILE A 1 344 ? 14.147 15.376 -16.787 1.00 90.94 344 ILE A C 1
ATOM 2724 O O . ILE A 1 344 ? 15.278 15.242 -16.324 1.00 90.94 344 ILE A O 1
ATOM 2728 N N . ALA A 1 345 ? 13.188 16.032 -16.127 1.00 89.94 345 ALA A N 1
ATOM 2729 C CA . ALA A 1 345 ? 13.398 16.592 -14.791 1.00 89.94 345 ALA A CA 1
ATOM 2730 C C . ALA A 1 345 ? 13.678 15.496 -13.742 1.00 89.94 345 ALA A C 1
ATOM 2732 O O . ALA A 1 345 ? 14.594 15.621 -12.929 1.00 89.94 345 ALA A O 1
ATOM 2733 N N . ARG A 1 346 ? 12.966 14.360 -13.801 1.00 90.88 346 ARG A N 1
ATOM 2734 C CA . ARG A 1 346 ? 13.257 13.192 -12.949 1.00 90.88 346 ARG A CA 1
ATOM 2735 C C . ARG A 1 346 ? 14.665 12.650 -13.182 1.00 90.88 346 ARG A C 1
ATOM 2737 O O . ARG A 1 346 ? 15.358 12.341 -12.216 1.00 90.88 346 ARG A O 1
ATOM 2744 N N . ALA A 1 347 ? 15.098 12.570 -14.438 1.00 92.94 347 ALA A N 1
ATOM 2745 C CA . ALA A 1 347 ? 16.450 12.169 -14.806 1.00 92.94 347 ALA A CA 1
ATOM 2746 C C . ALA A 1 347 ? 17.514 13.139 -14.266 1.00 92.94 347 ALA A C 1
ATOM 2748 O O . ALA A 1 347 ? 18.482 12.690 -13.658 1.00 92.94 347 ALA A O 1
ATOM 2749 N N . GLN A 1 348 ? 17.317 14.456 -14.412 1.00 93.50 348 GLN A N 1
ATOM 2750 C CA . GLN A 1 348 ? 18.199 15.477 -13.824 1.00 93.50 348 GLN A CA 1
ATOM 2751 C C . GLN A 1 348 ? 18.349 15.269 -12.310 1.00 93.50 348 GLN A C 1
ATOM 2753 O O . GLN A 1 348 ? 19.466 15.228 -11.792 1.00 93.50 348 GLN A O 1
ATOM 2758 N N . ASN A 1 349 ? 17.229 15.058 -11.611 1.00 90.62 349 ASN A N 1
ATOM 2759 C CA . ASN A 1 349 ? 17.211 14.830 -10.169 1.00 90.62 349 ASN A CA 1
ATOM 2760 C C . ASN A 1 349 ? 17.894 13.504 -9.780 1.00 90.62 349 ASN A C 1
ATOM 2762 O O . ASN A 1 349 ? 18.616 13.467 -8.786 1.00 90.62 349 ASN A O 1
ATOM 2766 N N . ALA A 1 350 ? 17.723 12.427 -10.555 1.00 92.56 350 ALA A N 1
ATOM 2767 C CA . ALA A 1 350 ? 18.392 11.144 -10.318 1.00 92.56 350 ALA A CA 1
ATOM 2768 C C . ALA A 1 350 ? 19.920 11.251 -10.458 1.00 92.56 350 ALA A C 1
ATOM 2770 O O . ALA A 1 350 ? 20.660 10.790 -9.587 1.00 92.56 350 ALA A O 1
ATOM 2771 N N . LEU A 1 351 ? 20.395 11.926 -11.509 1.00 94.31 351 LEU A N 1
ATOM 2772 C CA . LEU A 1 351 ? 21.822 12.176 -11.722 1.00 94.31 351 LEU A CA 1
ATOM 2773 C C . LEU A 1 351 ? 22.399 13.060 -10.613 1.00 94.31 351 LEU A C 1
ATOM 2775 O O . LEU A 1 351 ? 23.438 12.729 -10.049 1.00 94.31 351 LEU A O 1
ATOM 2779 N N . ARG A 1 352 ? 21.703 14.139 -10.234 1.00 91.19 352 ARG A N 1
ATOM 2780 C CA . ARG A 1 352 ? 22.106 14.993 -9.107 1.00 91.19 352 ARG A CA 1
ATOM 2781 C C . ARG A 1 352 ? 22.270 14.181 -7.821 1.00 91.19 352 ARG A C 1
ATOM 2783 O O . ARG A 1 352 ? 23.307 14.279 -7.173 1.00 91.19 352 ARG A O 1
ATOM 2790 N N . LYS A 1 353 ? 21.302 13.321 -7.489 1.00 90.00 353 LYS A N 1
ATOM 2791 C CA . LYS A 1 353 ? 21.378 12.435 -6.314 1.00 90.00 353 LYS A CA 1
ATOM 2792 C C . LYS A 1 353 ? 22.571 11.487 -6.378 1.00 90.00 353 LYS A C 1
ATOM 2794 O O . LYS A 1 353 ? 23.243 11.299 -5.368 1.00 90.00 353 LYS A O 1
ATOM 2799 N N . LEU A 1 354 ? 22.873 10.921 -7.549 1.00 92.62 354 LEU A N 1
ATOM 2800 C CA . LEU A 1 354 ? 24.067 10.094 -7.732 1.00 92.62 354 LEU A CA 1
ATOM 2801 C C . LEU A 1 354 ? 25.341 10.879 -7.360 1.00 92.62 354 LEU A C 1
ATOM 2803 O O . LEU A 1 354 ? 26.185 10.360 -6.628 1.00 92.62 354 LEU A O 1
ATOM 2807 N N . TYR A 1 355 ? 25.461 12.132 -7.797 1.00 92.19 355 TYR A N 1
ATOM 2808 C CA . TYR A 1 355 ? 26.574 13.012 -7.429 1.00 92.19 355 TYR A CA 1
ATOM 2809 C C . TYR A 1 355 ? 26.618 13.340 -5.928 1.00 92.19 355 TYR A C 1
ATOM 2811 O O . TYR A 1 355 ? 27.691 13.268 -5.320 1.00 92.19 355 TYR A O 1
ATOM 2819 N N . GLU A 1 356 ? 25.469 13.596 -5.294 1.00 89.19 356 GLU A N 1
ATOM 2820 C CA . GLU A 1 356 ? 25.374 13.779 -3.836 1.00 89.19 356 GLU A CA 1
ATOM 2821 C C . GLU A 1 356 ? 25.945 12.568 -3.077 1.00 89.19 356 GLU A C 1
ATOM 2823 O O . GLU A 1 356 ? 26.693 12.738 -2.111 1.00 89.19 356 GLU A O 1
ATOM 2828 N N . THR A 1 357 ? 25.698 11.336 -3.553 1.00 88.25 357 THR A N 1
ATOM 2829 C CA . THR A 1 357 ? 26.248 10.120 -2.914 1.00 88.25 357 THR A CA 1
ATOM 2830 C C . THR A 1 357 ? 27.778 10.060 -2.903 1.00 88.25 357 THR A C 1
ATOM 2832 O O . THR A 1 357 ? 28.355 9.332 -2.095 1.00 88.25 357 THR A O 1
ATOM 2835 N N . ARG A 1 358 ? 28.447 10.819 -3.780 1.00 89.31 358 ARG A N 1
ATOM 2836 C CA . ARG A 1 358 ? 29.912 10.906 -3.863 1.00 89.31 358 ARG A CA 1
ATOM 2837 C C . ARG A 1 358 ? 30.481 12.184 -3.253 1.00 89.31 358 ARG A C 1
ATOM 2839 O O . ARG A 1 358 ? 31.687 12.406 -3.353 1.00 89.31 358 ARG A O 1
ATOM 2846 N N . GLY A 1 359 ? 29.648 13.002 -2.612 1.00 87.69 359 GLY A N 1
ATOM 2847 C CA . GLY A 1 359 ? 30.095 14.216 -1.936 1.00 87.69 359 GLY A CA 1
ATOM 2848 C C . GLY A 1 359 ? 30.010 15.484 -2.752 1.00 87.69 359 GLY A C 1
ATOM 2849 O O . GLY A 1 359 ? 30.672 16.445 -2.389 1.00 87.69 359 GLY A O 1
ATOM 2850 N N . TYR A 1 360 ? 29.204 15.515 -3.810 1.00 88.25 360 TYR A N 1
ATOM 2851 C CA . TYR A 1 360 ? 29.005 16.701 -4.641 1.00 88.25 360 TYR A CA 1
ATOM 2852 C C . TYR A 1 360 ? 27.600 17.282 -4.407 1.00 88.25 360 TYR A C 1
ATOM 2854 O O . TYR A 1 360 ? 26.730 17.160 -5.270 1.00 88.25 360 TYR A O 1
ATOM 2862 N N . PRO A 1 361 ? 27.331 17.901 -3.237 1.00 82.69 361 PRO A N 1
ATOM 2863 C CA . PRO A 1 361 ? 25.995 18.390 -2.881 1.00 82.69 361 PRO A CA 1
ATOM 2864 C C . PRO A 1 361 ? 25.520 19.570 -3.738 1.00 82.69 361 PRO A C 1
ATOM 2866 O O . PRO A 1 361 ? 24.337 19.895 -3.747 1.00 82.69 361 PRO A O 1
ATOM 2869 N N . PHE A 1 362 ? 26.438 20.226 -4.451 1.00 79.50 362 PHE A N 1
ATOM 2870 C CA . PHE A 1 362 ? 26.149 21.372 -5.315 1.00 79.50 362 PHE A CA 1
ATOM 2871 C C . PHE A 1 362 ? 26.195 21.026 -6.803 1.00 79.50 362 PHE A C 1
ATOM 2873 O O . PHE A 1 362 ? 26.249 21.938 -7.629 1.00 79.50 362 PHE A O 1
ATOM 2880 N N . ALA A 1 363 ? 26.173 19.733 -7.145 1.00 87.25 363 ALA A N 1
ATOM 2881 C CA . ALA A 1 363 ? 26.134 19.304 -8.530 1.00 87.25 363 ALA A CA 1
ATOM 2882 C C . ALA A 1 363 ? 24.867 19.833 -9.216 1.00 87.25 363 ALA A C 1
ATOM 2884 O O . ALA A 1 363 ? 23.745 19.600 -8.754 1.00 87.25 363 ALA A O 1
ATOM 2885 N N . LYS A 1 364 ? 25.037 20.537 -10.334 1.00 89.00 364 LYS A N 1
ATOM 2886 C CA . LYS A 1 364 ? 23.927 21.009 -11.166 1.00 89.00 364 LYS A CA 1
ATOM 2887 C C . LYS A 1 364 ? 23.847 20.164 -12.419 1.00 89.00 364 LYS A C 1
ATOM 2889 O O . LYS A 1 364 ? 24.853 19.922 -13.076 1.00 89.00 364 LYS A O 1
ATOM 2894 N N . VAL A 1 365 ? 22.636 19.739 -12.755 1.00 93.00 365 VAL A N 1
ATOM 2895 C CA . VAL A 1 365 ? 22.369 18.938 -13.948 1.00 93.00 365 VAL A CA 1
ATOM 2896 C C . VAL A 1 365 ? 21.243 19.601 -14.718 1.00 93.00 365 VAL A C 1
ATOM 2898 O O . VAL A 1 365 ? 20.133 19.727 -14.208 1.00 93.00 365 VAL A O 1
ATOM 2901 N N . VAL A 1 366 ? 21.525 20.017 -15.949 1.00 92.62 366 VAL A N 1
ATOM 2902 C CA . VAL A 1 366 ? 20.540 20.613 -16.853 1.00 92.62 366 VAL A CA 1
ATOM 2903 C C . VAL A 1 366 ? 20.411 19.714 -18.071 1.00 92.62 366 VAL A C 1
ATOM 2905 O O . VAL A 1 366 ? 21.360 19.505 -18.813 1.00 92.62 366 VAL A O 1
ATOM 2908 N N . GLY A 1 367 ? 19.223 19.157 -18.260 1.00 91.88 367 GLY A N 1
ATOM 2909 C CA . GLY A 1 367 ? 18.863 18.321 -19.403 1.00 91.88 367 GLY A CA 1
ATOM 2910 C C . GLY A 1 367 ? 18.003 19.094 -20.394 1.00 91.88 367 GLY A C 1
ATOM 2911 O O . GLY A 1 367 ? 16.960 19.621 -20.006 1.00 91.88 367 GLY A O 1
ATOM 2912 N N . ALA A 1 368 ? 18.416 19.133 -21.659 1.00 89.06 368 ALA A N 1
ATOM 2913 C CA . ALA A 1 368 ? 17.678 19.780 -22.739 1.00 89.06 368 ALA A CA 1
ATOM 2914 C C . ALA A 1 368 ? 17.579 18.870 -23.973 1.00 89.06 368 ALA A C 1
ATOM 2916 O O . ALA A 1 368 ? 18.537 18.193 -24.349 1.00 89.06 368 ALA A O 1
ATOM 2917 N N . GLU A 1 369 ? 16.417 18.876 -24.627 1.00 88.06 369 GLU A N 1
ATOM 2918 C CA . GLU A 1 369 ? 16.230 18.244 -25.937 1.00 88.06 369 GLU A CA 1
ATOM 2919 C C . GLU A 1 369 ? 16.815 19.170 -27.018 1.00 88.06 369 GLU A C 1
ATOM 2921 O O . GLU A 1 369 ? 16.370 20.308 -27.163 1.00 88.06 369 GLU A O 1
ATOM 2926 N N . GLN A 1 370 ? 17.843 18.715 -27.744 1.00 78.88 370 GLN A N 1
ATOM 2927 C CA . GLN A 1 370 ? 18.561 19.539 -28.733 1.00 78.88 370 GLN A CA 1
ATOM 2928 C C . GLN A 1 370 ? 18.112 19.305 -30.181 1.00 78.88 370 GLN A C 1
ATOM 2930 O O . GLN A 1 370 ? 18.203 20.215 -31.005 1.00 78.88 370 GLN A O 1
ATOM 2935 N N . ARG A 1 371 ? 17.641 18.099 -30.517 1.00 69.94 371 ARG A N 1
ATOM 2936 C CA . ARG A 1 371 ? 17.233 17.747 -31.882 1.00 69.94 371 ARG A CA 1
ATOM 2937 C C . ARG A 1 371 ? 15.866 17.090 -31.870 1.00 69.94 371 ARG A C 1
ATOM 2939 O O . ARG A 1 371 ? 15.691 16.039 -31.261 1.00 69.94 371 ARG A O 1
ATOM 2946 N N . GLU A 1 372 ? 14.936 17.697 -32.597 1.00 65.81 372 GLU A N 1
ATOM 2947 C CA . GLU A 1 372 ? 13.581 17.189 -32.790 1.00 65.81 372 GLU A CA 1
ATOM 2948 C C . GLU A 1 372 ? 13.402 16.716 -34.242 1.00 65.81 372 GLU A C 1
ATOM 2950 O O . GLU A 1 372 ? 12.656 17.299 -35.027 1.00 65.81 372 GLU A O 1
ATOM 2955 N N . ASP A 1 373 ? 14.143 15.672 -34.628 1.00 72.38 373 ASP A N 1
ATOM 2956 C CA . ASP A 1 373 ? 13.817 14.919 -35.842 1.00 72.38 373 ASP A CA 1
ATOM 2957 C C . ASP A 1 373 ? 12.688 13.917 -35.532 1.00 72.38 373 ASP A C 1
ATOM 2959 O O . ASP A 1 373 ? 12.446 13.558 -34.372 1.00 72.38 373 ASP A O 1
ATOM 2963 N N . ARG A 1 374 ? 11.960 13.458 -36.556 1.00 69.50 374 ARG A N 1
ATOM 2964 C CA . ARG A 1 374 ? 10.848 12.509 -36.362 1.00 69.50 374 ARG A CA 1
ATOM 2965 C C . ARG A 1 374 ? 11.331 11.141 -35.886 1.00 69.50 374 ARG A C 1
ATOM 2967 O O . ARG A 1 374 ? 10.657 10.533 -35.057 1.00 69.50 374 ARG A O 1
ATOM 2974 N N . ASP A 1 375 ? 12.487 10.700 -36.376 1.00 75.06 375 ASP A N 1
ATOM 2975 C CA . ASP A 1 375 ? 12.994 9.345 -36.140 1.00 75.06 375 ASP A CA 1
ATOM 2976 C C . ASP A 1 375 ? 14.124 9.292 -35.098 1.00 75.06 375 ASP A C 1
ATOM 2978 O O . ASP A 1 375 ? 14.270 8.280 -34.412 1.00 75.06 375 ASP A O 1
ATOM 2982 N N . VAL A 1 376 ? 14.891 10.379 -34.933 1.00 82.19 376 VAL A N 1
ATOM 2983 C CA . VAL A 1 376 ? 15.995 10.478 -33.963 1.00 82.19 376 VAL A CA 1
ATOM 2984 C C . VAL A 1 376 ? 15.867 11.761 -33.146 1.00 82.19 376 VAL A C 1
ATOM 2986 O O . VAL A 1 376 ? 15.939 12.868 -33.681 1.00 82.19 376 VAL A O 1
ATOM 2989 N N . ARG A 1 377 ? 15.720 11.611 -31.833 1.00 87.88 377 ARG A N 1
ATOM 2990 C CA . ARG A 1 377 ? 15.703 12.708 -30.862 1.00 87.88 377 ARG A CA 1
ATOM 2991 C C . ARG A 1 377 ? 16.963 12.667 -30.017 1.00 87.88 377 ARG A C 1
ATOM 2993 O O . ARG A 1 377 ? 17.491 11.588 -29.761 1.00 87.88 377 ARG A O 1
ATOM 3000 N N . SER A 1 378 ? 17.459 13.823 -29.586 1.00 89.06 378 SER A N 1
ATOM 3001 C CA . SER A 1 378 ? 18.660 13.879 -28.746 1.00 89.06 378 SER A CA 1
ATOM 3002 C C . SER A 1 378 ? 18.455 14.692 -27.479 1.00 89.06 378 SER A C 1
ATOM 3004 O O . SER A 1 378 ? 17.985 15.830 -27.541 1.00 89.06 378 SER A O 1
ATOM 3006 N N . ILE A 1 379 ? 18.865 14.125 -26.346 1.00 91.06 379 ILE A N 1
ATOM 3007 C CA . ILE A 1 379 ? 18.892 14.801 -25.046 1.00 91.06 379 ILE A CA 1
ATOM 3008 C C . ILE A 1 379 ? 20.345 14.972 -24.642 1.00 91.06 379 ILE A C 1
ATOM 3010 O O . ILE A 1 379 ? 21.099 13.999 -24.610 1.00 91.06 379 ILE A O 1
ATOM 3014 N N . VAL A 1 380 ? 20.710 16.202 -24.302 1.00 93.38 380 VAL A N 1
ATOM 3015 C CA . VAL A 1 380 ? 22.025 16.517 -23.750 1.00 93.38 380 VAL A CA 1
ATOM 3016 C C . VAL A 1 380 ? 21.845 16.927 -22.298 1.00 93.38 380 VAL A C 1
ATOM 3018 O O . VAL A 1 380 ? 21.070 17.840 -22.001 1.00 93.38 380 VAL A O 1
ATOM 3021 N N . PHE A 1 381 ? 22.538 16.231 -21.401 1.00 95.50 381 PHE A N 1
ATOM 3022 C CA . PHE A 1 381 ? 22.642 16.591 -19.992 1.00 95.50 381 PHE A CA 1
ATOM 3023 C C . PHE A 1 381 ? 23.982 17.287 -19.746 1.00 95.50 381 PHE A C 1
ATOM 3025 O O . PHE A 1 381 ? 25.035 16.654 -19.787 1.00 95.50 381 PHE A O 1
ATOM 3032 N N . THR A 1 382 ? 23.939 18.587 -19.473 1.00 95.94 382 THR A N 1
ATOM 3033 C CA . THR A 1 382 ? 25.101 19.373 -19.052 1.00 95.94 382 THR A CA 1
ATOM 3034 C C . THR A 1 382 ? 25.220 19.305 -17.532 1.00 95.94 382 THR A C 1
ATOM 3036 O O . THR A 1 382 ? 24.272 19.635 -16.814 1.00 95.94 382 THR A O 1
ATOM 3039 N N . ILE A 1 383 ? 26.373 18.849 -17.046 1.00 95.75 383 ILE A N 1
ATOM 3040 C CA . ILE A 1 383 ? 26.652 18.593 -15.634 1.00 95.75 383 ILE A CA 1
ATOM 3041 C C . ILE A 1 383 ? 27.761 19.537 -15.157 1.00 95.75 383 ILE A C 1
ATOM 3043 O O . ILE A 1 383 ? 28.858 19.559 -15.709 1.00 95.75 383 ILE A O 1
ATOM 3047 N N . GLU A 1 384 ? 27.487 20.281 -14.090 1.00 92.56 384 GLU A N 1
ATOM 3048 C CA . GLU A 1 384 ? 28.486 21.012 -13.311 1.00 92.56 384 GLU A CA 1
ATOM 3049 C C . GLU A 1 384 ? 28.662 20.280 -11.976 1.00 92.56 384 GLU A C 1
ATOM 3051 O O . GLU A 1 384 ? 27.797 20.375 -11.110 1.00 92.56 384 GLU A O 1
ATOM 3056 N N . GLU A 1 385 ? 29.749 19.522 -11.798 1.00 88.56 385 GLU A N 1
ATOM 3057 C CA . GLU A 1 385 ? 29.912 18.651 -10.616 1.00 88.56 385 GLU A CA 1
ATOM 3058 C C . GLU A 1 385 ? 30.067 19.449 -9.307 1.00 88.56 385 GLU A C 1
ATOM 3060 O O . GLU A 1 385 ? 29.529 19.067 -8.270 1.00 88.56 385 GLU A O 1
ATOM 3065 N N . GLY A 1 386 ? 30.761 20.589 -9.349 1.00 84.25 386 GLY A N 1
ATOM 3066 C CA . GLY A 1 386 ? 31.078 21.380 -8.157 1.00 84.25 386 GLY A CA 1
ATOM 3067 C C . GLY A 1 386 ? 32.183 20.755 -7.284 1.00 84.25 386 GLY A C 1
ATOM 3068 O O . GLY A 1 386 ? 32.835 19.793 -7.692 1.00 84.25 386 GLY A O 1
ATOM 3069 N N . PRO A 1 387 ? 32.464 21.324 -6.097 1.00 84.50 387 PRO A N 1
ATOM 3070 C CA . PRO A 1 387 ? 33.481 20.800 -5.188 1.00 84.50 387 PRO A CA 1
ATOM 3071 C C . PRO A 1 387 ? 32.989 19.564 -4.425 1.00 84.50 387 PRO A C 1
ATOM 3073 O O . PRO A 1 387 ? 31.815 19.474 -4.059 1.00 84.50 387 PRO A O 1
ATOM 3076 N N . GLN A 1 388 ? 33.914 18.649 -4.122 1.00 86.88 388 GLN A N 1
ATOM 3077 C CA . GLN A 1 388 ? 33.644 17.524 -3.231 1.00 86.88 388 GLN A CA 1
ATOM 3078 C C . GLN A 1 388 ? 33.749 17.978 -1.768 1.00 86.88 388 GLN A C 1
ATOM 3080 O O . GLN A 1 388 ? 34.785 18.496 -1.357 1.00 86.88 388 GLN A O 1
ATOM 3085 N N . LEU A 1 389 ? 32.693 17.771 -0.982 1.00 86.44 389 LEU A N 1
ATOM 3086 C CA . LEU A 1 389 ? 32.561 18.276 0.383 1.00 86.44 389 LEU A CA 1
ATOM 3087 C C . LEU A 1 389 ? 32.165 17.172 1.358 1.00 86.44 389 LEU A C 1
ATOM 3089 O O . LEU A 1 389 ? 31.170 16.481 1.146 1.00 86.44 389 LEU A O 1
ATOM 3093 N N . GLN A 1 390 ? 32.899 17.056 2.463 1.00 88.00 390 GLN A N 1
ATOM 3094 C CA . GLN A 1 390 ? 32.594 16.127 3.555 1.00 88.00 390 GLN A CA 1
ATOM 3095 C C . GLN A 1 390 ? 31.957 16.855 4.738 1.00 88.00 390 GLN A C 1
ATOM 3097 O O . GLN A 1 390 ? 32.393 17.939 5.115 1.00 88.00 390 GLN A O 1
ATOM 3102 N N . ILE A 1 391 ? 30.941 16.257 5.357 1.00 89.44 391 ILE A N 1
ATOM 3103 C CA . ILE A 1 391 ? 30.312 16.792 6.564 1.00 89.44 391 ILE A CA 1
ATOM 3104 C C . ILE A 1 391 ? 31.305 16.673 7.720 1.00 89.44 391 ILE A C 1
ATOM 3106 O O . ILE A 1 391 ? 31.621 15.575 8.179 1.00 89.44 391 ILE A O 1
ATOM 3110 N N . SER A 1 392 ? 31.741 17.816 8.234 1.00 88.38 392 SER A N 1
ATOM 3111 C CA . SER A 1 392 ? 32.595 17.905 9.419 1.00 88.38 392 SER A CA 1
ATOM 3112 C C . SER A 1 392 ? 31.780 17.971 10.699 1.00 88.38 392 SER A C 1
ATOM 3114 O O . SER A 1 392 ? 32.138 17.367 11.708 1.00 88.38 392 SER A O 1
ATOM 3116 N N . SER A 1 393 ? 30.674 18.716 10.685 1.00 88.31 393 SER A N 1
ATOM 3117 C CA . SER A 1 393 ? 29.801 18.837 11.847 1.00 88.31 393 SER A CA 1
ATOM 3118 C C . SER A 1 393 ? 28.370 19.193 11.456 1.00 88.31 393 SER A C 1
ATOM 3120 O O . SER A 1 393 ? 28.126 19.889 10.473 1.00 88.31 393 SER A O 1
ATOM 3122 N N . VAL A 1 394 ? 27.418 18.712 12.257 1.00 90.81 394 VAL A N 1
ATOM 3123 C CA . VAL A 1 394 ? 26.013 19.134 12.210 1.00 90.81 394 VAL A CA 1
ATOM 3124 C C . VAL A 1 394 ? 25.726 19.861 13.513 1.00 90.81 394 VAL A C 1
ATOM 3126 O O . VAL A 1 394 ? 25.914 19.283 14.585 1.00 90.81 394 VAL A O 1
ATOM 3129 N N . ILE A 1 395 ? 25.297 21.115 13.455 1.00 92.06 395 ILE A N 1
ATOM 3130 C CA . ILE A 1 395 ? 25.059 21.987 14.607 1.00 92.06 395 ILE A CA 1
ATOM 3131 C C . ILE A 1 395 ? 23.596 22.422 14.573 1.00 92.06 395 ILE A C 1
ATOM 3133 O O . ILE A 1 395 ? 23.102 22.869 13.546 1.00 92.06 395 ILE A O 1
ATOM 3137 N N . ILE A 1 396 ? 22.900 22.267 15.697 1.00 93.88 396 ILE A N 1
ATOM 3138 C CA . ILE A 1 396 ? 21.514 22.714 15.849 1.00 93.88 396 ILE A CA 1
ATOM 3139 C C . ILE A 1 396 ? 21.551 23.955 16.731 1.00 93.88 396 ILE A C 1
ATOM 3141 O O . ILE A 1 396 ? 22.195 23.931 17.782 1.00 93.88 396 ILE A O 1
ATOM 3145 N N . HIS A 1 397 ? 20.893 25.008 16.268 1.00 93.75 397 HIS A N 1
ATOM 3146 C CA . HIS A 1 397 ? 20.726 26.285 16.943 1.00 93.75 397 HIS A CA 1
ATOM 3147 C C . HIS A 1 397 ? 19.271 26.468 17.371 1.00 93.75 397 HIS A C 1
ATOM 3149 O O . HIS A 1 397 ? 18.373 25.783 16.875 1.00 93.75 397 HIS A O 1
ATOM 3155 N N . ASP A 1 398 ? 19.049 27.427 18.273 1.00 92.00 398 ASP A N 1
ATOM 3156 C CA . ASP A 1 398 ? 17.714 27.844 18.722 1.00 92.00 398 ASP A CA 1
ATOM 3157 C C . ASP A 1 398 ? 16.903 26.714 19.393 1.00 92.00 398 ASP A C 1
ATOM 3159 O O . ASP A 1 398 ? 15.675 26.696 19.364 1.00 92.00 398 ASP A O 1
ATOM 3163 N N . ASN A 1 399 ? 17.602 25.777 20.050 1.00 93.12 399 ASN A N 1
ATOM 3164 C CA . ASN A 1 399 ? 17.032 24.602 20.716 1.00 93.12 399 ASN A CA 1
ATOM 3165 C C . ASN A 1 399 ? 17.141 24.614 22.267 1.00 93.12 399 ASN A C 1
ATOM 3167 O O . ASN A 1 399 ? 17.686 23.671 22.852 1.00 93.12 399 ASN A O 1
ATOM 3171 N N . PRO A 1 400 ? 16.688 25.661 22.985 1.00 91.88 400 PRO A N 1
ATOM 3172 C CA . PRO A 1 400 ? 16.893 25.774 24.432 1.00 91.88 400 PRO A CA 1
ATOM 3173 C C . PRO A 1 400 ? 16.189 24.677 25.245 1.00 91.88 400 PRO A C 1
ATOM 3175 O O . PRO A 1 400 ? 16.648 24.341 26.339 1.00 91.88 400 PRO A O 1
ATOM 3178 N N . SER A 1 401 ? 15.094 24.099 24.739 1.00 90.31 401 SER A N 1
ATOM 3179 C CA . SER A 1 401 ? 14.303 23.117 25.491 1.00 90.31 401 SER A CA 1
ATOM 3180 C C . SER A 1 401 ? 14.876 21.699 25.435 1.00 90.31 401 SER A C 1
ATOM 3182 O O . SER A 1 401 ? 14.550 20.870 26.291 1.00 90.31 401 SER A O 1
ATOM 3184 N N . LEU A 1 402 ? 15.699 21.380 24.428 1.00 89.44 402 LEU A N 1
ATOM 3185 C CA . LEU A 1 402 ? 16.206 20.028 24.182 1.00 89.44 402 LEU A CA 1
ATOM 3186 C C . LEU A 1 402 ? 17.699 20.015 23.856 1.00 89.44 402 LEU A C 1
ATOM 3188 O O . LEU A 1 402 ? 18.200 20.791 23.054 1.00 89.44 402 LEU A O 1
ATOM 3192 N N . ASN A 1 403 ? 18.418 19.050 24.434 1.00 91.44 403 ASN A N 1
ATOM 3193 C CA . ASN A 1 403 ? 19.839 18.874 24.156 1.00 91.44 403 ASN A CA 1
ATOM 3194 C C . ASN A 1 403 ? 20.072 18.449 22.693 1.00 91.44 403 ASN A C 1
ATOM 3196 O O . ASN A 1 403 ? 19.500 17.457 22.233 1.00 91.44 403 ASN A O 1
ATOM 3200 N N . ALA A 1 404 ? 20.977 19.151 22.004 1.00 88.19 404 ALA A N 1
ATOM 3201 C CA . ALA A 1 404 ? 21.300 18.917 20.598 1.00 88.19 404 ALA A CA 1
ATOM 3202 C C . ALA A 1 404 ? 21.756 17.477 20.293 1.00 88.19 404 ALA A C 1
ATOM 3204 O O . ALA A 1 404 ? 21.454 16.966 19.221 1.00 88.19 404 ALA A O 1
ATOM 3205 N N . ALA A 1 405 ? 22.442 16.793 21.215 1.00 87.62 405 ALA A N 1
ATOM 3206 C CA . ALA A 1 405 ? 22.862 15.403 21.017 1.00 87.62 405 ALA A CA 1
ATOM 3207 C C . ALA A 1 405 ? 21.663 14.447 20.908 1.00 87.62 405 ALA A C 1
ATOM 3209 O O . ALA A 1 405 ? 21.668 13.557 20.067 1.00 87.62 405 ALA A O 1
ATOM 3210 N N . ARG A 1 406 ? 20.603 14.675 21.699 1.00 87.31 406 ARG A N 1
ATOM 3211 C CA . ARG A 1 406 ? 19.355 13.896 21.608 1.00 87.31 406 ARG A CA 1
ATOM 3212 C C . ARG A 1 406 ? 18.555 14.220 20.352 1.00 87.31 406 ARG A C 1
ATOM 3214 O O . ARG A 1 406 ? 17.842 13.362 19.854 1.00 87.31 406 ARG A O 1
ATOM 3221 N N . LEU A 1 407 ? 18.636 15.455 19.859 1.00 88.12 407 LEU A N 1
ATOM 3222 C CA . LEU A 1 407 ? 17.960 15.843 18.618 1.00 88.12 407 LEU A CA 1
ATOM 3223 C C . LEU A 1 407 ? 18.589 15.177 17.391 1.00 88.12 407 LEU A C 1
ATOM 3225 O O . LEU A 1 407 ? 17.871 14.876 16.448 1.00 88.12 407 LEU A O 1
ATOM 3229 N N . LYS A 1 408 ? 19.899 14.915 17.432 1.00 88.00 408 LYS A N 1
ATOM 3230 C CA . LYS A 1 408 ? 20.642 14.216 16.372 1.00 88.00 408 LYS A CA 1
ATOM 3231 C C . LYS A 1 408 ? 20.502 12.690 16.436 1.00 88.00 408 LYS A C 1
ATOM 3233 O O . LYS A 1 408 ? 20.976 11.995 15.542 1.00 88.00 408 LYS A O 1
ATOM 3238 N N . GLU A 1 409 ? 19.874 12.150 17.479 1.00 84.75 409 GLU A N 1
ATOM 3239 C CA . GLU A 1 409 ? 19.661 10.711 17.620 1.00 84.75 409 GLU A CA 1
ATOM 3240 C C . GLU A 1 409 ? 18.739 10.207 16.495 1.00 84.75 409 GLU A C 1
ATOM 3242 O O . GLU A 1 409 ? 17.593 10.638 16.363 1.00 84.75 409 GLU A O 1
ATOM 3247 N N . GLY A 1 410 ? 19.248 9.307 15.649 1.00 80.94 410 GLY A N 1
ATOM 3248 C CA . GLY A 1 410 ? 18.518 8.785 14.486 1.00 80.94 410 GLY A CA 1
ATOM 3249 C C . GLY A 1 410 ? 18.595 9.649 13.218 1.00 80.94 410 GLY A C 1
ATOM 3250 O O . GLY A 1 410 ? 17.904 9.343 12.237 1.00 80.94 410 GLY A O 1
ATOM 3251 N N . PHE A 1 411 ? 19.421 10.702 13.204 1.00 88.25 411 PHE A N 1
ATOM 3252 C CA . PHE A 1 411 ? 19.772 11.410 11.968 1.00 88.25 411 PHE A CA 1
ATOM 3253 C C . PHE A 1 411 ? 20.581 10.492 11.054 1.00 88.25 411 PHE A C 1
ATOM 3255 O O . PHE A 1 411 ? 21.489 9.805 11.522 1.00 88.25 411 PHE A O 1
ATOM 3262 N N . GLY A 1 412 ? 20.258 10.494 9.760 1.00 85.38 412 GLY A N 1
ATOM 3263 C CA . GLY A 1 412 ? 21.121 9.878 8.747 1.00 85.38 412 GLY A CA 1
ATOM 3264 C C . GLY A 1 412 ? 22.267 10.805 8.333 1.00 85.38 412 GLY A C 1
ATOM 3265 O O . GLY A 1 412 ? 23.340 10.339 7.967 1.00 85.38 412 GLY A O 1
ATOM 3266 N N . THR A 1 413 ? 22.063 12.118 8.449 1.00 87.56 413 THR A N 1
ATOM 3267 C CA . THR A 1 413 ? 23.071 13.149 8.200 1.00 87.56 413 THR A CA 1
ATOM 3268 C C . THR A 1 413 ? 24.018 13.232 9.392 1.00 87.56 413 THR A C 1
ATOM 3270 O O . THR A 1 413 ? 23.664 13.767 10.447 1.00 87.56 413 THR A O 1
ATOM 3273 N N . GLN A 1 414 ? 25.223 12.691 9.236 1.00 85.25 414 GLN A N 1
ATOM 3274 C CA . GLN A 1 414 ? 26.229 12.620 10.295 1.00 85.25 414 GLN A CA 1
ATOM 3275 C C . GLN A 1 414 ? 27.611 13.048 9.782 1.00 85.25 414 GLN A C 1
ATOM 3277 O O . GLN A 1 414 ? 27.846 13.018 8.570 1.00 85.25 414 GLN A O 1
ATOM 3282 N N . PRO A 1 415 ? 28.518 13.479 10.681 1.00 83.38 415 PRO A N 1
ATOM 3283 C CA . PRO A 1 415 ? 29.908 13.740 10.327 1.00 83.38 415 PRO A CA 1
ATOM 3284 C C . PRO A 1 415 ? 30.593 12.508 9.734 1.00 83.38 415 PRO A C 1
ATOM 3286 O O . PRO A 1 415 ? 30.278 11.384 10.116 1.00 83.38 415 PRO A O 1
ATOM 3289 N N . PHE A 1 416 ? 31.564 12.727 8.849 1.00 73.25 416 PHE A N 1
ATOM 3290 C CA . PHE A 1 416 ? 32.340 11.652 8.234 1.00 73.25 416 PHE A CA 1
ATOM 3291 C C . PHE A 1 416 ? 33.120 10.842 9.292 1.00 73.25 416 PHE A C 1
ATOM 3293 O O . PHE A 1 416 ? 33.979 11.383 9.995 1.00 73.25 416 PHE A O 1
ATOM 3300 N N . GLY A 1 417 ? 32.814 9.544 9.411 1.00 68.12 417 GLY A N 1
ATOM 3301 C CA . GLY A 1 417 ? 33.436 8.598 10.349 1.00 68.12 417 GLY A CA 1
ATOM 3302 C C . GLY A 1 417 ? 34.227 7.479 9.653 1.00 68.12 417 GLY A C 1
ATOM 3303 O O . GLY A 1 417 ? 34.047 7.219 8.470 1.00 68.12 417 GLY A O 1
ATOM 3304 N N . LEU A 1 418 ? 35.103 6.776 10.390 1.00 49.06 418 LEU A N 1
ATOM 3305 C CA . LEU A 1 418 ? 36.008 5.741 9.842 1.00 49.06 418 LEU A CA 1
ATOM 3306 C C . LEU A 1 418 ? 35.312 4.445 9.365 1.00 49.06 418 LEU A C 1
ATOM 3308 O O . LEU A 1 418 ? 35.944 3.651 8.671 1.00 49.06 418 LEU A O 1
ATOM 3312 N N . PHE A 1 419 ? 34.045 4.218 9.731 1.00 53.31 419 PHE A N 1
ATOM 3313 C CA . PHE A 1 419 ? 33.291 2.994 9.406 1.00 53.31 419 PHE A CA 1
ATOM 3314 C C . PHE A 1 419 ? 31.871 3.260 8.876 1.00 53.31 419 PHE A C 1
ATOM 3316 O O . PHE A 1 419 ? 31.136 2.309 8.615 1.00 53.31 419 PHE A O 1
ATOM 3323 N N . ASP A 1 420 ? 31.490 4.529 8.699 1.00 54.66 420 ASP A N 1
ATOM 3324 C CA . ASP A 1 420 ? 30.139 4.916 8.298 1.00 54.66 420 ASP A CA 1
ATOM 3325 C C . ASP A 1 420 ? 30.071 5.245 6.803 1.00 54.66 420 ASP A C 1
ATOM 3327 O O . ASP A 1 420 ? 30.943 5.898 6.236 1.00 54.66 420 ASP A O 1
ATOM 3331 N N . SER A 1 421 ? 28.986 4.812 6.158 1.00 50.84 421 SER A N 1
ATOM 3332 C CA . SER A 1 421 ? 28.621 5.229 4.794 1.00 50.84 421 SER A CA 1
ATOM 3333 C C . SER A 1 421 ? 28.020 6.645 4.747 1.00 50.84 421 SER A C 1
ATOM 3335 O O . SER A 1 421 ? 27.719 7.155 3.668 1.00 50.84 421 SER A O 1
ATOM 3337 N N . GLY A 1 422 ? 27.850 7.281 5.914 1.00 58.31 422 GLY A N 1
ATOM 3338 C CA . GLY A 1 422 ? 27.397 8.657 6.093 1.00 58.31 422 GLY A CA 1
ATOM 3339 C C . GLY A 1 422 ? 28.579 9.599 6.313 1.00 58.31 422 GLY A C 1
ATOM 3340 O O . GLY A 1 422 ? 29.495 9.314 7.078 1.00 58.31 422 GLY A O 1
ATOM 3341 N N . GLY A 1 423 ? 28.569 10.728 5.618 1.00 72.31 423 GLY A N 1
ATOM 3342 C CA . GLY A 1 423 ? 29.645 11.716 5.691 1.00 72.31 423 GLY A CA 1
ATOM 3343 C C . GLY A 1 423 ? 29.675 12.656 4.495 1.00 72.31 423 GLY A C 1
ATOM 3344 O O . GLY A 1 423 ? 30.342 13.682 4.533 1.00 72.31 423 GLY A O 1
ATOM 3345 N N . TYR A 1 424 ? 28.899 12.349 3.460 1.00 84.94 424 TYR A N 1
ATOM 3346 C CA . TYR A 1 424 ? 28.526 13.281 2.407 1.00 84.94 424 TYR A CA 1
ATOM 3347 C C . TYR A 1 424 ? 27.104 13.790 2.630 1.00 84.94 424 TYR A C 1
ATOM 3349 O O . TYR A 1 424 ? 26.248 13.070 3.150 1.00 84.94 424 TYR A O 1
ATOM 3357 N N . LEU A 1 425 ? 26.856 15.039 2.243 1.00 85.75 425 LEU A N 1
ATOM 3358 C CA . LEU A 1 425 ? 25.528 15.630 2.334 1.00 85.75 425 LEU A CA 1
ATOM 3359 C C . LEU A 1 425 ? 24.634 15.101 1.210 1.00 85.75 425 LEU A C 1
ATOM 3361 O O . LEU A 1 425 ? 24.878 15.370 0.039 1.00 85.75 425 LEU A O 1
ATOM 3365 N N . GLN A 1 426 ? 23.584 14.383 1.604 1.00 87.12 426 GLN A N 1
ATOM 3366 C CA . GLN A 1 426 ? 22.466 14.000 0.748 1.00 87.12 426 GLN A CA 1
ATOM 3367 C C . GLN A 1 426 ? 21.256 14.840 1.135 1.00 87.12 426 GLN A C 1
ATOM 3369 O O . GLN A 1 426 ? 20.837 14.834 2.300 1.00 87.12 426 GLN A O 1
ATOM 3374 N N . THR A 1 427 ? 20.688 15.570 0.182 1.00 82.62 427 THR A N 1
ATOM 3375 C CA . THR A 1 427 ? 19.706 16.598 0.532 1.00 82.62 427 THR A CA 1
ATOM 3376 C C . THR A 1 427 ? 18.368 15.992 0.946 1.00 82.62 427 THR A C 1
ATOM 3378 O O . THR A 1 427 ? 17.744 16.456 1.901 1.00 82.62 427 THR A O 1
ATOM 3381 N N . ASP A 1 428 ? 17.981 14.875 0.329 1.00 84.56 428 ASP A N 1
ATOM 3382 C CA . ASP A 1 428 ? 16.802 14.099 0.729 1.00 84.56 428 ASP A CA 1
ATOM 3383 C C . ASP A 1 428 ? 16.921 13.590 2.175 1.00 84.56 428 ASP A C 1
ATOM 3385 O O . ASP A 1 428 ? 15.958 13.632 2.948 1.00 84.56 428 ASP A O 1
ATOM 3389 N N . GLN A 1 429 ? 18.120 13.139 2.562 1.00 88.19 429 GLN A N 1
ATOM 3390 C CA . GLN A 1 429 ? 18.380 12.661 3.917 1.00 88.19 429 GLN A CA 1
ATOM 3391 C C . GLN A 1 429 ? 18.271 13.804 4.930 1.00 88.19 429 GLN A C 1
ATOM 3393 O O . GLN A 1 429 ? 17.654 13.619 5.980 1.00 88.19 429 GLN A O 1
ATOM 3398 N N . LEU A 1 430 ? 18.792 14.990 4.595 1.00 88.50 430 LEU A N 1
ATOM 3399 C CA . LEU A 1 430 ? 18.692 16.185 5.432 1.00 88.50 430 LEU A CA 1
ATOM 3400 C C . LEU A 1 430 ? 17.229 16.624 5.624 1.00 88.50 430 LEU A C 1
ATOM 3402 O O . LEU A 1 430 ? 16.806 16.880 6.752 1.00 88.50 430 LEU A O 1
ATOM 3406 N N . VAL A 1 431 ? 16.426 16.642 4.554 1.00 86.81 431 VAL A N 1
ATOM 3407 C CA . VAL A 1 431 ? 14.988 16.969 4.625 1.00 86.81 431 VAL A CA 1
ATOM 3408 C C . VAL A 1 431 ? 14.225 15.942 5.468 1.00 86.81 431 VAL A C 1
ATOM 3410 O O . VAL A 1 431 ? 13.404 16.311 6.313 1.00 86.81 431 VAL A O 1
ATOM 3413 N N . SER A 1 432 ? 14.527 14.652 5.298 1.00 90.25 432 SER A N 1
ATOM 3414 C CA . SER A 1 432 ? 13.994 13.587 6.153 1.00 90.25 432 SER A CA 1
ATOM 3415 C C . SER A 1 432 ? 14.385 13.799 7.624 1.00 90.25 432 SER A C 1
ATOM 3417 O O . SER A 1 432 ? 13.555 13.637 8.522 1.00 90.25 432 SER A O 1
ATOM 3419 N N . ASP A 1 433 ? 15.630 14.185 7.898 1.00 91.75 433 ASP A N 1
ATOM 3420 C CA . ASP A 1 433 ? 16.105 14.440 9.259 1.00 91.75 433 ASP A CA 1
ATOM 3421 C C . ASP A 1 433 ? 15.424 15.664 9.894 1.00 91.75 433 ASP A C 1
ATOM 3423 O O . ASP A 1 433 ? 15.116 15.628 11.087 1.00 91.75 433 ASP A O 1
ATOM 3427 N N . PHE A 1 434 ? 15.056 16.689 9.115 1.00 91.06 434 PHE A N 1
ATOM 3428 C CA . PHE A 1 434 ? 14.198 17.775 9.605 1.00 91.06 434 PHE A CA 1
ATOM 3429 C C . PHE A 1 434 ? 12.837 17.259 10.080 1.00 91.06 434 PHE A C 1
ATOM 3431 O O . PHE A 1 434 ? 12.387 17.630 11.163 1.00 91.06 434 PHE A O 1
ATOM 3438 N N . ALA A 1 435 ? 12.191 16.368 9.322 1.00 90.12 435 ALA A N 1
ATOM 3439 C CA . ALA A 1 435 ? 10.915 15.779 9.729 1.00 90.12 435 ALA A CA 1
ATOM 3440 C C . ALA A 1 435 ? 11.053 14.931 11.007 1.00 90.12 435 ALA A C 1
ATOM 3442 O O . ALA A 1 435 ? 10.180 14.973 11.880 1.00 90.12 435 ALA A O 1
ATOM 3443 N N . LYS A 1 436 ? 12.167 14.200 11.159 1.00 92.44 436 LYS A N 1
ATOM 3444 C CA . LYS A 1 436 ? 12.482 13.471 12.399 1.00 92.44 436 LYS A CA 1
ATOM 3445 C C . LYS A 1 436 ? 12.669 14.430 13.573 1.00 92.44 436 LYS A C 1
ATOM 3447 O O . LYS A 1 436 ? 12.084 14.195 14.629 1.00 92.44 436 LYS A O 1
ATOM 3452 N N . LEU A 1 437 ? 13.422 15.515 13.390 1.00 92.81 437 LEU A N 1
ATOM 3453 C CA . LEU A 1 437 ? 13.618 16.550 14.406 1.00 92.81 437 LEU A CA 1
ATOM 3454 C C . LEU A 1 437 ? 12.276 17.153 14.838 1.00 92.81 437 LEU A C 1
ATOM 3456 O O . LEU A 1 437 ? 11.959 17.148 16.028 1.00 92.81 437 LEU A O 1
ATOM 3460 N N . GLU A 1 438 ? 11.445 17.586 13.888 1.00 91.38 438 GLU A N 1
ATOM 3461 C CA . GLU A 1 438 ? 10.098 18.112 14.156 1.00 91.38 438 GLU A CA 1
ATOM 3462 C C . GLU A 1 438 ? 9.244 17.083 14.923 1.00 91.38 438 GLU A C 1
ATOM 3464 O O . GLU A 1 438 ? 8.571 17.419 15.900 1.00 91.38 438 GLU A O 1
ATOM 3469 N N . ALA A 1 439 ? 9.313 15.798 14.562 1.00 91.56 439 ALA A N 1
ATOM 3470 C CA . ALA A 1 439 ? 8.602 14.731 15.267 1.00 91.56 439 ALA A CA 1
ATOM 3471 C C . ALA A 1 439 ? 9.088 14.535 16.717 1.00 91.56 439 ALA A C 1
ATOM 3473 O O . ALA A 1 439 ? 8.275 14.284 17.613 1.00 91.56 439 ALA A O 1
ATOM 3474 N N . VAL A 1 440 ? 10.393 14.666 16.976 1.00 93.12 440 VAL A N 1
ATOM 3475 C CA . VAL A 1 440 ? 10.993 14.581 18.321 1.00 93.12 440 VAL A CA 1
ATOM 3476 C C . VAL A 1 440 ? 10.488 15.712 19.228 1.00 93.12 440 VAL A C 1
ATOM 3478 O O . VAL A 1 440 ? 10.238 15.481 20.418 1.00 93.12 440 VAL A O 1
ATOM 3481 N N . TYR A 1 441 ? 10.278 16.904 18.670 1.00 93.00 441 TYR A N 1
ATOM 3482 C CA . TYR A 1 441 ? 9.645 18.032 19.353 1.00 93.00 441 TYR A CA 1
ATOM 3483 C C . TYR A 1 441 ? 8.145 17.817 19.589 1.00 93.00 441 TYR A C 1
ATOM 3485 O O . TYR A 1 441 ? 7.669 17.965 20.720 1.00 93.00 441 TYR A O 1
ATOM 3493 N N . ARG A 1 442 ? 7.404 17.372 18.567 1.00 91.25 442 ARG A N 1
ATOM 3494 C CA . ARG A 1 442 ? 5.958 17.093 18.665 1.00 91.25 442 ARG A CA 1
ATOM 3495 C C . ARG A 1 442 ? 5.636 16.030 19.713 1.00 91.25 442 ARG A C 1
ATOM 3497 O O . ARG A 1 442 ? 4.669 16.176 20.456 1.00 91.25 442 ARG A O 1
ATOM 3504 N N . LYS A 1 443 ? 6.487 15.007 19.861 1.00 91.38 443 LYS A N 1
ATOM 3505 C CA . LYS A 1 443 ? 6.389 13.998 20.938 1.00 91.38 443 LYS A CA 1
ATOM 3506 C C . LYS A 1 443 ? 6.514 14.587 22.349 1.00 91.38 443 LYS A C 1
ATOM 3508 O O . LYS A 1 443 ? 6.148 13.928 23.316 1.00 91.38 443 LYS A O 1
ATOM 3513 N N . ARG A 1 444 ? 7.039 15.807 22.484 1.00 91.88 444 ARG A N 1
ATOM 3514 C CA . ARG A 1 444 ? 7.183 16.534 23.754 1.00 91.88 444 ARG A CA 1
ATOM 3515 C C . ARG A 1 444 ? 6.205 17.701 23.894 1.00 91.88 444 ARG A C 1
ATOM 3517 O O . ARG A 1 444 ? 6.334 18.472 24.841 1.00 91.88 444 ARG A O 1
ATOM 3524 N N . GLY A 1 445 ? 5.222 17.810 23.000 1.00 91.88 445 GLY A N 1
ATOM 3525 C CA . GLY A 1 445 ? 4.172 18.831 23.046 1.00 91.88 445 GLY A CA 1
ATOM 3526 C C . GLY A 1 445 ? 4.537 20.166 22.403 1.00 91.88 445 GLY A C 1
ATOM 3527 O O . GLY A 1 445 ? 3.787 21.122 22.544 1.00 91.88 445 GLY A O 1
ATOM 3528 N N . PHE A 1 446 ? 5.657 20.249 21.685 1.00 92.88 446 PHE A N 1
ATOM 3529 C CA . PHE A 1 446 ? 5.996 21.411 20.862 1.00 92.88 446 PHE A CA 1
ATOM 3530 C C . PHE A 1 446 ? 5.374 21.227 19.475 1.00 92.88 446 PHE A C 1
ATOM 3532 O O . PHE A 1 446 ? 5.983 20.658 18.569 1.00 92.88 446 PHE A O 1
ATOM 3539 N N . LEU A 1 447 ? 4.102 21.601 19.333 1.00 90.69 447 LEU A N 1
ATOM 3540 C CA . LEU A 1 447 ? 3.320 21.276 18.133 1.00 90.69 447 LEU A CA 1
ATOM 3541 C C . LEU A 1 447 ? 3.661 22.167 16.934 1.00 90.69 447 LEU A C 1
ATOM 3543 O O . LEU A 1 447 ? 3.548 21.720 15.796 1.00 90.69 447 LEU A O 1
ATOM 3547 N N . GLN A 1 448 ? 4.112 23.393 17.207 1.00 89.00 448 GLN A N 1
ATOM 3548 C CA . GLN A 1 448 ? 4.562 24.390 16.228 1.00 89.00 448 GLN A CA 1
ATOM 3549 C C . GLN A 1 448 ? 6.045 24.228 15.850 1.00 89.00 448 GLN A C 1
ATOM 3551 O O . GLN A 1 448 ? 6.593 25.054 15.120 1.00 89.00 448 GLN A O 1
ATOM 3556 N N . ALA A 1 449 ? 6.712 23.190 16.362 1.00 90.62 449 ALA A N 1
ATOM 3557 C CA . ALA A 1 449 ? 8.126 22.995 16.104 1.00 90.62 449 ALA A CA 1
ATOM 3558 C C . ALA A 1 449 ? 8.393 22.791 14.609 1.00 90.62 449 ALA A C 1
ATOM 3560 O O . ALA A 1 449 ? 7.799 21.911 13.976 1.00 90.62 449 ALA A O 1
ATOM 3561 N N . SER A 1 450 ? 9.293 23.603 14.063 1.00 90.31 450 SER A N 1
ATOM 3562 C CA . SER A 1 450 ? 9.624 23.635 12.638 1.00 90.31 450 SER A CA 1
ATOM 3563 C C . SER A 1 450 ? 11.072 24.058 12.410 1.00 90.31 450 SER A C 1
ATOM 3565 O O . SER A 1 450 ? 11.637 24.844 13.172 1.00 90.31 450 SER A O 1
ATOM 3567 N N . VAL A 1 451 ? 11.687 23.540 11.347 1.00 90.56 451 VAL A N 1
ATOM 3568 C CA . VAL A 1 451 ? 13.000 24.020 10.888 1.00 90.56 451 VAL A CA 1
ATOM 3569 C C . VAL A 1 451 ? 12.798 25.248 10.004 1.00 90.56 451 VAL A C 1
ATOM 3571 O O . VAL A 1 451 ? 12.176 25.155 8.946 1.00 90.56 451 VAL A O 1
ATOM 3574 N N . VAL A 1 452 ? 13.330 26.394 10.432 1.00 88.69 452 VAL A N 1
ATOM 3575 C CA . VAL A 1 452 ? 13.128 27.695 9.767 1.00 88.69 452 VAL A CA 1
ATOM 3576 C C . VAL A 1 452 ? 14.141 27.920 8.650 1.00 88.69 452 VAL A C 1
ATOM 3578 O O . VAL A 1 452 ? 13.806 28.393 7.560 1.00 88.69 452 VAL A O 1
ATOM 3581 N N . ARG A 1 453 ? 15.400 27.590 8.939 1.00 87.69 453 ARG A N 1
ATOM 3582 C CA . ARG A 1 453 ? 16.558 27.876 8.093 1.00 87.69 453 ARG A CA 1
ATOM 3583 C C . ARG A 1 453 ? 17.630 26.822 8.322 1.00 87.69 453 ARG A C 1
ATOM 3585 O O . ARG A 1 453 ? 17.765 26.311 9.435 1.00 87.69 453 ARG A O 1
ATOM 3592 N N . PHE A 1 454 ? 18.416 26.540 7.295 1.00 90.00 454 PHE A N 1
ATOM 3593 C CA . PHE A 1 454 ? 19.688 25.855 7.460 1.00 90.00 454 PHE A CA 1
ATOM 3594 C C . PHE A 1 454 ? 20.778 26.571 6.661 1.00 90.00 454 PHE A C 1
ATOM 3596 O O . PHE A 1 454 ? 20.519 27.118 5.588 1.00 90.00 454 PHE A O 1
ATOM 3603 N N . ASP A 1 455 ? 21.988 26.574 7.207 1.00 88.19 455 ASP A N 1
ATOM 3604 C CA . ASP A 1 455 ? 23.152 27.224 6.621 1.00 88.19 455 ASP A CA 1
ATOM 3605 C C . ASP A 1 455 ? 24.234 26.167 6.375 1.00 88.19 455 ASP A C 1
ATOM 3607 O O . ASP A 1 455 ? 24.533 25.345 7.245 1.00 88.19 455 ASP A O 1
ATOM 3611 N N . LEU A 1 456 ? 24.806 26.174 5.175 1.00 87.12 456 LEU A N 1
ATOM 3612 C CA . LEU A 1 456 ? 25.914 25.313 4.780 1.00 87.12 456 LEU A CA 1
ATOM 3613 C C . LEU A 1 456 ? 27.172 26.173 4.691 1.00 87.12 456 LEU A C 1
ATOM 3615 O O . LEU A 1 456 ? 27.271 27.051 3.833 1.00 87.12 456 LEU A O 1
ATOM 3619 N N . GLU A 1 457 ? 28.128 25.938 5.585 1.00 85.50 457 GLU A N 1
ATOM 3620 C CA . GLU A 1 457 ? 29.382 26.688 5.638 1.00 85.50 457 GLU A CA 1
ATOM 3621 C C . GLU A 1 457 ? 30.565 25.797 5.252 1.00 85.50 457 GLU A C 1
ATOM 3623 O O . GLU A 1 457 ? 30.800 24.757 5.869 1.00 85.50 457 GLU A O 1
ATOM 3628 N N . THR A 1 458 ? 31.333 26.212 4.242 1.00 81.44 458 THR A N 1
ATOM 3629 C CA . THR A 1 458 ? 32.573 25.525 3.854 1.00 81.44 458 THR A CA 1
ATOM 3630 C C . THR A 1 458 ? 33.773 26.063 4.630 1.00 81.44 458 THR A C 1
ATOM 3632 O O . THR A 1 458 ? 33.877 27.270 4.845 1.00 81.44 458 THR A O 1
ATOM 3635 N N . THR A 1 459 ? 34.739 25.215 4.970 1.00 76.56 459 THR A N 1
ATOM 3636 C CA . THR A 1 459 ? 36.017 25.653 5.559 1.00 76.56 459 THR A CA 1
ATOM 3637 C C . THR A 1 459 ? 36.881 26.434 4.557 1.00 76.56 459 THR A C 1
ATOM 3639 O O . THR A 1 459 ? 36.684 26.359 3.346 1.00 76.56 459 THR A O 1
ATOM 3642 N N . THR A 1 460 ? 37.905 27.150 5.038 1.00 67.81 460 THR A N 1
ATOM 3643 C CA . THR A 1 460 ? 38.849 27.912 4.187 1.00 67.81 460 THR A CA 1
ATOM 3644 C C . THR A 1 460 ? 39.649 27.048 3.206 1.00 67.81 460 THR A C 1
ATOM 3646 O O . THR A 1 460 ? 40.185 27.572 2.233 1.00 67.81 460 THR A O 1
ATOM 3649 N N . LYS A 1 461 ? 39.735 25.733 3.447 1.00 67.69 461 LYS A N 1
ATOM 3650 C CA . LYS A 1 461 ? 40.351 24.754 2.540 1.00 67.69 461 LYS A CA 1
ATOM 3651 C C . LYS A 1 461 ? 39.383 24.216 1.478 1.00 67.69 461 LYS A C 1
ATOM 3653 O O . LYS A 1 461 ? 39.846 23.633 0.505 1.00 67.69 461 LYS A O 1
ATOM 3658 N N . GLY A 1 462 ? 38.075 24.436 1.643 1.00 69.31 462 GLY A N 1
ATOM 3659 C CA . GLY A 1 462 ? 37.042 24.066 0.673 1.00 69.31 462 GLY A CA 1
ATOM 3660 C C . GLY A 1 462 ? 36.711 22.572 0.598 1.00 69.31 462 GLY A C 1
ATOM 3661 O O . GLY A 1 462 ? 36.043 22.170 -0.344 1.00 69.31 462 GLY A O 1
ATOM 3662 N N . ASP A 1 463 ? 37.170 21.761 1.555 1.00 77.38 463 ASP A N 1
ATOM 3663 C CA . ASP A 1 463 ? 37.008 20.297 1.608 1.00 77.38 463 ASP A CA 1
ATOM 3664 C C . ASP A 1 463 ? 35.977 19.827 2.653 1.00 77.38 463 ASP A C 1
ATOM 3666 O O . ASP A 1 463 ? 35.433 18.724 2.571 1.00 77.38 463 ASP A O 1
ATOM 3670 N N . ALA A 1 464 ? 35.683 20.682 3.631 1.00 84.44 464 ALA A N 1
ATOM 3671 C CA . ALA A 1 464 ? 34.851 20.378 4.785 1.00 84.44 464 ALA A CA 1
ATOM 3672 C C . ALA A 1 464 ? 33.610 21.279 4.849 1.00 84.44 464 ALA A C 1
ATOM 3674 O O . ALA A 1 464 ? 33.689 22.485 4.607 1.00 84.44 464 ALA A O 1
ATOM 3675 N N . LEU A 1 465 ? 32.478 20.687 5.234 1.00 87.56 465 LEU A N 1
ATOM 3676 C CA . LEU A 1 465 ? 31.157 21.302 5.298 1.00 87.56 465 LEU A CA 1
ATOM 3677 C C . LEU A 1 465 ? 30.579 21.225 6.715 1.00 87.56 465 LEU A C 1
ATOM 3679 O O . LEU A 1 465 ? 30.436 20.145 7.292 1.00 87.56 465 LEU A O 1
ATOM 3683 N N . ASN A 1 466 ? 30.196 22.376 7.257 1.00 89.12 466 ASN A N 1
ATOM 3684 C CA . ASN A 1 466 ? 29.433 22.487 8.493 1.00 89.12 466 ASN A CA 1
ATOM 3685 C C . ASN A 1 466 ? 27.965 22.764 8.163 1.00 89.12 466 ASN A C 1
ATOM 3687 O O . ASN A 1 466 ? 27.652 23.690 7.415 1.00 89.12 466 ASN A O 1
ATOM 3691 N N . VAL A 1 467 ? 27.069 21.954 8.726 1.00 90.69 467 VAL A N 1
ATOM 3692 C CA . VAL A 1 467 ? 25.618 22.078 8.541 1.00 90.69 467 VAL A CA 1
ATOM 3693 C C . VAL A 1 467 ? 25.020 22.704 9.794 1.00 90.69 467 VAL A C 1
ATOM 3695 O O . VAL A 1 467 ? 24.997 22.076 10.852 1.00 90.69 467 VAL A O 1
ATOM 3698 N N . HIS A 1 468 ? 24.515 23.927 9.685 1.00 91.94 468 HIS A N 1
ATOM 3699 C CA . HIS A 1 468 ? 23.838 24.637 10.767 1.00 91.94 468 HIS A CA 1
ATOM 3700 C C . HIS A 1 468 ? 22.325 24.583 10.557 1.00 91.94 468 HIS A C 1
ATOM 3702 O O . HIS A 1 468 ? 21.835 24.954 9.499 1.00 91.94 468 HIS A O 1
ATOM 3708 N N . ILE A 1 469 ? 21.570 24.126 11.554 1.00 92.69 469 ILE A N 1
ATOM 3709 C CA . ILE A 1 469 ? 20.111 23.973 11.491 1.00 92.69 469 ILE A CA 1
ATOM 3710 C C . ILE A 1 469 ? 19.488 24.897 12.533 1.00 92.69 469 ILE A C 1
ATOM 3712 O O . ILE A 1 469 ? 19.760 24.743 13.720 1.00 92.69 469 ILE A O 1
ATOM 3716 N N . HIS A 1 470 ? 18.634 25.823 12.104 1.00 92.38 470 HIS A N 1
ATOM 3717 C CA . HIS A 1 470 ? 17.909 26.746 12.975 1.00 92.38 470 HIS A CA 1
ATOM 3718 C C . HIS A 1 470 ? 16.461 26.289 13.151 1.00 92.38 470 HIS A C 1
ATOM 3720 O O . HIS A 1 470 ? 15.709 26.152 12.177 1.00 92.38 470 HIS A O 1
ATOM 3726 N N . VAL A 1 471 ? 16.066 26.053 14.400 1.00 92.25 471 VAL A N 1
ATOM 3727 C CA . VAL A 1 471 ? 14.752 25.507 14.756 1.00 92.25 471 VAL A CA 1
ATOM 3728 C C . VAL A 1 471 ? 13.918 26.579 15.445 1.00 92.25 471 VAL A C 1
ATOM 3730 O O . VAL A 1 471 ? 14.387 27.268 16.338 1.00 92.25 471 VAL A O 1
ATOM 3733 N N . ASN A 1 472 ? 12.647 26.690 15.076 1.00 91.25 472 ASN A N 1
ATOM 3734 C CA . ASN A 1 472 ? 11.657 27.363 15.902 1.00 91.25 472 ASN A CA 1
ATOM 3735 C C . ASN A 1 472 ? 10.895 26.287 16.670 1.00 91.25 472 ASN A C 1
ATOM 3737 O O . ASN A 1 472 ? 10.088 25.576 16.079 1.00 91.25 472 ASN A O 1
ATOM 3741 N N . GLU A 1 473 ? 11.169 26.140 17.967 1.00 90.00 473 GLU A N 1
ATOM 3742 C CA . GLU A 1 473 ? 10.494 25.145 18.814 1.00 90.00 473 GLU A CA 1
ATOM 3743 C C . GLU A 1 473 ? 9.005 25.482 19.018 1.00 90.00 473 GLU A C 1
ATOM 3745 O O . GLU A 1 473 ? 8.176 24.585 19.187 1.00 90.00 473 GLU A O 1
ATOM 3750 N N . GLY A 1 474 ? 8.654 26.772 18.991 1.00 88.25 474 GLY A N 1
ATOM 3751 C CA . GLY A 1 474 ? 7.343 27.264 19.401 1.00 88.25 474 GLY A CA 1
ATOM 3752 C C . GLY A 1 474 ? 7.073 27.068 20.897 1.00 88.25 474 GLY A C 1
ATOM 3753 O O . GLY A 1 474 ? 7.965 26.777 21.696 1.00 88.25 474 GLY A O 1
ATOM 3754 N N . LYS A 1 475 ? 5.813 27.247 21.298 1.00 89.12 475 LYS A N 1
ATOM 3755 C CA . LYS A 1 475 ? 5.395 27.053 22.692 1.00 89.12 475 LYS A CA 1
ATOM 3756 C C . LYS A 1 475 ? 5.087 25.583 22.973 1.00 89.12 475 LYS A C 1
ATOM 3758 O O . LYS A 1 475 ? 4.580 24.863 22.114 1.00 89.12 475 LYS A O 1
ATOM 3763 N N . GLN A 1 476 ? 5.359 25.136 24.199 1.00 91.62 476 GLN A N 1
ATOM 3764 C CA . GLN A 1 476 ? 4.989 23.791 24.629 1.00 91.62 476 GLN A CA 1
ATOM 3765 C C . GLN A 1 476 ? 3.520 23.755 25.063 1.00 91.62 476 GLN A C 1
ATOM 3767 O O . GLN A 1 476 ? 3.160 24.330 26.090 1.00 91.62 476 GLN A O 1
ATOM 3772 N N . THR A 1 477 ? 2.692 23.016 24.332 1.00 92.06 477 THR A N 1
ATOM 3773 C CA . THR A 1 477 ? 1.289 22.790 24.678 1.00 92.06 477 THR A CA 1
ATOM 3774 C C . THR A 1 477 ? 1.163 21.678 25.714 1.00 92.06 477 THR A C 1
ATOM 3776 O O . THR A 1 477 ? 1.718 20.581 25.574 1.00 92.06 477 THR A O 1
ATOM 3779 N N . ARG A 1 478 ? 0.392 21.941 26.767 1.00 93.31 478 ARG A N 1
ATOM 3780 C CA . ARG A 1 478 ? 0.100 21.006 27.856 1.00 93.31 478 ARG A CA 1
ATOM 3781 C C . ARG A 1 478 ? -1.394 20.754 27.963 1.00 93.31 478 ARG A C 1
ATOM 3783 O O . ARG A 1 478 ? -2.204 21.644 27.712 1.00 93.31 478 ARG A O 1
ATOM 3790 N N . ALA A 1 479 ? -1.765 19.546 28.366 1.00 93.50 479 ALA A N 1
ATOM 3791 C CA . ALA A 1 479 ? -3.153 19.240 28.676 1.00 93.50 479 ALA A CA 1
ATOM 3792 C C . ALA A 1 479 ? -3.519 19.905 30.012 1.00 93.50 479 ALA A C 1
ATOM 3794 O O . ALA A 1 479 ? -3.062 19.479 31.067 1.00 93.50 479 ALA A O 1
ATOM 3795 N N . GLU A 1 480 ? -4.324 20.962 29.978 1.00 93.31 480 GLU A N 1
ATOM 3796 C CA . GLU A 1 480 ? -4.808 21.654 31.180 1.00 93.31 480 GLU A CA 1
ATOM 3797 C C . GLU A 1 480 ? -5.787 20.783 31.960 1.00 93.31 480 GLU A C 1
ATOM 3799 O O . GLU A 1 480 ? -5.812 20.792 33.187 1.00 93.31 480 GLU A O 1
ATOM 3804 N N . ARG A 1 481 ? -6.635 20.061 31.230 1.00 92.31 481 ARG A N 1
ATOM 3805 C CA . ARG A 1 481 ? -7.671 19.209 31.795 1.00 92.31 481 ARG A CA 1
ATOM 3806 C C . ARG A 1 481 ? -8.039 18.126 30.795 1.00 92.31 481 ARG A C 1
ATOM 3808 O O . ARG A 1 481 ? -8.169 18.414 29.603 1.00 92.31 481 ARG A O 1
ATOM 3815 N N . VAL A 1 482 ? -8.209 16.911 31.298 1.00 94.88 482 VAL A N 1
ATOM 3816 C CA . VAL A 1 482 ? -8.690 15.758 30.539 1.00 94.88 482 VAL A CA 1
ATOM 3817 C C . VAL A 1 482 ? -9.943 15.255 31.232 1.00 94.88 482 VAL A C 1
ATOM 3819 O O . VAL A 1 482 ? -9.883 14.912 32.410 1.00 94.88 482 VAL A O 1
ATOM 3822 N N . ASP A 1 483 ? -11.061 15.260 30.515 1.00 93.75 483 ASP A N 1
ATOM 3823 C CA . ASP A 1 483 ? -12.360 14.823 31.027 1.00 93.75 483 ASP A CA 1
ATOM 3824 C C . ASP A 1 483 ? -12.899 13.673 30.173 1.00 93.75 483 ASP A C 1
ATOM 3826 O O . ASP A 1 483 ? -12.781 13.697 28.940 1.00 93.75 483 ASP A O 1
ATOM 3830 N N . VAL A 1 484 ? -13.556 12.703 30.811 1.00 95.25 484 VAL A N 1
ATOM 3831 C CA . VAL A 1 484 ? -14.293 11.642 30.113 1.00 95.25 484 VAL A CA 1
ATOM 3832 C C . VAL A 1 484 ? -15.769 11.735 30.478 1.00 95.25 484 VAL A C 1
ATOM 3834 O O . VAL A 1 484 ? -16.178 11.510 31.610 1.00 95.25 484 VAL A O 1
ATOM 3837 N N . THR A 1 485 ? -16.593 12.060 29.488 1.00 94.88 485 THR A N 1
ATOM 3838 C CA . THR A 1 485 ? -18.042 12.248 29.634 1.00 94.88 485 THR A CA 1
ATOM 3839 C C . THR A 1 485 ? -18.811 11.127 28.943 1.00 94.88 485 THR A C 1
ATOM 3841 O O . THR A 1 485 ? -18.276 10.450 28.070 1.00 94.88 485 THR A O 1
ATOM 3844 N N . GLY A 1 486 ? -20.074 10.913 29.317 1.00 92.81 486 GLY A N 1
ATOM 3845 C CA . GLY A 1 486 ? -20.922 9.864 28.725 1.00 92.81 486 GLY A CA 1
ATOM 3846 C C . GLY A 1 486 ? -20.663 8.448 29.261 1.00 92.81 486 GLY A C 1
ATOM 3847 O O . GLY A 1 486 ? -21.508 7.574 29.094 1.00 92.81 486 GLY A O 1
ATOM 3848 N N . ALA A 1 487 ? -19.561 8.251 29.991 1.00 92.75 487 ALA A N 1
ATOM 3849 C CA . ALA A 1 487 ? -19.241 7.029 30.720 1.00 92.75 487 ALA A CA 1
ATOM 3850 C C . ALA A 1 487 ? -20.092 6.907 31.998 1.00 92.75 487 ALA A C 1
ATOM 3852 O O . ALA A 1 487 ? -19.843 7.584 32.994 1.00 92.75 487 ALA A O 1
ATOM 3853 N N . ARG A 1 488 ? -21.118 6.057 31.969 1.00 91.75 488 ARG A N 1
ATOM 3854 C CA . ARG A 1 488 ? -21.997 5.746 33.109 1.00 91.75 488 ARG A CA 1
ATOM 3855 C C . ARG A 1 488 ? -21.637 4.419 33.766 1.00 91.75 488 ARG A C 1
ATOM 3857 O O . ARG A 1 488 ? -21.897 4.234 34.951 1.00 91.75 488 ARG A O 1
ATOM 3864 N N . VAL A 1 489 ? -21.081 3.489 32.994 1.00 91.81 489 VAL A N 1
ATOM 3865 C CA . VAL A 1 489 ? -20.801 2.112 33.414 1.00 91.81 489 VAL A CA 1
ATOM 3866 C C . VAL A 1 489 ? -19.431 1.998 34.065 1.00 91.81 489 VAL A C 1
ATOM 3868 O O . VAL A 1 489 ? -19.277 1.297 35.064 1.00 91.81 489 VAL A O 1
ATOM 3871 N N . VAL A 1 490 ? -18.434 2.664 33.486 1.00 93.00 490 VAL A N 1
ATOM 3872 C CA . VAL A 1 490 ? -17.063 2.660 33.992 1.00 93.00 490 VAL A CA 1
ATOM 3873 C C . VAL A 1 490 ? -16.815 3.983 34.711 1.00 93.00 490 VAL A C 1
ATOM 3875 O O . VAL A 1 490 ? -17.048 5.032 34.109 1.00 93.00 490 VAL A O 1
ATOM 3878 N N . PRO A 1 491 ? -16.338 3.969 35.971 1.00 93.75 491 PRO A N 1
ATOM 3879 C CA . PRO A 1 491 ? -15.983 5.195 36.669 1.00 93.75 491 PRO A CA 1
ATOM 3880 C C . PRO A 1 491 ? -14.962 6.003 35.869 1.00 93.75 491 PRO A C 1
ATOM 3882 O O . PRO A 1 491 ? -13.978 5.451 35.371 1.00 93.75 491 PRO A O 1
ATOM 3885 N N . GLU A 1 492 ? -15.159 7.319 35.802 1.00 92.12 492 GLU A N 1
ATOM 3886 C CA . GLU A 1 492 ? -14.264 8.220 35.069 1.00 92.12 492 GLU A CA 1
ATOM 3887 C C . GLU A 1 492 ? -12.799 8.038 35.496 1.00 92.12 492 GLU A C 1
ATOM 3889 O O . GLU A 1 492 ? -11.925 7.938 34.642 1.00 92.12 492 GLU A O 1
ATOM 3894 N N . GLY A 1 493 ? -12.526 7.875 36.796 1.00 91.88 493 GLY A N 1
ATOM 3895 C CA . GLY A 1 493 ? -11.169 7.647 37.305 1.00 91.88 493 GLY A CA 1
ATOM 3896 C C . GLY A 1 493 ? -10.478 6.402 36.731 1.00 91.88 493 GLY A C 1
ATOM 3897 O O . GLY A 1 493 ? -9.268 6.422 36.518 1.00 91.88 493 GLY A O 1
ATOM 3898 N N . THR A 1 494 ? -11.228 5.337 36.428 1.00 92.69 494 THR A N 1
ATOM 3899 C CA . THR A 1 494 ? -10.686 4.135 35.774 1.00 92.69 494 THR A CA 1
ATOM 3900 C C . THR A 1 494 ? -10.338 4.416 34.319 1.00 92.69 494 THR A C 1
ATOM 3902 O O . THR A 1 494 ? -9.288 3.984 33.856 1.00 92.69 494 THR A O 1
ATOM 3905 N N . LEU A 1 495 ? -11.186 5.165 33.608 1.00 93.25 495 LEU A N 1
ATOM 3906 C CA . LEU A 1 495 ? -10.914 5.545 32.222 1.00 93.25 495 LEU A CA 1
ATOM 3907 C C . LEU A 1 495 ? -9.722 6.494 32.141 1.00 93.25 495 LEU A C 1
ATOM 3909 O O . LEU A 1 495 ? -8.839 6.252 31.330 1.00 93.25 495 LEU A O 1
ATOM 3913 N N . LEU A 1 496 ? -9.646 7.491 33.027 1.00 93.12 496 LEU A N 1
ATOM 3914 C CA . LEU A 1 496 ? -8.519 8.423 33.124 1.00 93.12 496 LEU A CA 1
ATOM 3915 C C . LEU A 1 496 ? -7.187 7.711 33.399 1.00 93.12 496 LEU A C 1
ATOM 3917 O O . LEU A 1 496 ? -6.160 8.132 32.880 1.00 93.12 496 LEU A O 1
ATOM 3921 N N . ALA A 1 497 ? -7.194 6.620 34.171 1.00 93.00 497 ALA A N 1
ATOM 3922 C CA . ALA A 1 497 ? -5.992 5.827 34.439 1.00 93.00 497 ALA A CA 1
ATOM 3923 C C . ALA A 1 497 ? -5.489 5.025 33.220 1.00 93.00 497 ALA A C 1
ATOM 3925 O O . ALA A 1 497 ? -4.336 4.598 33.217 1.00 93.00 497 ALA A O 1
ATOM 3926 N N . LEU A 1 498 ? -6.333 4.807 32.203 1.00 92.81 498 LEU A N 1
ATOM 3927 C CA . LEU A 1 498 ? -5.969 4.122 30.955 1.00 92.81 498 LEU A CA 1
ATOM 3928 C C . LEU A 1 498 ? -5.418 5.076 29.886 1.00 92.81 498 LEU A C 1
ATOM 3930 O O . LEU A 1 498 ? -4.904 4.598 28.872 1.00 92.81 498 LEU A O 1
ATOM 3934 N N . LEU A 1 499 ? -5.577 6.391 30.068 1.00 94.31 499 LEU A N 1
ATOM 3935 C CA . LEU A 1 499 ? -5.192 7.389 29.073 1.00 94.31 499 LEU A CA 1
ATOM 3936 C C . LEU A 1 499 ? -3.708 7.730 29.192 1.00 94.31 499 LEU A C 1
ATOM 3938 O O . LEU A 1 499 ? -3.176 7.909 30.288 1.00 94.31 499 LEU A O 1
ATOM 3942 N N . ASP A 1 500 ? -3.055 7.900 28.048 1.00 93.50 500 ASP A N 1
ATOM 3943 C CA . ASP A 1 500 ? -1.710 8.464 27.986 1.00 93.50 500 ASP A CA 1
ATOM 3944 C C . ASP A 1 500 ? -1.750 9.985 28.174 1.00 93.50 500 ASP A C 1
ATOM 3946 O O . ASP A 1 500 ? -0.830 10.578 28.753 1.00 93.50 500 ASP A O 1
ATOM 3950 N N . VAL A 1 501 ? -2.796 10.646 27.664 1.00 93.19 501 VAL A N 1
ATOM 3951 C CA . VAL A 1 501 ? -2.980 12.083 27.857 1.00 93.19 501 VAL A CA 1
ATOM 3952 C C . VAL A 1 501 ? -3.448 12.332 29.286 1.00 93.19 501 VAL A C 1
ATOM 3954 O O . VAL A 1 501 ? -4.514 11.896 29.711 1.00 93.19 501 VAL A O 1
ATOM 3957 N N . SER A 1 502 ? -2.642 13.081 30.036 1.00 92.12 502 SER A N 1
ATOM 3958 C CA . SER A 1 502 ? -2.890 13.386 31.444 1.00 92.12 502 SER A CA 1
ATOM 3959 C C . SER A 1 502 ? -2.681 14.864 31.751 1.00 92.12 502 SER A C 1
ATOM 3961 O O . SER A 1 502 ? -1.869 15.556 31.130 1.00 92.12 502 SER A O 1
ATOM 3963 N N . THR A 1 503 ? -3.428 15.349 32.739 1.00 92.94 503 THR A N 1
ATOM 3964 C CA . THR A 1 503 ? -3.411 16.748 33.172 1.00 92.94 503 THR A CA 1
ATOM 3965 C C . THR A 1 503 ? -2.003 17.203 33.588 1.00 92.94 503 THR A C 1
ATOM 3967 O O . THR A 1 503 ? -1.292 16.512 34.316 1.00 92.94 503 THR A O 1
ATOM 3970 N N . GLY A 1 504 ? -1.586 18.376 33.107 1.00 90.38 504 GLY A N 1
ATOM 3971 C CA . GLY A 1 504 ? -0.281 19.003 33.340 1.00 90.38 504 GLY A CA 1
ATOM 3972 C C . GLY A 1 504 ? 0.867 18.477 32.465 1.00 90.38 504 GLY A C 1
ATOM 3973 O O . GLY A 1 504 ? 1.938 19.098 32.411 1.00 90.38 504 GLY A O 1
ATOM 3974 N N . ARG A 1 505 ? 0.676 17.355 31.754 1.00 91.81 505 ARG A N 1
ATOM 3975 C CA . ARG A 1 505 ? 1.678 16.784 30.839 1.00 91.81 505 ARG A CA 1
ATOM 3976 C C . ARG A 1 505 ? 1.604 17.425 29.454 1.00 91.81 505 ARG A C 1
ATOM 3978 O O . ARG A 1 505 ? 0.644 18.109 29.109 1.00 91.81 505 ARG A O 1
ATOM 3985 N N . ALA A 1 506 ? 2.655 17.206 28.667 1.00 92.69 506 ALA A N 1
ATOM 3986 C CA . ALA A 1 506 ? 2.714 17.623 27.273 1.00 92.69 506 ALA A CA 1
ATOM 3987 C C . ALA A 1 506 ? 1.564 16.999 26.470 1.00 92.69 506 ALA A C 1
ATOM 3989 O O . ALA A 1 506 ? 1.325 15.794 26.558 1.00 92.69 506 ALA A O 1
ATOM 3990 N N . PHE A 1 507 ? 0.872 17.817 25.684 1.00 93.38 507 PHE A N 1
ATOM 3991 C CA . PHE A 1 507 ? -0.194 17.349 24.812 1.00 93.38 507 PHE A CA 1
ATOM 3992 C C . PHE A 1 507 ? 0.399 16.791 23.516 1.00 93.38 507 PHE A C 1
ATOM 3994 O O . PHE A 1 507 ? 1.131 17.484 22.814 1.00 93.38 507 PHE A O 1
ATOM 4001 N N . VAL A 1 508 ? 0.074 15.539 23.192 1.00 93.88 508 VAL A N 1
ATOM 4002 C CA . VAL A 1 508 ? 0.540 14.864 21.974 1.00 93.88 508 VAL A CA 1
ATOM 4003 C C . VAL A 1 508 ? -0.678 14.324 21.214 1.00 93.88 508 VAL A C 1
ATOM 4005 O O . VAL A 1 508 ? -1.328 13.405 21.712 1.00 93.88 508 VAL A O 1
ATOM 4008 N N . PRO A 1 509 ? -0.980 14.824 19.999 1.00 91.50 509 PRO A N 1
ATOM 4009 C CA . PRO A 1 509 ? -2.137 14.388 19.207 1.00 91.50 509 PRO A CA 1
ATOM 4010 C C . PRO A 1 509 ? -2.239 12.873 18.980 1.00 91.50 509 PRO A C 1
ATOM 4012 O O . PRO A 1 509 ? -3.326 12.301 19.008 1.00 91.50 509 PRO A O 1
ATOM 4015 N N . LEU A 1 510 ? -1.101 12.196 18.791 1.00 91.94 510 LEU A N 1
ATOM 4016 C CA . LEU A 1 510 ? -1.069 10.739 18.613 1.00 91.94 510 LEU A CA 1
ATOM 4017 C C . LEU A 1 510 ? -1.598 9.992 19.843 1.00 91.94 510 LEU A C 1
ATOM 4019 O O . LEU A 1 510 ? -2.304 8.996 19.687 1.00 91.94 510 LEU A O 1
ATOM 4023 N N . ASN A 1 511 ? -1.322 10.502 21.044 1.00 94.62 511 ASN A N 1
ATOM 4024 C CA . ASN A 1 511 ? -1.808 9.901 22.281 1.00 94.62 511 ASN A CA 1
ATOM 4025 C C . ASN A 1 511 ? -3.331 10.038 22.386 1.00 94.62 511 ASN A C 1
ATOM 4027 O O . ASN A 1 511 ? -3.980 9.093 22.800 1.00 94.62 511 ASN A O 1
ATOM 4031 N N . VAL A 1 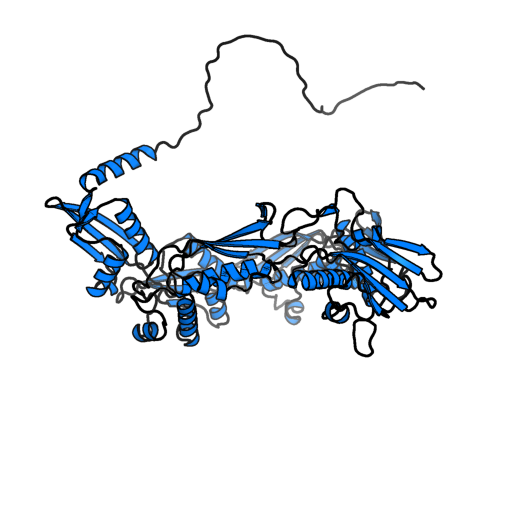512 ? -3.922 11.138 21.904 1.00 93.06 512 VAL A N 1
ATOM 4032 C CA . VAL A 1 512 ? -5.386 11.323 21.882 1.00 93.06 512 VAL A CA 1
ATOM 4033 C C . VAL A 1 512 ? -6.085 10.242 21.049 1.00 93.06 512 VAL A C 1
ATOM 4035 O O . VAL A 1 512 ? -7.114 9.702 21.457 1.00 93.06 512 VAL A O 1
ATOM 4038 N N . ARG A 1 513 ? -5.530 9.901 19.878 1.00 93.50 513 ARG A N 1
ATOM 4039 C CA . ARG A 1 513 ? -6.064 8.829 19.015 1.00 93.50 513 ARG A CA 1
ATOM 4040 C C . ARG A 1 513 ? -5.866 7.445 19.640 1.00 93.50 513 ARG A C 1
ATOM 4042 O O . ARG A 1 513 ? -6.747 6.585 19.555 1.00 93.50 513 ARG A O 1
ATOM 4049 N N . ALA A 1 514 ? -4.719 7.228 20.283 1.00 94.94 514 ALA A N 1
ATOM 4050 C CA . ALA A 1 514 ? -4.458 6.002 21.029 1.00 94.94 514 ALA A CA 1
ATOM 4051 C C . ALA A 1 514 ? -5.439 5.850 22.205 1.00 94.94 514 ALA A C 1
ATOM 4053 O O . ALA A 1 514 ? -6.006 4.779 22.394 1.00 94.94 514 ALA A O 1
ATOM 4054 N N . ASP A 1 515 ? -5.724 6.936 22.919 1.00 95.38 515 ASP A N 1
ATOM 4055 C CA . ASP A 1 515 ? -6.663 6.998 24.038 1.00 95.38 515 ASP A CA 1
ATOM 4056 C C . ASP A 1 515 ? -8.095 6.669 23.612 1.00 95.38 515 ASP A C 1
ATOM 4058 O O . ASP A 1 515 ? -8.741 5.838 24.249 1.00 95.38 515 ASP A O 1
ATOM 4062 N N . GLN A 1 516 ? -8.569 7.207 22.481 1.00 94.56 516 GLN A N 1
ATOM 4063 C CA . GLN A 1 516 ? -9.850 6.791 21.886 1.00 94.56 516 GLN A CA 1
ATOM 4064 C C . GLN A 1 516 ? -9.905 5.273 21.680 1.00 94.56 516 GLN A C 1
ATOM 4066 O O . GLN A 1 516 ? -10.865 4.618 22.089 1.00 94.56 516 GLN A O 1
ATOM 4071 N N . SER A 1 517 ? -8.853 4.709 21.082 1.00 94.44 517 SER A N 1
ATOM 4072 C CA . SER A 1 517 ? -8.770 3.275 20.796 1.00 94.44 517 SER A CA 1
ATOM 4073 C C . SER A 1 517 ? -8.746 2.442 22.079 1.00 94.44 517 SER A C 1
ATOM 4075 O O . SER A 1 517 ? -9.444 1.433 22.159 1.00 94.44 517 SER A O 1
ATOM 4077 N N . ARG A 1 518 ? -8.010 2.880 23.109 1.00 94.69 518 ARG A N 1
ATOM 4078 C CA . ARG A 1 518 ? -7.956 2.221 24.424 1.00 94.69 518 ARG A CA 1
ATOM 4079 C C . ARG A 1 518 ? -9.304 2.226 25.127 1.00 94.69 518 ARG A C 1
ATOM 4081 O O . ARG A 1 518 ? -9.706 1.190 25.649 1.00 94.69 518 ARG A O 1
ATOM 4088 N N . ILE A 1 519 ? -10.015 3.356 25.119 1.00 94.81 519 ILE A N 1
ATOM 4089 C CA . ILE A 1 519 ? -11.355 3.446 25.708 1.00 94.81 519 ILE A CA 1
ATOM 4090 C C . ILE A 1 519 ? -12.297 2.480 24.976 1.00 94.81 519 ILE A C 1
ATOM 4092 O O . ILE A 1 519 ? -12.929 1.650 25.626 1.00 94.81 519 ILE A O 1
ATOM 4096 N N . VAL A 1 520 ? -12.350 2.519 23.637 1.00 93.56 520 VAL A N 1
ATOM 4097 C CA . VAL A 1 520 ? -13.196 1.608 22.841 1.00 93.56 520 VAL A CA 1
ATOM 4098 C C . VAL A 1 520 ? -12.866 0.143 23.137 1.00 93.56 520 VAL A C 1
ATOM 4100 O O . VAL A 1 520 ? -13.769 -0.650 23.395 1.00 93.56 520 VAL A O 1
ATOM 4103 N N . GLN A 1 521 ? -11.583 -0.223 23.164 1.00 91.69 521 GLN A N 1
ATOM 4104 C CA . GLN A 1 521 ? -11.144 -1.584 23.480 1.00 91.69 521 GLN A CA 1
ATOM 4105 C C . GLN A 1 521 ? -11.512 -2.000 24.909 1.00 91.69 521 GLN A C 1
ATOM 4107 O O . GLN A 1 521 ? -11.958 -3.130 25.121 1.00 91.69 521 GLN A O 1
ATOM 4112 N N . HIS A 1 522 ? -11.382 -1.100 25.887 1.00 92.81 522 HIS A N 1
ATOM 4113 C CA . HIS A 1 522 ? -11.787 -1.366 27.263 1.00 92.81 522 HIS A CA 1
ATOM 4114 C C . HIS A 1 522 ? -13.289 -1.659 27.343 1.00 92.81 522 HIS A C 1
ATOM 4116 O O . HIS A 1 522 ? -13.671 -2.711 27.856 1.00 92.81 522 HIS A O 1
ATOM 4122 N N . TYR A 1 523 ? -14.133 -0.805 26.756 1.00 93.31 523 TYR A N 1
ATOM 4123 C CA . TYR A 1 523 ? -15.583 -1.021 26.690 1.00 93.31 523 TYR A CA 1
ATOM 4124 C C . TYR A 1 523 ? -15.944 -2.322 25.960 1.00 93.31 523 TYR A C 1
ATOM 4126 O O . TYR A 1 523 ? -16.750 -3.113 26.462 1.00 93.31 523 TYR A O 1
ATOM 4134 N N . ALA A 1 524 ? -15.285 -2.609 24.837 1.00 90.12 524 ALA A N 1
ATOM 4135 C CA . ALA A 1 524 ? -15.456 -3.858 24.104 1.00 90.12 524 ALA A CA 1
ATOM 4136 C C . ALA A 1 524 ? -15.083 -5.093 24.942 1.00 90.12 524 ALA A C 1
ATOM 4138 O O . ALA A 1 524 ? -15.692 -6.146 24.773 1.00 90.12 524 ALA A O 1
ATOM 4139 N N . SER A 1 525 ? -14.128 -4.978 25.872 1.00 89.06 525 SER A N 1
ATOM 4140 C CA . SER A 1 525 ? -13.713 -6.084 26.746 1.00 89.06 525 SER A CA 1
ATOM 4141 C C . SER A 1 525 ? -14.708 -6.405 27.873 1.00 89.06 525 SER A C 1
ATOM 4143 O O . SER A 1 525 ? -14.735 -7.535 28.366 1.00 89.06 525 SER A O 1
ATOM 4145 N N . ILE A 1 526 ? -15.555 -5.444 28.262 1.00 91.06 526 ILE A N 1
ATOM 4146 C CA . ILE A 1 526 ? -16.530 -5.580 29.363 1.00 91.06 526 ILE A CA 1
ATOM 4147 C C . ILE A 1 526 ? -17.988 -5.746 28.886 1.00 91.06 526 ILE A C 1
ATOM 4149 O O . ILE A 1 526 ? -18.923 -5.716 29.704 1.00 91.06 526 ILE A O 1
ATOM 4153 N N . GLY A 1 527 ? -18.193 -5.951 27.579 1.00 91.50 527 GLY A N 1
ATOM 4154 C CA . GLY A 1 527 ? -19.504 -6.235 26.989 1.00 91.50 527 GLY A CA 1
ATOM 4155 C C . GLY A 1 527 ? -20.103 -5.137 26.115 1.00 91.50 527 GLY A C 1
ATOM 4156 O O . GLY A 1 527 ? -21.276 -5.255 25.784 1.00 91.50 527 GLY A O 1
ATOM 4157 N N . TYR A 1 528 ? -19.370 -4.084 25.747 1.00 93.44 528 TYR A N 1
ATOM 4158 C CA . TYR A 1 528 ? -19.887 -2.959 24.950 1.00 93.44 528 TYR A CA 1
ATOM 4159 C C . TYR A 1 528 ? -19.128 -2.824 23.616 1.00 93.44 528 TYR A C 1
ATOM 4161 O O . TYR A 1 528 ? -18.360 -1.883 23.426 1.00 93.44 528 TYR A O 1
ATOM 4169 N N . PRO A 1 529 ? -19.300 -3.760 22.665 1.00 89.62 529 PRO A N 1
ATOM 4170 C CA . PRO A 1 529 ? -18.556 -3.754 21.401 1.00 89.62 529 PRO A CA 1
ATOM 4171 C C . PRO A 1 529 ? -18.974 -2.634 20.443 1.00 89.62 529 PRO A C 1
ATOM 4173 O O . PRO A 1 529 ? -18.259 -2.346 19.491 1.00 89.62 529 PRO A O 1
ATOM 4176 N N . MET A 1 530 ? -20.132 -2.013 20.679 1.00 90.19 5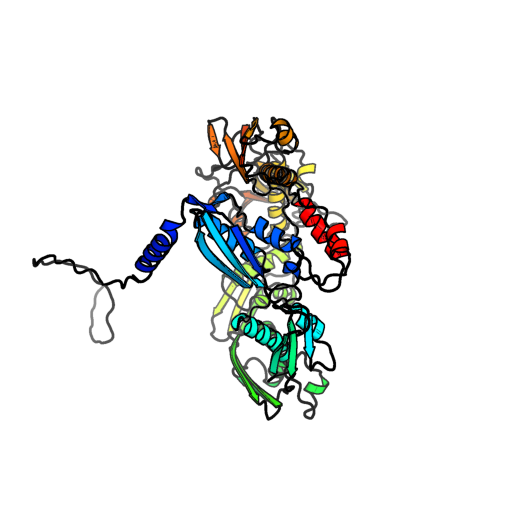30 MET A N 1
ATOM 4177 C CA . MET A 1 530 ? -20.645 -0.895 19.882 1.00 90.19 530 MET A CA 1
ATOM 4178 C C . MET A 1 530 ? -20.277 0.469 20.474 1.00 90.19 530 MET A C 1
ATOM 4180 O O . MET A 1 530 ? -20.798 1.482 20.007 1.00 90.19 530 MET A O 1
ATOM 4184 N N . ALA A 1 531 ? -19.427 0.497 21.506 1.00 93.62 531 ALA A N 1
ATOM 4185 C CA . ALA A 1 531 ? -19.012 1.739 22.128 1.00 93.62 531 ALA A CA 1
ATOM 4186 C C . ALA A 1 531 ? -18.289 2.629 21.111 1.00 93.62 531 ALA A C 1
ATOM 4188 O O . ALA A 1 531 ? -17.374 2.184 20.413 1.00 93.62 531 ALA A O 1
ATOM 4189 N N . ARG A 1 532 ? -18.687 3.898 21.041 1.00 95.12 532 ARG A N 1
ATOM 4190 C CA . ARG A 1 532 ? -18.013 4.919 20.238 1.00 95.12 532 ARG A CA 1
ATOM 4191 C C . ARG A 1 532 ? -17.437 5.983 21.145 1.00 95.12 532 ARG A C 1
ATOM 4193 O O . ARG A 1 532 ? -17.999 6.296 22.190 1.00 95.12 532 ARG A O 1
ATOM 4200 N N . VAL A 1 533 ? -16.312 6.545 20.729 1.00 96.12 533 VAL A N 1
ATOM 4201 C CA . VAL A 1 533 ? -15.657 7.631 21.449 1.00 96.12 533 VAL A CA 1
ATOM 4202 C C . VAL A 1 533 ? -15.407 8.755 20.468 1.00 96.12 533 VAL A C 1
ATOM 4204 O O . VAL A 1 533 ? -14.702 8.575 19.477 1.00 96.12 533 VAL A O 1
ATOM 4207 N N . THR A 1 534 ? -15.984 9.914 20.748 1.00 95.25 534 THR A N 1
ATOM 4208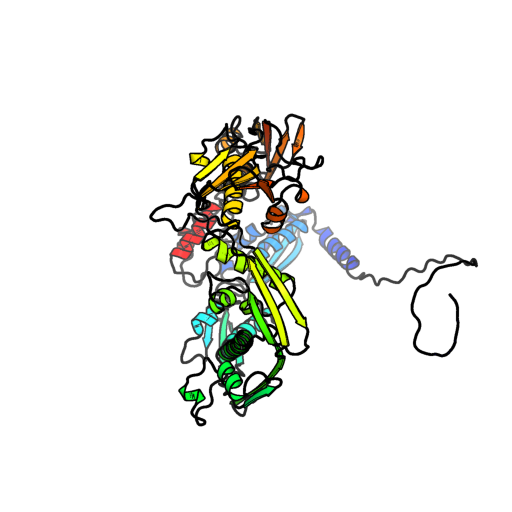 C CA . THR A 1 534 ? -15.660 11.160 20.058 1.00 95.25 534 THR A CA 1
ATOM 4209 C C . THR A 1 534 ? -14.772 11.997 20.968 1.00 95.25 534 THR A C 1
ATOM 4211 O O . THR A 1 534 ? -14.885 11.937 22.191 1.00 95.25 534 THR A O 1
ATOM 4214 N N . THR A 1 535 ? -13.834 12.747 20.393 1.00 94.31 535 THR A N 1
ATOM 4215 C CA . THR A 1 535 ? -12.964 13.630 21.178 1.00 94.31 535 THR A CA 1
ATOM 4216 C C . THR A 1 535 ? -13.063 15.040 20.644 1.00 94.31 535 THR A C 1
ATOM 4218 O O . THR A 1 535 ? -12.941 15.240 19.437 1.00 94.31 535 THR A O 1
ATOM 4221 N N . SER A 1 536 ? -13.224 16.002 21.546 1.00 93.44 536 SER A N 1
ATOM 4222 C CA . SER A 1 536 ? -13.082 17.420 21.243 1.00 93.44 536 SER A CA 1
ATOM 4223 C C . SER A 1 536 ? -11.932 18.041 22.025 1.00 93.44 536 SER A C 1
ATOM 4225 O O . SER A 1 536 ? -11.639 17.662 23.164 1.00 93.44 536 SER A O 1
ATOM 4227 N N . CYS A 1 537 ? -11.270 19.004 21.390 1.00 92.50 537 CYS A N 1
ATOM 4228 C CA . CYS A 1 537 ? -10.209 19.792 21.991 1.00 92.50 537 CYS A CA 1
ATOM 4229 C C . CYS A 1 537 ? -10.631 21.254 22.042 1.00 92.50 537 CYS A C 1
ATOM 4231 O O . CYS A 1 537 ? -11.147 21.801 21.072 1.00 92.50 537 CYS A O 1
ATOM 4233 N N . ARG A 1 538 ? -10.423 21.894 23.191 1.00 91.25 538 ARG A N 1
ATOM 4234 C CA . ARG A 1 538 ? -10.827 23.282 23.414 1.00 91.25 538 ARG A CA 1
ATOM 4235 C C . ARG A 1 538 ? -9.671 24.095 23.971 1.00 91.25 538 ARG A C 1
ATOM 4237 O O . ARG A 1 538 ? -9.036 23.681 24.944 1.00 91.25 538 ARG A O 1
ATOM 4244 N N . LEU A 1 539 ? -9.427 25.254 23.372 1.00 87.12 539 LEU A N 1
ATOM 4245 C CA . LEU A 1 539 ? -8.461 26.232 23.866 1.00 87.12 539 LEU A CA 1
ATOM 4246 C C . LEU A 1 539 ? -8.989 26.919 25.133 1.00 87.12 539 LEU A C 1
ATOM 4248 O O . LEU A 1 539 ? -10.189 26.881 25.433 1.00 87.12 539 LEU A O 1
ATOM 4252 N N . LEU A 1 540 ? -8.108 27.586 25.883 1.00 82.50 540 LEU A N 1
ATOM 4253 C CA . LEU A 1 540 ? -8.525 28.368 27.052 1.00 82.50 540 LEU A CA 1
ATOM 4254 C C . LEU A 1 540 ? -9.398 29.573 26.685 1.00 82.50 540 LEU A C 1
ATOM 4256 O O . LEU A 1 540 ? -10.246 29.966 27.484 1.00 82.50 540 LEU A O 1
ATOM 4260 N N . THR A 1 541 ? -9.249 30.093 25.466 1.00 82.25 541 THR A N 1
ATOM 4261 C CA . THR A 1 541 ? -10.117 31.127 24.875 1.00 82.25 541 THR A CA 1
ATOM 4262 C C . THR A 1 541 ? -11.570 30.672 24.728 1.00 82.25 541 THR A C 1
ATOM 4264 O O . THR A 1 541 ? -12.464 31.492 24.540 1.00 82.25 541 THR A O 1
ATOM 4267 N N . GLY A 1 542 ? -11.829 29.366 24.838 1.00 81.88 542 GLY A N 1
ATOM 4268 C CA . GLY A 1 542 ? -13.145 28.779 24.649 1.00 81.88 542 GLY A CA 1
ATOM 4269 C C . GLY A 1 542 ? -13.438 28.386 23.201 1.00 81.88 542 GLY A C 1
ATOM 4270 O O . GLY A 1 542 ? -14.530 27.882 22.950 1.00 81.88 542 GLY A O 1
ATOM 4271 N N . GLU A 1 543 ? -12.494 28.547 22.282 1.00 85.88 543 GLU A N 1
ATOM 4272 C CA . GLU A 1 543 ? -12.597 28.064 20.904 1.00 85.88 543 GLU A CA 1
ATOM 4273 C C . GLU A 1 543 ? -12.391 26.542 20.830 1.00 85.88 543 GLU A C 1
ATOM 4275 O O . GLU A 1 543 ? -11.524 25.989 21.515 1.00 85.88 543 GLU A O 1
ATOM 4280 N N . GLU A 1 544 ? -13.213 25.856 20.037 1.00 86.56 544 GLU A N 1
ATOM 4281 C CA . GLU A 1 544 ? -13.094 24.419 19.779 1.00 86.56 544 GLU A CA 1
ATOM 4282 C C . GLU A 1 544 ? -12.239 24.192 18.532 1.00 86.56 544 GLU A C 1
ATOM 4284 O O . GLU A 1 544 ? -12.499 24.764 17.477 1.00 86.56 544 GLU A O 1
ATOM 4289 N N . VAL A 1 545 ? -11.204 23.366 18.668 1.00 88.44 545 VAL A N 1
ATOM 4290 C CA . VAL A 1 545 ? -10.202 23.114 17.630 1.00 88.44 545 VAL A CA 1
ATOM 4291 C C . VAL A 1 545 ? -10.022 21.617 17.418 1.00 88.44 545 VAL A C 1
ATOM 4293 O O . VAL A 1 545 ? -10.282 20.799 18.306 1.00 88.44 545 VAL A O 1
ATOM 4296 N N . ALA A 1 546 ? -9.529 21.238 16.241 1.00 87.62 546 ALA A N 1
ATOM 4297 C CA . ALA A 1 546 ? -9.109 19.865 15.999 1.00 87.62 546 ALA A CA 1
ATOM 4298 C C . ALA A 1 546 ? -7.985 19.469 16.975 1.00 87.62 546 ALA A C 1
ATOM 4300 O O . ALA A 1 546 ? -7.069 20.251 17.237 1.00 87.62 546 ALA A O 1
ATOM 4301 N N . CYS A 1 547 ? -8.031 18.237 17.492 1.00 87.81 547 CYS A N 1
ATOM 4302 C CA . CYS A 1 547 ? -7.006 17.665 18.372 1.00 87.81 547 CYS A CA 1
ATOM 4303 C C . CYS A 1 547 ? -5.724 17.285 17.608 1.00 87.81 547 CYS A C 1
ATOM 4305 O O . CYS A 1 547 ? -5.233 16.162 17.717 1.00 87.81 547 CYS A O 1
ATOM 4307 N N . GLU A 1 548 ? -5.203 18.200 16.797 1.00 89.19 548 GLU A N 1
ATOM 4308 C CA . GLU A 1 548 ? -4.092 17.976 15.880 1.00 89.19 548 GLU A CA 1
ATOM 4309 C C . GLU A 1 548 ? -3.056 19.099 15.995 1.00 89.19 548 GLU A C 1
ATOM 4311 O O . GLU A 1 548 ? -3.304 20.151 16.592 1.00 89.19 548 GLU A O 1
ATOM 4316 N N . ALA A 1 549 ? -1.859 18.846 15.464 1.00 85.88 549 ALA A N 1
ATOM 4317 C CA . ALA A 1 549 ? -0.836 19.879 15.377 1.00 85.88 549 ALA A CA 1
ATOM 4318 C C . ALA A 1 549 ? -1.287 20.963 14.379 1.00 85.88 549 ALA A C 1
ATOM 4320 O O . ALA A 1 549 ? -1.838 20.606 13.331 1.00 85.88 549 ALA A O 1
ATOM 4321 N N . PRO A 1 550 ? -1.047 22.252 14.683 1.00 86.31 550 PRO A N 1
ATOM 4322 C CA . PRO A 1 550 ? -1.365 23.338 13.767 1.00 86.31 550 PRO A CA 1
ATOM 4323 C C . PRO A 1 550 ? -0.580 23.162 12.466 1.00 86.31 550 PRO A C 1
ATOM 4325 O O . PRO A 1 550 ? 0.567 22.703 12.481 1.00 86.31 550 PRO A O 1
ATOM 4328 N N . GLN A 1 551 ? -1.193 23.516 11.341 1.00 83.62 551 GLN A N 1
ATOM 4329 C CA . GLN A 1 551 ? -0.553 23.412 10.032 1.00 83.62 551 GLN A CA 1
ATOM 4330 C C . GLN A 1 551 ? -0.205 24.810 9.527 1.00 83.62 551 GLN A C 1
ATOM 4332 O O . GLN A 1 551 ? -0.945 25.768 9.744 1.00 83.62 551 GLN A O 1
ATOM 4337 N N . LEU A 1 552 ? 0.938 24.922 8.854 1.00 81.88 552 LEU A N 1
ATOM 4338 C CA . LEU A 1 552 ? 1.238 26.099 8.046 1.00 81.88 552 LEU A CA 1
ATOM 4339 C C . LEU A 1 552 ? 0.578 25.931 6.675 1.00 81.88 552 LEU A C 1
ATOM 4341 O O . LEU A 1 552 ? 0.540 24.806 6.162 1.00 81.88 552 LEU A O 1
ATOM 4345 N N . PRO A 1 553 ? 0.113 27.022 6.043 1.00 82.69 553 PRO A N 1
ATOM 4346 C CA . PRO A 1 553 ? -0.316 26.975 4.657 1.00 82.69 553 PRO A CA 1
ATOM 4347 C C . PRO A 1 553 ? 0.790 26.367 3.779 1.00 82.69 553 PRO A C 1
ATOM 4349 O O . PRO A 1 553 ? 1.959 26.732 3.935 1.00 82.69 553 PRO A O 1
ATOM 4352 N N . PRO A 1 554 ? 0.463 25.488 2.816 1.00 79.56 554 PRO A N 1
ATOM 4353 C CA . PRO A 1 554 ? 1.469 24.779 2.019 1.00 79.56 554 PRO A CA 1
ATOM 4354 C C . PRO A 1 554 ? 2.381 25.720 1.219 1.00 79.56 554 PRO A C 1
ATOM 4356 O O . PRO A 1 554 ? 3.510 25.373 0.918 1.00 79.56 554 PRO A O 1
ATOM 4359 N N . LYS A 1 555 ? 1.937 26.947 0.920 1.00 81.56 555 LYS A N 1
ATOM 4360 C CA . LYS A 1 555 ? 2.762 27.962 0.241 1.00 81.56 555 LYS A CA 1
ATOM 4361 C C . LYS A 1 555 ? 3.871 28.545 1.125 1.00 81.56 555 LYS A C 1
ATOM 4363 O O . LYS A 1 555 ? 4.821 29.113 0.597 1.00 81.56 555 LYS A O 1
ATOM 4368 N N . CYS A 1 556 ? 3.739 28.438 2.444 1.00 81.75 556 CYS A N 1
ATOM 4369 C CA . CYS A 1 556 ? 4.659 29.026 3.417 1.00 81.75 556 CYS A CA 1
ATOM 4370 C C . CYS A 1 556 ? 5.844 28.122 3.745 1.00 81.75 556 CYS A C 1
ATOM 4372 O O . CYS A 1 556 ? 6.891 28.620 4.160 1.00 81.75 556 CYS A O 1
ATOM 4374 N N . LYS A 1 557 ? 5.677 26.809 3.564 1.00 80.56 557 LYS A N 1
ATOM 4375 C CA . LYS A 1 557 ? 6.700 25.806 3.834 1.00 80.56 557 LYS A CA 1
ATOM 4376 C C . LYS A 1 557 ? 7.189 25.224 2.519 1.00 80.56 557 LYS A C 1
ATOM 4378 O O . LYS A 1 557 ? 6.404 24.678 1.755 1.00 80.56 557 LYS A O 1
ATOM 4383 N N . VAL A 1 558 ? 8.489 25.322 2.283 1.00 78.25 558 VAL A N 1
ATOM 4384 C CA . VAL A 1 558 ? 9.113 24.639 1.158 1.00 78.25 558 VAL A CA 1
ATOM 4385 C C . VAL A 1 558 ? 9.518 23.236 1.588 1.00 78.25 558 VAL A C 1
ATOM 4387 O O . VAL A 1 558 ? 10.319 23.051 2.510 1.00 78.25 558 VAL A O 1
ATOM 4390 N N . ASP A 1 559 ? 8.917 22.246 0.941 1.00 70.94 559 ASP A N 1
ATOM 4391 C CA . ASP A 1 559 ? 9.124 20.832 1.258 1.00 70.94 559 ASP A CA 1
ATOM 4392 C C . ASP A 1 559 ? 9.837 20.072 0.135 1.00 70.94 559 ASP A C 1
ATOM 4394 O O . ASP A 1 559 ? 10.317 18.962 0.371 1.00 70.94 559 ASP A O 1
ATOM 4398 N N . THR A 1 560 ? 9.951 20.661 -1.060 1.00 71.50 560 THR A N 1
ATOM 4399 C CA . THR A 1 560 ? 10.678 20.051 -2.175 1.00 71.50 560 THR A CA 1
ATOM 4400 C C . THR A 1 560 ? 12.103 20.581 -2.279 1.00 71.50 560 THR A C 1
ATOM 4402 O O . THR A 1 560 ? 12.401 21.733 -1.961 1.00 71.50 560 THR A O 1
ATOM 4405 N N . LEU A 1 561 ? 13.000 19.708 -2.734 1.00 68.00 561 LEU A N 1
ATOM 4406 C CA . LEU A 1 561 ? 14.409 20.033 -2.922 1.00 68.00 561 LEU A CA 1
ATOM 4407 C C . LEU A 1 561 ? 14.612 21.150 -3.954 1.00 68.00 561 LEU A C 1
ATOM 4409 O O . LEU A 1 561 ? 15.396 22.065 -3.719 1.00 68.00 561 LEU A O 1
ATOM 4413 N N . ASP A 1 562 ? 13.893 21.079 -5.072 1.00 67.62 562 ASP A N 1
ATOM 4414 C CA . ASP A 1 562 ? 14.056 22.018 -6.183 1.00 67.62 562 ASP A CA 1
ATOM 4415 C C . ASP A 1 562 ? 13.639 23.441 -5.757 1.00 67.62 562 ASP A C 1
ATOM 4417 O O . ASP A 1 562 ? 14.383 24.397 -5.967 1.00 67.62 562 ASP A O 1
ATOM 4421 N N . GLU A 1 563 ? 12.526 23.579 -5.031 1.00 73.12 563 GLU A N 1
ATOM 4422 C CA . GLU A 1 563 ? 12.095 24.868 -4.475 1.00 73.12 563 GLU A CA 1
ATOM 4423 C C . GLU A 1 563 ? 13.042 25.386 -3.372 1.00 73.12 563 GLU A C 1
ATOM 4425 O O . GLU A 1 563 ? 13.248 26.595 -3.255 1.00 73.12 563 GLU A O 1
ATOM 4430 N N . LEU A 1 564 ? 13.634 24.500 -2.553 1.00 73.56 564 LEU A N 1
ATOM 4431 C CA . LEU A 1 564 ? 14.612 24.904 -1.532 1.00 73.56 564 LEU A CA 1
ATOM 4432 C C . LEU A 1 564 ? 15.859 25.512 -2.179 1.00 73.56 564 LEU A C 1
ATOM 4434 O O . LEU A 1 564 ? 16.373 26.514 -1.684 1.00 73.56 564 LEU A O 1
ATOM 4438 N N . GLN A 1 565 ? 16.329 24.927 -3.283 1.00 68.38 565 GLN A N 1
ATOM 4439 C CA . GLN A 1 565 ? 17.508 25.400 -4.011 1.00 68.38 565 GLN A CA 1
ATOM 4440 C C . GLN A 1 565 ? 17.301 26.789 -4.624 1.00 68.38 565 GLN A C 1
ATOM 4442 O O . GLN A 1 565 ? 18.220 27.607 -4.580 1.00 68.38 565 GLN A O 1
ATOM 4447 N N . GLU A 1 566 ? 16.103 27.093 -5.132 1.00 73.88 566 GLU A N 1
ATOM 4448 C CA . GLU A 1 566 ? 15.759 28.435 -5.632 1.00 73.88 566 GLU A CA 1
ATOM 4449 C C . GLU A 1 566 ? 15.812 29.512 -4.537 1.00 73.88 566 GLU A C 1
ATOM 4451 O O . GLU A 1 566 ? 16.051 30.686 -4.822 1.00 73.88 566 GLU A O 1
ATOM 4456 N N . MET A 1 567 ? 15.618 29.118 -3.276 1.00 77.06 567 MET A N 1
ATOM 4457 C CA . MET A 1 567 ? 15.635 30.008 -2.112 1.00 77.06 567 MET A CA 1
ATOM 4458 C C . MET A 1 567 ? 16.993 30.074 -1.400 1.00 77.06 567 MET A C 1
ATOM 4460 O O . MET A 1 567 ? 17.127 30.759 -0.381 1.00 77.06 567 MET A O 1
ATOM 4464 N N . CYS A 1 568 ? 18.009 29.383 -1.914 1.00 81.44 568 CYS A N 1
ATOM 4465 C CA . CYS A 1 568 ? 19.353 29.428 -1.359 1.00 81.44 568 CYS A CA 1
ATOM 4466 C C . CYS A 1 568 ? 20.141 30.629 -1.910 1.00 81.44 568 CYS A C 1
ATOM 4468 O O . CYS A 1 568 ? 20.263 30.819 -3.119 1.00 81.44 568 CYS A O 1
ATOM 4470 N N . VAL A 1 569 ? 20.739 31.425 -1.021 1.00 81.00 569 VAL A N 1
ATOM 4471 C CA . VAL A 1 569 ? 21.540 32.605 -1.383 1.00 81.00 569 VAL A CA 1
ATOM 4472 C C . VAL A 1 569 ? 22.983 32.417 -0.932 1.00 81.00 569 VAL A C 1
ATOM 4474 O O . VAL A 1 569 ? 23.259 32.207 0.251 1.00 81.00 569 VAL A O 1
ATOM 4477 N N . TRP A 1 570 ? 23.919 32.539 -1.875 1.00 75.00 570 TRP A N 1
ATOM 4478 C CA . TRP A 1 570 ? 25.348 32.573 -1.572 1.00 75.00 570 TRP A CA 1
ATOM 4479 C C . TRP A 1 570 ? 25.737 33.921 -0.969 1.00 75.00 570 TRP A C 1
ATOM 4481 O O . TRP A 1 570 ? 25.460 34.976 -1.545 1.00 75.00 570 TRP A O 1
ATOM 4491 N N . ARG A 1 571 ? 26.435 33.897 0.170 1.00 75.31 571 ARG A N 1
ATOM 4492 C CA . ARG A 1 571 ? 27.109 35.077 0.721 1.00 75.31 571 ARG A CA 1
ATOM 4493 C C . ARG A 1 571 ? 28.618 34.926 0.576 1.00 75.31 571 ARG A C 1
ATOM 4495 O O . ARG A 1 571 ? 29.196 33.923 0.982 1.00 75.31 571 ARG A O 1
ATOM 4502 N N . SER A 1 572 ? 29.250 35.952 0.008 1.00 58.78 572 SER A N 1
ATOM 4503 C CA . SER A 1 572 ? 30.707 36.073 -0.059 1.00 58.78 572 SER A CA 1
ATOM 4504 C C . SER A 1 572 ? 31.233 36.531 1.304 1.00 58.78 572 SER A C 1
ATOM 4506 O O . SER A 1 572 ? 31.313 37.721 1.598 1.00 58.78 572 SER A O 1
ATOM 4508 N N . LEU A 1 573 ? 31.524 35.562 2.166 1.00 62.75 573 LEU A N 1
ATOM 4509 C CA . LEU A 1 573 ? 32.325 35.711 3.380 1.00 62.75 573 LEU A CA 1
ATOM 4510 C C . LEU A 1 573 ? 33.737 35.142 3.085 1.00 62.75 573 LEU A C 1
ATOM 4512 O O . LEU A 1 573 ? 33.940 34.558 2.018 1.00 62.75 573 LEU A O 1
ATOM 4516 N N . PRO A 1 574 ? 34.751 35.305 3.961 1.00 65.19 574 PRO A N 1
ATOM 4517 C CA . PRO A 1 574 ? 36.049 34.630 3.787 1.00 65.19 574 PRO A CA 1
ATOM 4518 C C . PRO A 1 574 ? 35.936 33.093 3.680 1.00 65.19 574 PRO A C 1
ATOM 4520 O O . PRO A 1 574 ? 36.846 32.445 3.168 1.00 65.19 574 PRO A O 1
ATOM 4523 N N . THR A 1 575 ? 34.814 32.524 4.125 1.00 66.44 575 THR A N 1
ATOM 4524 C CA . THR A 1 575 ? 34.327 31.167 3.849 1.00 66.44 575 THR A CA 1
ATOM 4525 C C . THR A 1 575 ? 33.100 31.236 2.930 1.00 66.44 575 THR A C 1
ATOM 4527 O O . THR A 1 575 ? 32.299 32.165 3.029 1.00 66.44 575 THR A O 1
ATOM 4530 N N . ALA A 1 576 ? 32.924 30.278 2.012 1.00 68.69 576 ALA A N 1
ATOM 4531 C CA . ALA A 1 576 ? 31.715 30.236 1.192 1.00 68.69 576 ALA A CA 1
ATOM 4532 C C . ALA A 1 576 ? 30.540 29.729 2.049 1.00 68.69 576 ALA A C 1
ATOM 4534 O O . ALA A 1 576 ? 30.552 28.595 2.534 1.00 68.69 576 ALA A O 1
ATOM 4535 N N . THR A 1 577 ? 29.532 30.578 2.261 1.00 77.19 577 THR A N 1
ATOM 4536 C CA . THR A 1 577 ? 28.335 30.230 3.040 1.00 77.19 577 THR A CA 1
ATOM 4537 C C . THR A 1 577 ? 27.106 30.266 2.140 1.00 77.19 577 THR A C 1
ATOM 4539 O O . THR A 1 577 ? 26.793 31.305 1.548 1.00 77.19 577 THR A O 1
ATOM 4542 N N . LEU A 1 578 ? 26.395 29.142 2.061 1.00 79.69 578 LEU A N 1
ATOM 4543 C CA . LEU A 1 578 ? 25.094 29.039 1.412 1.00 79.69 578 LEU A CA 1
ATOM 4544 C C . LEU A 1 578 ? 24.002 29.059 2.479 1.00 79.69 578 LEU A C 1
ATOM 4546 O O . LEU A 1 578 ? 23.957 28.193 3.350 1.00 79.69 578 LEU A O 1
ATOM 4550 N N . ILE A 1 579 ? 23.125 30.054 2.407 1.00 80.69 579 ILE A N 1
ATOM 4551 C CA . ILE A 1 579 ? 22.016 30.225 3.347 1.00 80.69 579 ILE A CA 1
ATOM 4552 C C . ILE A 1 579 ? 20.733 29.819 2.639 1.00 80.69 579 ILE A C 1
ATOM 4554 O O . ILE A 1 579 ? 20.378 30.440 1.639 1.00 80.69 579 ILE A O 1
ATOM 4558 N N . CYS A 1 580 ? 20.030 28.819 3.168 1.00 80.56 580 CYS A N 1
ATOM 4559 C CA . CYS A 1 580 ? 18.783 28.322 2.598 1.00 80.56 580 CYS A CA 1
ATOM 4560 C C . CYS A 1 580 ? 17.630 28.551 3.580 1.00 80.56 580 CYS A C 1
ATOM 4562 O O . CYS A 1 580 ? 17.583 27.992 4.682 1.00 80.56 580 CYS A O 1
ATOM 4564 N N . GLN A 1 581 ? 16.683 29.398 3.181 1.00 82.38 581 GLN A N 1
ATOM 4565 C CA . GLN A 1 581 ? 15.470 29.652 3.954 1.00 82.38 581 GLN A CA 1
ATOM 4566 C C . GLN A 1 581 ? 14.384 28.659 3.545 1.00 82.38 581 GLN A C 1
ATOM 4568 O O . GLN A 1 581 ? 14.056 28.545 2.369 1.00 82.38 581 GLN A O 1
ATOM 4573 N N . ARG A 1 582 ? 13.819 27.941 4.523 1.00 80.31 582 ARG A N 1
ATOM 4574 C CA . ARG A 1 582 ? 12.742 26.970 4.278 1.00 80.31 582 ARG A CA 1
ATOM 4575 C C . ARG A 1 582 ? 11.354 27.593 4.398 1.00 80.31 582 ARG A C 1
ATOM 4577 O O . ARG A 1 582 ? 10.410 27.132 3.757 1.00 80.31 582 ARG A O 1
ATOM 4584 N N . MET A 1 583 ? 11.226 28.614 5.239 1.00 78.81 583 MET A N 1
ATOM 4585 C CA . MET A 1 583 ? 9.999 29.391 5.356 1.00 78.81 583 MET A CA 1
ATOM 4586 C C . MET A 1 583 ? 10.069 30.621 4.460 1.00 78.81 583 MET A C 1
ATOM 4588 O O . MET A 1 583 ? 11.082 31.322 4.445 1.00 78.81 583 MET A O 1
ATOM 4592 N N . ARG A 1 584 ? 8.979 30.891 3.738 1.00 76.75 584 ARG A N 1
ATOM 4593 C CA . ARG A 1 584 ? 8.818 32.165 3.034 1.00 76.75 584 ARG A CA 1
ATOM 4594 C C . ARG A 1 584 ? 8.561 33.267 4.056 1.00 76.75 584 ARG A C 1
ATOM 4596 O O . ARG A 1 584 ? 7.708 33.113 4.927 1.00 76.75 584 ARG A O 1
ATOM 4603 N N . ASP A 1 585 ? 9.287 34.370 3.930 1.00 67.00 585 ASP A N 1
ATOM 4604 C CA . ASP A 1 585 ? 9.064 35.571 4.735 1.00 67.00 585 ASP A CA 1
ATOM 4605 C C . ASP A 1 585 ? 7.883 36.361 4.135 1.00 67.00 585 ASP A C 1
ATOM 4607 O O . ASP A 1 585 ? 8.063 37.312 3.376 1.00 67.00 585 ASP A O 1
ATOM 4611 N N . ASP A 1 586 ? 6.659 35.872 4.370 1.00 65.00 586 ASP A N 1
ATOM 4612 C CA . ASP A 1 586 ? 5.402 36.499 3.938 1.00 65.00 586 ASP A CA 1
ATOM 4613 C C . ASP A 1 586 ? 4.530 36.802 5.165 1.00 65.00 586 ASP A C 1
ATOM 4615 O O . ASP A 1 586 ? 4.367 35.971 6.062 1.00 65.00 586 ASP A O 1
ATOM 4619 N N . ALA A 1 587 ? 3.923 37.990 5.186 1.00 64.62 587 ALA A N 1
ATOM 4620 C CA . ALA A 1 587 ? 3.038 38.445 6.255 1.00 64.62 587 ALA A CA 1
ATOM 4621 C C . ALA A 1 587 ? 1.801 37.541 6.450 1.00 64.62 587 ALA A C 1
ATOM 4623 O O . ALA A 1 587 ? 1.168 37.592 7.503 1.00 64.62 587 ALA A O 1
ATOM 4624 N N . HIS A 1 588 ? 1.464 36.709 5.459 1.00 71.12 588 HIS A N 1
ATOM 4625 C CA . HIS A 1 588 ? 0.332 35.775 5.498 1.00 71.12 588 HIS A CA 1
ATOM 4626 C C . HIS A 1 588 ? 0.690 34.377 6.030 1.00 71.12 588 HIS A C 1
ATOM 4628 O O . HIS A 1 588 ? -0.177 33.508 6.091 1.00 71.12 588 HIS A O 1
ATOM 4634 N N . CYS A 1 589 ? 1.945 34.132 6.413 1.00 75.38 589 CYS A N 1
ATOM 4635 C CA . CYS A 1 589 ? 2.397 32.829 6.893 1.00 75.38 589 CYS A CA 1
ATOM 4636 C C . CYS A 1 589 ? 2.231 32.677 8.408 1.00 75.38 589 CYS A C 1
ATOM 4638 O O . CYS A 1 589 ? 3.201 32.680 9.166 1.00 75.38 589 CYS A O 1
ATOM 4640 N N . SER A 1 590 ? 0.981 32.524 8.850 1.00 78.56 590 SER A N 1
ATOM 4641 C CA . SER A 1 590 ? 0.633 32.166 10.227 1.00 78.56 590 SER A CA 1
ATOM 4642 C C . SER A 1 590 ? 0.155 30.714 10.328 1.00 78.56 590 SER A C 1
ATOM 4644 O O . SER A 1 590 ? -0.282 30.103 9.355 1.00 78.56 590 SER A O 1
ATOM 4646 N N . TYR A 1 591 ? 0.280 30.135 11.522 1.00 80.50 591 TYR A N 1
ATOM 4647 C CA . TYR A 1 591 ? -0.271 28.814 11.814 1.00 80.50 591 TYR A CA 1
ATOM 4648 C C . TYR A 1 591 ? -1.801 28.872 11.833 1.00 80.50 591 TYR A C 1
ATOM 4650 O O . TYR A 1 591 ? -2.374 29.705 12.538 1.00 80.50 591 TYR A O 1
ATOM 4658 N N . GLU A 1 592 ? -2.447 27.953 11.118 1.00 75.81 592 GLU A N 1
ATOM 4659 C CA . GLU A 1 592 ? -3.902 27.829 11.068 1.00 75.81 592 GLU A CA 1
ATOM 4660 C C . GLU A 1 592 ? -4.369 26.527 11.734 1.00 75.81 592 GLU A C 1
ATOM 4662 O O . GLU A 1 592 ? -3.782 25.453 11.554 1.00 75.81 592 GLU A O 1
ATOM 4667 N N . GLY A 1 593 ? -5.464 26.628 12.494 1.00 69.31 593 GLY A N 1
ATOM 4668 C CA . GLY A 1 593 ? -6.088 25.497 13.182 1.00 69.31 593 GLY A CA 1
ATOM 4669 C C . GLY A 1 593 ? -5.214 24.849 14.265 1.00 69.31 593 GLY A C 1
ATOM 4670 O O . GLY A 1 593 ? -4.082 25.247 14.521 1.00 69.31 593 GLY A O 1
ATOM 4671 N N . GLY A 1 594 ? -5.755 23.821 14.923 1.00 70.88 594 GLY A N 1
ATOM 4672 C CA . GLY A 1 594 ? -5.031 23.030 15.924 1.00 70.88 594 GLY A CA 1
ATOM 4673 C C . GLY A 1 594 ? -4.731 23.760 17.239 1.00 70.88 594 GLY A C 1
ATOM 4674 O O . GLY A 1 594 ? -5.269 24.824 17.546 1.00 70.88 594 GLY A O 1
ATOM 4675 N N . ALA A 1 595 ? -3.880 23.147 18.063 1.00 71.31 595 ALA A N 1
ATOM 4676 C CA . ALA A 1 595 ? -3.544 23.668 19.384 1.00 71.31 595 ALA A CA 1
ATOM 4677 C C . ALA A 1 595 ? -2.326 24.605 19.333 1.00 71.31 595 ALA A C 1
ATOM 4679 O O . ALA A 1 595 ? -1.182 24.162 19.401 1.00 71.31 595 ALA A O 1
ATOM 4680 N N . ILE A 1 596 ? -2.584 25.907 19.198 1.00 72.31 596 ILE A N 1
ATOM 4681 C CA . ILE A 1 596 ? -1.553 26.964 19.180 1.00 72.31 596 ILE A CA 1
ATOM 4682 C C . ILE A 1 596 ? -1.250 27.562 20.565 1.00 72.31 596 ILE A C 1
ATOM 4684 O O . ILE A 1 596 ? -0.325 28.359 20.706 1.00 72.31 596 ILE A O 1
ATOM 4688 N N . ASP A 1 597 ? -2.038 27.199 21.579 1.00 76.75 597 ASP A N 1
ATOM 4689 C CA . ASP A 1 597 ? -1.932 27.723 22.943 1.00 76.75 597 ASP A CA 1
ATOM 4690 C C . ASP A 1 597 ? -1.030 26.834 23.824 1.00 76.75 597 ASP A C 1
ATOM 4692 O O . ASP A 1 597 ? -0.781 25.659 23.536 1.00 76.75 597 ASP A O 1
ATOM 4696 N N . GLU A 1 598 ? -0.558 27.378 24.943 1.00 84.31 598 GLU A N 1
ATOM 4697 C CA . GLU A 1 598 ? 0.238 26.659 25.948 1.00 84.31 598 GLU A CA 1
ATOM 4698 C C . GLU A 1 598 ? -0.587 25.590 26.671 1.00 84.31 598 GLU A C 1
ATOM 4700 O O . GLU A 1 598 ? -0.040 24.668 27.281 1.00 84.31 598 GLU A O 1
ATOM 4705 N N . ARG A 1 599 ? -1.916 25.711 26.624 1.00 89.12 599 ARG A N 1
ATOM 4706 C CA . ARG A 1 599 ? -2.850 24.897 27.395 1.00 89.12 599 ARG A CA 1
ATOM 4707 C C . ARG A 1 599 ? -4.066 24.515 26.563 1.00 89.12 599 ARG A C 1
ATOM 4709 O O . ARG A 1 599 ? -4.721 25.362 25.965 1.00 89.12 599 ARG A O 1
ATOM 4716 N N . ILE A 1 600 ? -4.402 23.230 26.589 1.00 91.69 600 ILE A N 1
ATOM 4717 C CA . ILE A 1 600 ? -5.561 22.672 25.889 1.00 91.69 600 ILE A CA 1
ATOM 4718 C C . ILE A 1 600 ? -6.390 21.795 26.822 1.00 91.69 600 ILE A C 1
ATOM 4720 O O . ILE A 1 600 ? -5.850 21.057 27.647 1.00 91.69 600 ILE A O 1
ATOM 4724 N N . ARG A 1 601 ? -7.714 21.864 26.699 1.00 93.75 601 ARG A N 1
ATOM 4725 C CA . ARG A 1 601 ? -8.637 20.947 27.372 1.00 93.75 601 ARG A CA 1
ATOM 4726 C C . ARG A 1 601 ? -9.056 19.860 26.398 1.00 93.75 601 ARG A C 1
ATOM 4728 O O . ARG A 1 601 ? -9.509 20.170 25.298 1.00 93.75 601 ARG A O 1
ATOM 4735 N N . VAL A 1 602 ? -8.923 18.607 26.812 1.00 94.44 602 VAL A N 1
ATOM 4736 C CA . VAL A 1 602 ? -9.292 17.432 26.018 1.00 94.44 602 VAL A CA 1
ATOM 4737 C C . VAL A 1 602 ? -10.524 16.806 26.648 1.00 94.44 602 VAL A C 1
ATOM 4739 O O . VAL A 1 602 ? -10.533 16.515 27.844 1.00 94.44 602 VAL A O 1
ATOM 4742 N N . ARG A 1 603 ? -11.572 16.601 25.854 1.00 94.94 603 ARG A N 1
ATOM 4743 C CA . ARG A 1 603 ? -12.788 15.933 26.306 1.00 94.94 603 ARG A CA 1
ATOM 4744 C C . ARG A 1 603 ? -13.061 14.722 25.439 1.00 94.94 603 ARG A C 1
ATOM 4746 O O . ARG A 1 603 ? -13.313 14.859 24.246 1.00 94.94 603 ARG A O 1
ATOM 4753 N N . HIS A 1 604 ? -13.084 13.555 26.063 1.00 96.38 604 HIS A N 1
ATOM 4754 C CA . HIS A 1 604 ? -13.597 12.340 25.450 1.00 96.38 604 HIS A CA 1
ATOM 4755 C C . HIS A 1 604 ? -15.087 12.217 25.774 1.00 96.38 604 HIS A C 1
ATOM 4757 O O . HIS A 1 604 ? -15.499 12.350 26.928 1.00 96.38 604 HIS A O 1
ATOM 4763 N N . HIS A 1 605 ? -15.913 11.986 24.764 1.00 96.25 605 HIS A N 1
ATOM 4764 C CA . HIS A 1 605 ? -17.325 11.677 24.917 1.00 96.25 605 HIS A CA 1
ATOM 4765 C C . HIS A 1 605 ? -17.569 10.235 24.490 1.00 96.25 605 HIS A C 1
ATOM 4767 O O . HIS A 1 605 ? -17.317 9.860 23.345 1.00 96.25 605 HIS A O 1
ATOM 4773 N N . VAL A 1 606 ? -18.017 9.421 25.440 1.00 96.81 606 VAL A N 1
ATOM 4774 C CA . VAL A 1 606 ? -18.267 7.997 25.247 1.00 96.81 606 VAL A CA 1
ATOM 4775 C C . VAL A 1 606 ? -19.752 7.774 25.000 1.00 96.81 606 VAL A C 1
ATOM 4777 O O . VAL A 1 606 ? -20.590 8.035 25.861 1.00 96.81 606 VAL A O 1
ATOM 4780 N N . GLU A 1 607 ? -20.066 7.216 23.839 1.00 96.25 607 GLU A N 1
ATOM 4781 C CA . GLU A 1 607 ? -21.351 6.596 23.545 1.00 96.25 607 GLU A CA 1
ATOM 4782 C C . GLU A 1 607 ? -21.215 5.094 23.802 1.00 96.25 607 GLU A C 1
ATOM 4784 O O . GLU A 1 607 ? -20.766 4.348 22.939 1.00 96.25 607 GLU A O 1
ATOM 4789 N N . GLU A 1 608 ? -21.572 4.633 25.000 1.00 92.75 608 GLU A N 1
ATOM 4790 C CA . GLU A 1 608 ? -21.308 3.251 25.442 1.00 92.75 608 GLU A CA 1
ATOM 4791 C C . GLU A 1 608 ? -22.004 2.188 24.572 1.00 92.75 608 GLU A C 1
ATOM 4793 O O . GLU A 1 608 ? -21.508 1.074 24.417 1.00 92.75 608 GLU A O 1
ATOM 4798 N N . GLY A 1 609 ? -23.159 2.523 23.992 1.00 90.69 609 GLY A N 1
ATOM 4799 C CA . GLY A 1 609 ? -24.019 1.549 23.325 1.00 90.69 609 GLY A CA 1
ATOM 4800 C C . GLY A 1 609 ? -24.625 0.526 24.302 1.00 90.69 609 GLY A C 1
ATOM 4801 O O . GLY A 1 609 ? -24.502 0.655 25.523 1.00 90.69 609 GLY A O 1
ATOM 4802 N N . PRO A 1 610 ? -25.348 -0.486 23.797 1.00 91.75 610 PRO A N 1
ATOM 4803 C CA . PRO A 1 610 ? -25.922 -1.525 24.641 1.00 91.75 610 PRO A CA 1
ATOM 4804 C C . PRO A 1 610 ? -24.849 -2.502 25.134 1.00 91.75 610 PRO A C 1
ATOM 4806 O O . PRO A 1 610 ? -23.956 -2.896 24.381 1.00 91.75 610 PRO A O 1
ATOM 4809 N N . ARG A 1 611 ? -24.991 -2.968 26.382 1.00 93.19 611 ARG A N 1
ATOM 4810 C CA . ARG A 1 611 ? -24.228 -4.121 26.866 1.00 93.19 611 ARG A CA 1
ATOM 4811 C C . ARG A 1 611 ? -24.767 -5.377 26.204 1.00 93.19 611 ARG A C 1
ATOM 4813 O O . ARG A 1 611 ? -25.949 -5.686 26.353 1.00 93.19 611 ARG A O 1
ATOM 4820 N N . VAL A 1 612 ? -23.907 -6.119 25.526 1.00 91.06 612 VAL A N 1
ATOM 4821 C CA . VAL A 1 612 ? -24.287 -7.348 24.838 1.00 91.06 612 VAL A CA 1
ATOM 4822 C C . VAL A 1 612 ? -23.626 -8.556 25.490 1.00 91.06 612 VAL A C 1
ATOM 4824 O O . VAL A 1 612 ? -22.488 -8.520 25.970 1.00 91.06 612 VAL A O 1
ATOM 4827 N N . ARG A 1 613 ? -24.389 -9.642 25.540 1.00 90.69 613 ARG A N 1
ATOM 4828 C CA . ARG A 1 613 ? -23.904 -10.959 25.935 1.00 90.69 613 ARG A CA 1
ATOM 4829 C C . ARG A 1 613 ? -23.702 -11.792 24.689 1.00 90.69 613 ARG A C 1
ATOM 4831 O O . ARG A 1 613 ? -24.390 -11.593 23.689 1.00 90.69 613 ARG A O 1
ATOM 4838 N N . VAL A 1 614 ? -22.769 -12.724 24.777 1.00 88.75 614 VAL A N 1
ATOM 4839 C CA . VAL A 1 614 ? -22.644 -13.794 23.802 1.00 88.75 614 VAL A CA 1
ATOM 4840 C C . VAL A 1 614 ? -23.959 -14.554 23.839 1.00 88.75 614 VAL A C 1
ATOM 4842 O O . VAL A 1 614 ? -24.334 -15.123 24.868 1.00 88.75 614 VAL A O 1
ATOM 4845 N N . GLY A 1 615 ? -24.682 -14.499 22.726 1.00 82.75 615 GLY A N 1
ATOM 4846 C CA . GLY A 1 615 ? -25.826 -15.361 22.510 1.00 82.75 615 GLY A CA 1
ATOM 4847 C C . GLY A 1 615 ? -25.363 -16.801 22.338 1.00 82.75 615 GLY A C 1
ATOM 4848 O O . GLY A 1 615 ? -24.324 -17.244 22.840 1.00 82.75 615 GLY A O 1
ATOM 4849 N N . GLU A 1 616 ? -26.131 -17.566 21.597 1.00 80.31 616 GLU A N 1
ATOM 4850 C CA . GLU A 1 616 ? -25.685 -18.903 21.275 1.00 80.31 616 GLU A CA 1
ATOM 4851 C C . GLU A 1 616 ? -24.574 -18.915 20.233 1.00 80.31 616 GLU A C 1
ATOM 4853 O O . GLU A 1 616 ? -24.625 -18.213 19.224 1.00 80.31 616 GLU A O 1
ATOM 4858 N N . VAL A 1 617 ? -23.569 -19.754 20.482 1.00 84.88 617 VAL A N 1
ATOM 4859 C CA . VAL A 1 617 ? -22.487 -19.986 19.530 1.00 84.88 617 VAL A CA 1
ATOM 4860 C C . VAL A 1 617 ? -22.897 -21.119 18.599 1.00 84.88 617 VAL A C 1
ATOM 4862 O O . VAL A 1 617 ? -22.863 -22.302 18.958 1.00 84.88 617 VAL A O 1
ATOM 4865 N N . LEU A 1 618 ? -23.289 -20.751 17.384 1.00 81.81 618 LEU A N 1
ATOM 4866 C CA . LEU A 1 618 ? -23.640 -21.705 16.343 1.00 81.81 618 LEU A CA 1
ATOM 4867 C C . LEU A 1 618 ? -22.395 -22.134 15.567 1.00 81.81 618 LEU A C 1
ATOM 4869 O O . LEU A 1 618 ? -21.620 -21.303 15.098 1.00 81.81 618 LEU A O 1
ATOM 4873 N N . LEU A 1 619 ? -22.222 -23.445 15.402 1.00 84.69 619 LEU A N 1
ATOM 4874 C CA . LEU A 1 619 ? -21.140 -24.009 14.602 1.00 84.69 619 LEU A CA 1
ATOM 4875 C C . LEU A 1 619 ? -21.655 -24.397 13.222 1.00 84.69 619 LEU A C 1
ATOM 4877 O O . LEU A 1 619 ? -22.647 -25.114 13.089 1.00 84.69 619 LEU A O 1
ATOM 4881 N N . LYS A 1 620 ? -20.938 -23.956 12.192 1.00 82.19 620 LYS A N 1
ATOM 4882 C CA . LYS A 1 620 ? -21.241 -24.241 10.792 1.00 82.19 620 LYS A CA 1
ATOM 4883 C C . LYS A 1 620 ? -20.006 -24.804 10.096 1.00 82.19 620 LYS A C 1
ATOM 4885 O O . LYS A 1 620 ? -18.893 -24.360 10.347 1.00 82.19 620 LYS A O 1
ATOM 4890 N N . GLY A 1 621 ? -20.207 -25.790 9.222 1.00 82.00 621 GLY A N 1
ATOM 4891 C CA . GLY A 1 621 ? -19.129 -26.358 8.402 1.00 82.00 621 GLY A CA 1
ATOM 4892 C C . GLY A 1 621 ? -18.233 -27.387 9.102 1.00 82.00 621 GLY A C 1
ATOM 4893 O O . GLY A 1 621 ? -17.257 -27.842 8.513 1.00 82.00 621 GLY A O 1
ATOM 4894 N N . ASN A 1 622 ? -18.554 -27.798 10.331 1.00 85.44 622 ASN A N 1
ATOM 4895 C CA . ASN A 1 622 ? -17.847 -28.887 10.999 1.00 85.44 622 ASN A CA 1
ATOM 4896 C C . ASN A 1 622 ? -18.426 -30.251 10.583 1.00 85.44 622 ASN A C 1
ATOM 4898 O O . ASN A 1 622 ? -19.473 -30.663 11.076 1.00 85.44 622 ASN A O 1
ATOM 4902 N N . PHE A 1 623 ? -17.745 -30.955 9.675 1.00 81.38 623 PHE A N 1
ATOM 4903 C CA . PHE A 1 623 ? -18.245 -32.213 9.097 1.00 81.38 623 PHE A CA 1
ATOM 4904 C C . PHE A 1 623 ? -17.578 -33.488 9.629 1.00 81.38 623 PHE A C 1
ATOM 4906 O O . PHE A 1 623 ? -18.078 -34.583 9.363 1.00 81.38 623 PHE A O 1
ATOM 4913 N N . LYS A 1 624 ? -16.428 -33.368 10.303 1.00 83.12 624 LYS A N 1
ATOM 4914 C CA . LYS A 1 624 ? -15.586 -34.510 10.712 1.00 83.12 624 LYS A CA 1
ATOM 4915 C C . LYS A 1 624 ? -15.205 -34.499 12.190 1.00 83.12 624 LYS A C 1
ATOM 4917 O O . LYS A 1 624 ? -14.934 -35.560 12.742 1.00 83.12 624 LYS A O 1
ATOM 4922 N N . THR A 1 625 ? -15.153 -33.326 12.810 1.00 87.88 625 THR A N 1
ATOM 4923 C CA . THR A 1 625 ? -14.613 -33.143 14.159 1.00 87.88 625 THR A CA 1
ATOM 4924 C C . THR A 1 625 ? -15.749 -33.095 15.179 1.00 87.88 625 THR A C 1
ATOM 4926 O O . THR A 1 625 ? -16.887 -32.770 14.841 1.00 87.88 625 THR A O 1
ATOM 4929 N N . SER A 1 626 ? -15.474 -33.406 16.447 1.00 87.50 626 SER A N 1
ATOM 4930 C CA . SER A 1 626 ? -16.467 -33.211 17.510 1.00 87.50 626 SER A CA 1
ATOM 4931 C C . SER A 1 626 ? -16.728 -31.719 17.739 1.00 87.50 626 SER A C 1
ATOM 4933 O O . SER A 1 626 ? -15.788 -30.936 17.878 1.00 87.50 626 SER A O 1
ATOM 4935 N N . ALA A 1 627 ? -18.003 -31.329 17.823 1.00 85.62 627 ALA A N 1
ATOM 4936 C CA . ALA A 1 627 ? -18.394 -29.972 18.208 1.00 85.62 627 ALA A CA 1
ATOM 4937 C C . ALA A 1 627 ? -17.873 -29.603 19.608 1.00 85.62 627 ALA A C 1
ATOM 4939 O O . ALA A 1 627 ? -17.522 -28.455 19.848 1.00 85.62 627 ALA A O 1
ATOM 4940 N N . GLU A 1 628 ? -17.759 -30.580 20.511 1.00 87.69 628 GLU A N 1
ATOM 4941 C CA . GLU A 1 628 ? -17.245 -30.378 21.868 1.00 87.69 628 GLU A CA 1
ATOM 4942 C C . GLU A 1 628 ? -15.786 -29.909 21.874 1.00 87.69 628 GLU A C 1
ATOM 4944 O O . GLU A 1 628 ? -15.430 -29.028 22.652 1.00 87.69 628 GLU A O 1
ATOM 4949 N N . LEU A 1 629 ? -14.958 -30.424 20.955 1.00 88.19 629 LEU A N 1
ATOM 4950 C CA . LEU A 1 629 ? -13.583 -29.952 20.784 1.00 88.19 629 LEU A CA 1
ATOM 4951 C C . LEU A 1 629 ? -13.567 -28.467 20.405 1.00 88.19 629 LEU A C 1
ATOM 4953 O O . LEU A 1 629 ? -12.810 -27.693 20.975 1.00 88.19 629 LEU A O 1
ATOM 4957 N N . ILE A 1 630 ? -14.444 -28.064 19.483 1.00 89.38 630 ILE A N 1
ATOM 4958 C CA . ILE A 1 630 ? -14.548 -26.672 19.039 1.00 89.38 630 ILE A CA 1
ATOM 4959 C C . ILE A 1 630 ? -15.059 -25.786 20.182 1.00 89.38 630 ILE A C 1
ATOM 4961 O O . ILE A 1 630 ? -14.510 -24.727 20.454 1.00 89.38 630 ILE A O 1
ATOM 4965 N N . TYR A 1 631 ? -16.077 -26.211 20.923 1.00 90.00 631 TYR A N 1
ATOM 4966 C CA . TYR A 1 631 ? -16.543 -25.423 22.063 1.00 90.00 631 TYR A CA 1
ATOM 4967 C C . TYR A 1 631 ? -15.499 -25.312 23.183 1.00 90.00 631 TYR A C 1
ATOM 4969 O O . TYR A 1 631 ? -15.492 -24.313 23.897 1.00 90.00 631 TYR A O 1
ATOM 4977 N N . ARG A 1 632 ? -14.599 -26.292 23.323 1.00 89.50 632 ARG A N 1
ATOM 4978 C CA . ARG A 1 632 ? -13.528 -26.271 24.326 1.00 89.50 632 ARG A CA 1
ATOM 4979 C C . ARG A 1 632 ? -12.439 -25.241 24.029 1.00 89.50 632 ARG A C 1
ATOM 4981 O O . ARG A 1 632 ? -11.960 -24.613 24.966 1.00 89.50 632 ARG A O 1
ATOM 4988 N N . GLU A 1 633 ? -12.059 -25.059 22.765 1.00 91.31 633 GLU A N 1
ATOM 4989 C CA . GLU A 1 633 ? -10.998 -24.102 22.405 1.00 91.31 633 GLU A CA 1
ATOM 4990 C C . GLU A 1 633 ? -11.519 -22.653 22.250 1.00 91.31 633 GLU A C 1
ATOM 4992 O O . GLU A 1 633 ? -10.728 -21.729 22.045 1.00 91.31 633 GLU A O 1
ATOM 4997 N N . LEU A 1 634 ? -12.840 -22.431 22.365 1.00 90.94 634 LEU A N 1
ATOM 4998 C CA . LEU A 1 634 ? -13.455 -21.100 22.382 1.00 90.94 634 LEU A CA 1
ATOM 4999 C C . LEU A 1 634 ? -13.440 -20.487 23.800 1.00 90.94 634 LEU A C 1
ATOM 5001 O O . LEU A 1 634 ? -14.091 -21.015 24.704 1.00 90.94 634 LEU A O 1
ATOM 5005 N N . PRO A 1 635 ? -12.796 -19.320 24.012 1.00 91.19 635 PRO A N 1
ATOM 5006 C CA . PRO A 1 635 ? -12.753 -18.672 25.330 1.00 91.19 635 PRO A CA 1
ATOM 5007 C C . PRO A 1 635 ? -14.071 -17.994 25.754 1.00 91.19 635 PRO A C 1
ATOM 5009 O O . PRO A 1 635 ? -14.214 -17.579 26.911 1.00 91.19 635 PRO A O 1
ATOM 5012 N N . LEU A 1 636 ? -15.010 -17.819 24.816 1.00 89.00 636 LEU A N 1
ATOM 5013 C CA . LEU A 1 636 ? -16.342 -17.243 25.036 1.00 89.00 636 LEU A CA 1
ATOM 5014 C C . LEU A 1 636 ? -17.391 -18.345 25.085 1.00 89.00 636 LEU A C 1
ATOM 5016 O O . LEU A 1 636 ? -17.490 -19.152 24.160 1.00 89.00 636 LEU A O 1
ATOM 5020 N N . LYS A 1 637 ? -18.220 -18.321 26.127 1.00 89.06 637 LYS A N 1
ATOM 5021 C CA . LYS A 1 637 ? -19.369 -19.212 26.286 1.00 89.06 637 LYS A CA 1
ATOM 5022 C C . LYS A 1 637 ? -20.672 -18.435 26.163 1.00 89.06 637 LYS A C 1
ATOM 5024 O O . LYS A 1 637 ? -20.728 -17.230 26.396 1.00 89.06 637 LYS A O 1
ATOM 5029 N N . THR A 1 638 ? -21.745 -19.136 25.817 1.00 87.81 638 THR A N 1
ATOM 5030 C CA . THR A 1 638 ? -23.094 -18.563 25.814 1.00 87.81 638 THR A CA 1
ATOM 5031 C C . THR A 1 638 ? -23.444 -17.992 27.185 1.00 87.81 638 THR A C 1
ATOM 5033 O O . THR A 1 638 ? -23.211 -18.625 28.213 1.00 87.81 638 THR A O 1
ATOM 5036 N N . GLY A 1 639 ? -23.994 -16.779 27.191 1.00 87.75 639 GLY A N 1
ATOM 5037 C CA . GLY A 1 639 ? -24.317 -16.025 28.399 1.00 87.75 639 GLY A CA 1
ATOM 5038 C C . GLY A 1 639 ? -23.172 -15.159 28.932 1.00 87.75 639 GLY A C 1
ATOM 5039 O O . GLY A 1 639 ? -23.446 -14.219 29.691 1.00 87.75 639 GLY A O 1
ATOM 5040 N N . ASP A 1 640 ? -21.923 -15.397 28.511 1.00 90.69 640 ASP A N 1
ATOM 5041 C CA . ASP A 1 640 ? -20.794 -14.528 28.849 1.00 90.69 640 ASP A CA 1
ATOM 5042 C C . ASP A 1 640 ? -21.030 -13.114 28.316 1.00 90.69 640 ASP A C 1
ATOM 5044 O O . ASP A 1 640 ? -21.787 -12.876 27.375 1.00 90.69 640 ASP A O 1
ATOM 5048 N N . LEU A 1 641 ? -20.352 -12.138 28.907 1.00 90.62 641 LEU A N 1
ATOM 5049 C CA . LEU A 1 641 ? -20.264 -10.818 28.299 1.00 90.62 641 LEU A CA 1
ATOM 5050 C C . LEU A 1 641 ? -19.440 -10.913 27.022 1.00 90.62 641 LEU A C 1
ATOM 5052 O O . LEU A 1 641 ? -18.385 -11.550 27.009 1.00 90.62 641 LEU A O 1
ATOM 5056 N N . PHE A 1 642 ? -19.916 -10.272 25.958 1.00 90.38 642 PHE A N 1
ATOM 5057 C CA . PHE A 1 642 ? -19.179 -10.268 24.707 1.00 90.38 642 PHE A CA 1
ATOM 5058 C C . PHE A 1 642 ? -17.839 -9.550 24.884 1.00 90.38 642 PHE A C 1
ATOM 5060 O O . PHE A 1 642 ? -17.784 -8.448 25.425 1.00 90.38 642 PHE A O 1
ATOM 5067 N N . ASN A 1 643 ? -16.758 -10.182 24.435 1.00 90.12 643 ASN A N 1
ATOM 5068 C CA . ASN A 1 643 ? -15.413 -9.635 24.534 1.00 90.12 643 ASN A CA 1
ATOM 5069 C C . ASN A 1 643 ? -14.664 -9.919 23.232 1.00 90.12 643 ASN A C 1
ATOM 5071 O O . ASN A 1 643 ? -14.374 -11.070 22.914 1.00 90.12 643 ASN A O 1
ATOM 5075 N N . VAL A 1 644 ? -14.336 -8.859 22.494 1.00 86.38 644 VAL A N 1
ATOM 5076 C CA . VAL A 1 644 ? -13.675 -8.960 21.183 1.00 86.38 644 VAL A CA 1
ATOM 5077 C C . VAL A 1 644 ? -12.322 -9.671 21.277 1.00 86.38 644 VAL A C 1
ATOM 5079 O O . VAL A 1 644 ? -12.008 -10.495 20.422 1.00 86.38 644 VAL A O 1
ATOM 5082 N N . SER A 1 645 ? -11.538 -9.423 22.329 1.00 86.31 645 SER A N 1
ATOM 5083 C CA . SER A 1 645 ? -10.231 -10.065 22.512 1.00 86.31 645 SER A CA 1
ATOM 5084 C C . SER A 1 645 ? -10.359 -11.583 22.610 1.00 86.31 645 SER A C 1
ATOM 5086 O O . SER A 1 645 ? -9.597 -12.307 21.974 1.00 86.31 645 SER A O 1
ATOM 5088 N N . LYS A 1 646 ? -11.383 -12.071 23.318 1.00 90.81 646 LYS A N 1
ATOM 5089 C CA . LYS A 1 646 ? -11.663 -13.507 23.401 1.00 90.81 646 LYS A CA 1
ATOM 5090 C C . LYS A 1 646 ? -12.146 -14.111 22.072 1.00 90.81 646 LYS A C 1
ATOM 5092 O O . LYS A 1 646 ? -11.908 -15.291 21.828 1.00 90.81 646 LYS A O 1
ATOM 5097 N N . VAL A 1 647 ? -12.812 -13.333 21.206 1.00 89.44 647 VAL A N 1
ATOM 5098 C CA . VAL A 1 647 ? -13.179 -13.784 19.845 1.00 89.44 647 VAL A CA 1
ATOM 5099 C C . VAL A 1 647 ? -11.919 -14.041 19.020 1.00 89.44 647 VAL A C 1
ATOM 5101 O O . VAL A 1 647 ? -11.789 -15.097 18.402 1.00 89.44 647 VAL A O 1
ATOM 5104 N N . LEU A 1 648 ? -10.979 -13.092 19.031 1.00 89.31 648 LEU A N 1
ATOM 5105 C CA . LEU A 1 648 ? -9.721 -13.197 18.287 1.00 89.31 648 LEU A CA 1
ATOM 5106 C C . LEU A 1 648 ? -8.845 -14.344 18.806 1.00 89.31 648 LEU A C 1
ATOM 5108 O O . LEU A 1 648 ? -8.291 -15.102 18.011 1.00 89.31 648 LEU A O 1
ATOM 5112 N N . GLU A 1 649 ? -8.774 -14.510 20.126 1.00 91.31 649 GLU A N 1
ATOM 5113 C CA . GLU A 1 649 ? -8.097 -15.642 20.763 1.00 91.31 649 GLU A CA 1
ATOM 5114 C C . GLU A 1 649 ? -8.720 -16.979 20.336 1.00 91.31 649 GLU A C 1
ATOM 5116 O O . GLU A 1 649 ? -8.006 -17.878 19.900 1.00 91.31 649 GLU A O 1
ATOM 5121 N N . GLY A 1 650 ? -10.054 -17.089 20.340 1.00 92.12 650 GLY A N 1
ATOM 5122 C CA . GLY A 1 650 ? -10.749 -18.285 19.859 1.00 92.12 650 GLY A CA 1
ATOM 5123 C C . GLY A 1 650 ? -10.441 -18.614 18.395 1.00 92.12 650 GLY A C 1
ATOM 5124 O O . GLY A 1 650 ? -10.198 -19.772 18.063 1.00 92.12 650 GLY A O 1
ATOM 5125 N N . GLN A 1 651 ? -10.376 -17.611 17.512 1.00 91.38 651 GLN A N 1
ATOM 5126 C CA . GLN A 1 651 ? -9.964 -17.826 16.118 1.00 91.38 651 GLN A CA 1
ATOM 5127 C C . GLN A 1 651 ? -8.522 -18.342 16.012 1.00 91.38 651 GLN A C 1
ATOM 5129 O O . GLN A 1 651 ? -8.251 -19.243 15.213 1.00 91.38 651 GLN A O 1
ATOM 5134 N N . ALA A 1 652 ? -7.599 -17.781 16.798 1.00 91.25 652 ALA A N 1
ATOM 5135 C CA . ALA A 1 652 ? -6.198 -18.191 16.810 1.00 91.25 652 ALA A CA 1
ATOM 5136 C C . ALA A 1 652 ? -6.026 -19.627 17.335 1.00 91.25 652 ALA A C 1
ATOM 5138 O O . ALA A 1 652 ? -5.346 -20.423 16.684 1.00 91.25 652 ALA A O 1
ATOM 5139 N N . ASN A 1 653 ? -6.707 -19.977 18.434 1.00 93.50 653 ASN A N 1
ATOM 5140 C CA . ASN A 1 653 ? -6.702 -21.322 19.016 1.00 93.50 653 ASN A CA 1
ATOM 5141 C C . ASN A 1 653 ? -7.178 -22.373 18.009 1.00 93.50 653 ASN A C 1
ATOM 5143 O O . ASN A 1 653 ? -6.565 -23.421 17.864 1.00 93.50 653 ASN A O 1
ATOM 5147 N N . MET A 1 654 ? -8.232 -22.086 17.241 1.00 90.94 654 MET A N 1
ATOM 5148 C CA . MET A 1 654 ? -8.720 -23.029 16.229 1.00 90.94 654 MET A CA 1
ATOM 5149 C C . MET A 1 654 ? -7.742 -23.220 15.072 1.00 90.94 654 MET A C 1
ATOM 5151 O O . MET A 1 654 ? -7.568 -24.337 14.586 1.00 90.94 654 MET A O 1
ATOM 5155 N N . ARG A 1 655 ? -7.106 -22.138 14.606 1.00 88.94 655 ARG A N 1
ATOM 5156 C CA . ARG A 1 655 ? -6.137 -22.205 13.501 1.00 88.94 655 ARG A CA 1
ATOM 5157 C C . ARG A 1 655 ? -4.883 -22.982 13.896 1.00 88.94 655 ARG A C 1
ATOM 5159 O O . ARG A 1 655 ? -4.352 -23.712 13.064 1.00 88.94 655 ARG A O 1
ATOM 5166 N N . SER A 1 656 ? -4.433 -22.862 15.146 1.00 91.50 656 SER A N 1
ATOM 5167 C CA . SER A 1 656 ? -3.229 -23.551 15.624 1.00 91.50 656 SER A CA 1
ATOM 5168 C C . SER A 1 656 ? -3.391 -25.072 15.726 1.00 91.50 656 SER A C 1
ATOM 5170 O O . SER A 1 656 ? -2.392 -25.782 15.648 1.00 91.50 656 SER A O 1
ATOM 5172 N N . LEU A 1 657 ? -4.624 -25.594 15.812 1.00 89.88 657 LEU A N 1
ATOM 5173 C CA . LEU A 1 657 ? -4.885 -27.041 15.821 1.00 89.88 657 LEU A CA 1
ATOM 5174 C C . LEU A 1 657 ? -4.523 -27.739 14.500 1.00 89.88 657 LEU A C 1
ATOM 5176 O O . LEU A 1 657 ? -4.375 -28.958 14.482 1.00 89.88 657 LEU A O 1
ATOM 5180 N N . GLY A 1 658 ? -4.458 -27.009 13.379 1.00 87.25 658 GLY A N 1
ATOM 5181 C CA . GLY A 1 658 ? -4.198 -27.593 12.054 1.00 87.25 658 GLY A CA 1
ATOM 5182 C C . GLY A 1 658 ? -5.296 -28.540 11.538 1.00 87.25 658 GLY A C 1
ATOM 5183 O O . GLY A 1 658 ? -5.086 -29.240 10.552 1.00 87.25 658 GLY A O 1
ATOM 5184 N N . LEU A 1 659 ? -6.464 -28.580 12.194 1.00 87.44 659 LEU A N 1
ATOM 5185 C CA . LEU A 1 659 ? -7.590 -29.461 11.847 1.00 87.44 659 LEU A CA 1
ATOM 5186 C C . LEU A 1 659 ? -8.562 -28.853 10.825 1.00 87.44 659 LEU A C 1
ATOM 5188 O O . LEU A 1 659 ? -9.393 -29.573 10.268 1.00 87.44 659 LEU A O 1
ATOM 5192 N N . PHE A 1 660 ? -8.504 -27.537 10.616 1.00 85.88 660 PHE A N 1
ATOM 5193 C CA . PHE A 1 660 ? -9.469 -26.794 9.809 1.00 85.88 660 PHE A CA 1
ATOM 5194 C C . PHE A 1 660 ? -8.776 -26.102 8.638 1.00 85.88 660 PHE A C 1
ATOM 5196 O O . PHE A 1 660 ? -7.798 -25.385 8.834 1.00 85.88 660 PHE A O 1
ATOM 5203 N N . ASP A 1 661 ? -9.343 -26.242 7.438 1.00 76.56 661 ASP A N 1
ATOM 5204 C CA . ASP A 1 661 ? -8.870 -25.529 6.243 1.00 76.56 661 ASP A CA 1
ATOM 5205 C C . ASP A 1 661 ? -9.062 -24.003 6.374 1.00 76.56 661 ASP A C 1
ATOM 5207 O O . ASP A 1 661 ? -8.301 -23.213 5.819 1.00 76.56 661 ASP A O 1
ATOM 5211 N N . SER A 1 662 ? -10.095 -23.570 7.109 1.00 81.19 662 SER A N 1
ATOM 5212 C CA . SER A 1 662 ? -10.356 -22.158 7.404 1.00 81.19 662 SER A CA 1
ATOM 5213 C C . SER A 1 662 ? -11.238 -21.989 8.640 1.00 81.19 662 SER A C 1
ATOM 5215 O O . SER A 1 662 ? -12.125 -22.809 8.877 1.00 81.19 662 SER A O 1
ATOM 5217 N N . VAL A 1 663 ? -11.027 -20.902 9.391 1.00 86.06 663 VAL A N 1
ATOM 5218 C CA . VAL A 1 663 ? -11.827 -20.540 10.574 1.00 86.06 663 VAL A CA 1
ATOM 5219 C C . VAL A 1 663 ? -12.190 -19.057 10.519 1.00 86.06 663 VAL A C 1
ATOM 5221 O O . VAL A 1 663 ? -11.301 -18.205 10.383 1.00 86.06 663 VAL A O 1
ATOM 5224 N N . SER A 1 664 ? -13.487 -18.774 10.659 1.00 84.00 664 SER A N 1
ATOM 5225 C CA . SER A 1 664 ? -14.075 -17.441 10.818 1.00 84.00 664 SER A CA 1
ATOM 5226 C C . SER A 1 664 ? -15.037 -17.465 12.007 1.00 84.00 664 SER A C 1
ATOM 5228 O O . SER A 1 664 ? -15.757 -18.446 12.189 1.00 84.00 664 SER A O 1
ATOM 5230 N N . ILE A 1 665 ? -15.034 -16.403 12.813 1.00 86.12 665 ILE A N 1
ATOM 5231 C CA . ILE A 1 665 ? -16.041 -16.158 13.854 1.00 86.12 665 ILE A CA 1
ATOM 5232 C C . ILE A 1 665 ? -16.660 -14.801 13.543 1.00 86.12 665 ILE A C 1
ATOM 5234 O O . ILE A 1 665 ? -15.948 -13.798 13.519 1.00 86.12 665 ILE A O 1
ATOM 5238 N N . GLU A 1 666 ? -17.964 -14.800 13.296 1.00 80.69 666 GLU A N 1
ATOM 5239 C CA . GLU A 1 666 ? -18.766 -13.625 12.953 1.00 80.69 666 GLU A CA 1
ATOM 5240 C C . GLU A 1 666 ? -19.731 -13.349 14.112 1.00 80.69 666 GLU A C 1
ATOM 5242 O O . GLU A 1 666 ? -20.282 -14.293 14.687 1.00 80.69 666 GLU A O 1
ATOM 5247 N N . ALA A 1 667 ? -19.878 -12.077 14.492 1.00 73.25 667 ALA A N 1
ATOM 5248 C CA . ALA A 1 667 ? -20.633 -11.635 15.665 1.00 73.25 667 ALA A CA 1
ATOM 5249 C C . ALA A 1 667 ? -21.628 -10.526 15.317 1.00 73.25 667 ALA A C 1
ATOM 5251 O O . ALA A 1 667 ? -21.278 -9.670 14.470 1.00 73.25 667 ALA A O 1
#

Secondary structure (DSSP, 8-state):
---------------------------------------HHHHHHHHHHHHHTTTTTSBEEEEEEEE-SGGGGSHHHHHHHHHHHT--TTSBP-HHHHHHHHHHHHHTTSEEEEEEEEEEETTEEEEEEEEEEPPEEEEEEEES--S-SSHHHHHHT-SS-TTSBP---HHHHHHHHHHHHHHHHHTTEES-EEEEEEEE-TTSTTEEEEEEEEE--EEPEEEEEEEES--SS-HHHHHHHHTTTS-HHHHH-TTSPPBP-HHHHHHHHHHHHHHHHHTT-TT-EEEEEEEEEETTTTEEEEEEEEE---EEEEEEES-SSS-HHHHHTT-THHHH----HHHHHHHHHHHHHHHHTTT-TT-EEEEEEEEE-SSEEEEEEEEE-----EEEEEEEES-TTS-HHHHTTT-S-----SS-S--B--HHHHHHHHHHHHHHHHTTTBTT-EEEEEEEEE-TTSSEEEEEEEEE---B-EEEEEEEES-SSS-HHHHHHH-S--TTSBP-HHHHHHHHHHHHHHHHHTT-TT-EEEEEEEETTS-EE-SS--B--TTTB--SHHHHHHTEEEEESSSEEEEEE-B---TT---BSS--SSEEEEEEEEE-----B-------S-SSS-HHHHHHH-S--TTSBP-HHHHHHHHHHHHHTS--S------

pLDDT: mean 82.32, std 16.06, range [25.17, 96.81]

Mean predicted aligned error: 14.18 Å

Nearest PDB structures (foldseek):
  6lyr-assembly1_A  TM=5.141E-01  e=7.286E-20  Escherichia coli K-12
  8bwc-assembly1_A  TM=5.035E-01  e=2.276E-19  Escherichia coli
  8qpu-assembly1_A  TM=5.212E-01  e=1.122E-18  Escherichia coli
  6j09-assembly1_A  TM=3.680E-01  e=3.127E-18  Haemophilus influenzae
  9cny-assembly1_A  TM=4.456E-01  e=5.057E-12  Escherichia coli

Foldseek 3Di:
DDDDDDDDDDDDDDDDDDDDDDDDDDDDDDDDDDDDDPPPPPVVVVVVVVVCVLQAFFFAAEEAEAEDAPLVVDVVSSVQLVVQLVHDGRDGDDPVSNVSSLVSSVVVQQFPDWDWDWDADPRHIHIYIYTYGFQFEQEEEEPPDPPDDCPVVLLVLDPRDFQHGDDPDPVNVVVSQVSSLVVLLQVQAPPKDWDWDWAADPVGPRYTYTYIYIDSHAFAFEPAEAEAPPDLDDPVVLVCLQQVVPDPVCVPDPVRGTTDHPNSNVRSVVSSQLVLVVQQQLQKDFPDWDWDDDSPVSYIYIHTYIDSWAREAEEEAQDDPDDPVRLVVQQCSSPPSDDDPVSQVVSQVSSQQVLLLQQQVPKGWDWDWDDDDRHYTYIYIYIDRHDREWEQEEAEPPPPPDDPVVLCVPQLAGDDDPPDSHTGDRPVSVLVSQVSSQVVLLVQQLLVKGFFKWKWWADLVRHYIYIYTYIDSAAFAAAQAEFEAQDPPDPRVVLQVQAPRDHPGTQHLVSLVVSQVSVCQVLLAQQQNVKGKDKWKADPVRDIFPSHRFDWDPVFFASDPVVQVVQWDWDDDSITMIMTGGGDPDPRGDTDTHDNDNYMHMYMYMPRHDRDAAADDDDTSPDDDDVVVLVVLQPHDHRHRRHVVSLVSSLVSVVVVVPDPHDDDDD

Radius of gyration: 37.64 Å; Cα contacts (8 Å, |Δi|>4): 1196; chains: 1; bounding box: 99×92×91 Å

Sequence (667 aa):
MSEQRKQSGWGSRSWAWRLCFAAFTLAFALGRPAVAQDDEGAEGLTAREAAEAPFIGKPIGHIAFNCDLELCRSPVAVERFRELSGLYVGQPYTPQNARRGQERLAKTGFFQSLDYTKELSGGRVMLSIEARGATLIRKVSFQGLSPPPFETELRKLLIYRPGQPYTNDSEKAQAQLSSLQAVFEREGYFGSSIRMIVQRIEVRAHLVDLVFSIDKGNELKICEIGLRGVRAMSYSQAREQLLTNVSALAKRVPLFPPTFTTHDFRAGREALIQRYRQLGYFRVRIVDQAINTDLEGGCVEIVLDVSEGPNWAISFEGNVLFKHDELLAQLPFFDSGYVDREEIARAQNALRKLYETRGYPFAKVVGAEQREDRDVRSIVFTIEEGPQLQISSVIIHDNPSLNAARLKEGFGTQPFGLFDSGGYLQTDQLVSDFAKLEAVYRKRGFLQASVVRFDLETTTKGDALNVHIHVNEGKQTRAERVDVTGARVVPEGTLLALLDVSTGRAFVPLNVRADQSRIVQHYASIGYPMARVTTSCRLLTGEEVACEAPQLPPKCKVDTLDELQEMCVWRSLPTATLICQRMRDDAHCSYEGGAIDERIRVRHHVEEGPRVRVGEVLLKGNFKTSAELIYRELPLKTGDLFNVSKVLEGQANMRSLGLFDSVSIEA

Solvent-accessible surface area (backbone atoms only — not comparable to full-atom values): 37588 Å² total; per-residue (Å²): 133,89,86,88,84,88,84,86,84,89,84,86,87,80,83,86,87,80,89,85,90,85,88,82,90,78,85,92,74,90,78,72,84,86,73,89,73,86,71,76,65,64,64,59,52,55,56,53,52,62,72,43,58,88,48,55,68,28,31,23,65,41,75,48,76,46,54,77,36,76,66,45,74,38,71,66,49,40,50,51,54,43,58,60,25,72,66,56,71,63,41,58,37,46,73,68,58,54,50,52,14,52,52,45,46,47,71,69,53,57,40,70,46,78,46,78,46,79,46,81,55,96,78,18,33,37,37,38,35,47,35,39,47,31,31,27,25,70,43,74,49,78,42,72,74,77,84,79,84,53,66,70,60,53,59,74,66,50,78,81,44,63,42,38,68,61,69,98,45,68,67,62,50,48,53,43,45,53,59,54,47,52,53,40,38,38,76,15,19,44,82,47,46,71,43,81,42,80,44,70,42,85,92,43,78,50,35,29,36,41,35,36,42,36,44,60,51,46,67,28,24,48,73,45,75,50,76,40,65,71,74,95,53,55,70,68,60,53,50,47,28,40,45,59,82,52,57,74,64,41,76,72,39,86,90,41,60,45,72,42,26,55,54,47,47,50,54,4,50,50,44,37,51,51,54,38,31,76,71,24,18,30,50,44,42,75,77,47,76,48,76,50,74,39,82,88,80,34,29,29,38,37,38,39,34,36,43,46,62,40,34,48,49,76,47,76,41,68,69,80,90,60,54,72,69,65,57,59,71,56,39,57,42,75,77,72,36,46,82,51,72,67,50,44,50,52,28,28,51,41,52,30,50,56,38,10,77,73,12,14,69,67,33,43,53,50,65,46,80,80,40,89,50,86,60,50,29,31,38,42,34,43,34,47,50,66,65,58,34,33,27,65,40,77,44,73,41,69,51,91,92,52,61,60,72,68,58,52,61,87,43,66,70,44,44,60,50,100,86,52,98,34,15,43,52,43,69,69,46,46,56,50,35,49,54,51,39,31,48,62,35,29,74,59,5,15,40,61,27,39,71,44,35,40,36,42,35,33,43,86,84,56,49,36,29,36,40,38,38,36,37,43,46,65,62,57,19,21,20,66,37,68,48,68,40,68,58,80,87,55,59,52,71,62,56,56,72,68,35,76,63,45,63,76,36,57,41,37,48,69,39,54,57,50,30,43,51,48,52,35,50,51,38,13,56,75,7,13,76,65,32,44,64,50,75,52,23,30,41,83,89,69,51,77,35,57,68,40,63,36,42,64,55,73,88,32,50,58,85,49,72,70,64,34,56,75,46,44,46,80,45,94,54,96,36,58,32,40,40,30,47,32,46,56,97,50,98,82,64,53,75,46,66,30,60,84,48,56,39,33,34,40,36,38,40,34,46,50,60,67,79,41,56,33,57,82,84,81,86,75,58,75,86,86,64,64,66,66,62,56,58,67,52,33,76,67,52,65,70,35,63,31,31,61,67,41,53,55,48,22,49,50,50,52,58,72,67,70,82,56,99,74,85,87,86,85,134